Protein AF-E4QTS7-F1 (afdb_monomer_lite)

Secondary structure (DSSP, 8-state):
-EEE-TTS-TT-----TTTS--TTEEE----GGGB-TTGGG--TT-TTSS--PPTTS--TTEEEEEEEES-BSS-GGGGS-HHHHTSTTTTT-EEEEEEEEEEE-GGGBPPPTTSSSHHHHHHHHHTTTTT-TTT--EE-SS-TTT-GGGT---SSTT-TTS-S-PPPEEEEE--BSTT-TT--TTTTHHHHHTTTT-B--EESS-GGGTTT-PPPTT-TT-HHHHHHTS-B-B---GGG---SS-TTEEEHHHH-S--SSSPEE--S---TT-EEEEEEEEEETTEEEEEEEEEEE-----EEEE-SEEE-BBT----TT-TT-EEEETTSEEEEEEEEEETTTTEEEEEESEEEEE--TTTTTT--EEEEETTT---TTB---HHHHHHHHH-TT---SS-TT-TTSPPGGGS--TT---

pLDDT: mean 82.67, std 15.23, range [29.38, 98.25]

Organism: Mesomycoplasma hyopneumoniae (strain 168) (NCBI:txid907287)

Sequence (422 aa):
MTILKPEVGIRTKLKTAKGASDESYLTASFSRENLEQNAKTDNPQNKTAEYISPDGYGIPGIRIIYRATDFMTTSPKDFLSEADKKNEKYKDIEEFADFAVIEVDFSKFKVPDQYSSRNDFIKAITNDYYNKKEDHIKFLKTSYLKNYEKADTKLATTDNSKKENTDQLFIVGYPQATGDFFLDKYQDSYDYNHSKIGYSLWMNSESSFYNNLASDENNPESKSQDNANKGNYLSLNIGYRSFADKPGLADGFITVPKVGKELSKSTIMADPVHKKQVKKEVIENGQKIVKDLGELDVLNQKAYLGYGLYYIPRHFAPHGGASGSSIRNQNNELVGVYFVSNQTAKTGLAVAFRSEGFDYKGLYGKYNLPQYDLIYGGGKEQKTSFRQALETIYGSEFKTNLFKNGVKEIPADYKFNNSNSN

Structure (mmCIF, N/CA/C/O backbone):
data_AF-E4QTS7-F1
#
_entry.id   AF-E4QTS7-F1
#
loop_
_atom_site.group_PDB
_atom_site.id
_atom_site.type_symbol
_atom_site.label_atom_id
_atom_site.label_alt_id
_atom_site.label_comp_id
_atom_site.label_asym_id
_atom_site.label_entity_id
_atom_site.label_seq_id
_atom_site.pdbx_PDB_ins_code
_atom_site.Cartn_x
_atom_site.Cartn_y
_atom_site.Cartn_z
_atom_site.occupancy
_atom_site.B_iso_or_equiv
_atom_site.auth_seq_id
_atom_site.auth_comp_id
_atom_site.auth_asym_id
_atom_site.auth_atom_id
_atom_site.pdbx_PDB_model_num
ATOM 1 N N . MET A 1 1 ? 10.932 6.520 -10.536 1.00 75.69 1 MET A N 1
ATOM 2 C CA . MET A 1 1 ? 10.481 5.142 -10.796 1.00 75.69 1 MET A CA 1
ATOM 3 C C . MET A 1 1 ? 11.635 4.373 -11.403 1.00 75.69 1 MET A C 1
ATOM 5 O O . MET A 1 1 ? 12.238 4.877 -12.341 1.00 75.69 1 MET A O 1
ATOM 9 N N . THR A 1 2 ? 11.944 3.202 -10.863 1.00 75.69 2 THR A N 1
ATOM 10 C CA . THR A 1 2 ? 12.999 2.313 -11.363 1.00 75.69 2 THR A CA 1
ATOM 11 C C . THR A 1 2 ? 12.365 0.959 -11.626 1.00 75.69 2 THR A C 1
ATOM 13 O O . THR A 1 2 ? 11.600 0.484 -10.790 1.00 75.69 2 THR A O 1
ATOM 16 N N . ILE A 1 3 ? 12.643 0.376 -12.787 1.00 78.50 3 ILE A N 1
ATOM 17 C CA . ILE A 1 3 ? 12.151 -0.944 -13.181 1.00 78.50 3 ILE A CA 1
ATOM 18 C C . ILE A 1 3 ? 13.301 -1.770 -13.755 1.00 78.50 3 ILE A C 1
ATOM 20 O O . ILE A 1 3 ? 14.261 -1.220 -14.299 1.00 78.50 3 ILE A O 1
ATOM 24 N N . LEU A 1 4 ? 13.195 -3.089 -13.635 1.00 80.88 4 LEU A N 1
ATOM 25 C CA . LEU A 1 4 ? 14.086 -4.020 -14.319 1.00 80.88 4 LEU A CA 1
ATOM 26 C C . LEU A 1 4 ? 13.683 -4.111 -15.797 1.00 80.88 4 LEU A C 1
ATOM 28 O O . LEU A 1 4 ? 12.489 -4.159 -16.104 1.00 80.88 4 LEU A O 1
ATOM 32 N N . LYS A 1 5 ? 14.659 -4.128 -16.705 1.00 81.44 5 LYS A N 1
ATOM 33 C CA . LYS A 1 5 ? 14.404 -4.322 -18.132 1.00 81.44 5 LYS A CA 1
ATOM 34 C C . LYS A 1 5 ? 13.875 -5.742 -18.405 1.00 81.44 5 LYS A C 1
ATOM 36 O O . LYS A 1 5 ? 14.384 -6.690 -17.803 1.00 81.44 5 LYS A O 1
ATOM 41 N N . PRO A 1 6 ? 12.883 -5.917 -19.298 1.00 72.81 6 PRO A N 1
ATOM 42 C CA . PRO A 1 6 ? 12.313 -7.232 -19.610 1.00 72.81 6 PRO A CA 1
ATOM 43 C C . PRO A 1 6 ? 13.328 -8.271 -20.109 1.00 72.81 6 PRO A C 1
ATOM 45 O O . PRO A 1 6 ? 13.148 -9.462 -19.886 1.00 72.81 6 PRO A O 1
ATOM 48 N N . GLU A 1 7 ? 14.387 -7.826 -20.780 1.00 75.75 7 GLU A N 1
ATOM 49 C CA . GLU A 1 7 ? 15.434 -8.664 -21.369 1.00 75.75 7 GLU A CA 1
ATOM 50 C C . GLU A 1 7 ? 16.499 -9.146 -20.371 1.00 75.75 7 GLU A C 1
ATOM 52 O O . GLU A 1 7 ? 17.404 -9.896 -20.743 1.00 75.75 7 GLU A O 1
ATOM 57 N N . VAL A 1 8 ? 16.416 -8.739 -19.102 1.00 73.69 8 VAL A N 1
ATOM 58 C CA . VAL A 1 8 ? 17.388 -9.161 -18.091 1.00 73.69 8 VAL A CA 1
ATOM 59 C C . VAL A 1 8 ? 17.158 -10.624 -17.737 1.00 73.69 8 VAL A C 1
ATOM 61 O O . VAL A 1 8 ? 16.093 -11.011 -17.259 1.00 73.69 8 VAL A O 1
ATOM 64 N N . GLY A 1 9 ? 18.184 -11.451 -17.943 1.00 65.31 9 GLY A N 1
ATOM 65 C CA . GLY A 1 9 ? 18.127 -12.873 -17.617 1.00 65.31 9 GLY A CA 1
ATOM 66 C C . GLY A 1 9 ? 17.802 -13.126 -16.139 1.00 65.31 9 GLY A C 1
ATOM 67 O O . GLY A 1 9 ? 18.319 -12.445 -15.254 1.00 65.31 9 GLY A O 1
ATOM 68 N N . ILE A 1 10 ? 17.010 -14.169 -15.871 1.00 55.47 10 ILE A N 1
ATOM 69 C CA . ILE A 1 10 ? 16.494 -14.559 -14.537 1.00 55.47 10 ILE A CA 1
ATOM 70 C C . ILE A 1 10 ? 17.617 -14.869 -13.519 1.00 55.47 10 ILE A C 1
ATOM 72 O O . ILE A 1 10 ? 17.391 -14.877 -12.314 1.00 55.47 10 ILE A O 1
ATOM 76 N N . ARG A 1 11 ? 18.847 -15.112 -13.989 1.00 62.03 11 ARG A N 1
ATOM 77 C CA . ARG A 1 11 ? 20.021 -15.472 -13.171 1.00 62.03 11 ARG A CA 1
ATOM 78 C C . ARG A 1 11 ? 21.135 -14.423 -13.225 1.00 62.03 11 ARG A C 1
ATOM 80 O O . ARG A 1 11 ? 22.282 -14.718 -12.900 1.00 62.03 11 ARG A O 1
ATOM 87 N N . THR A 1 12 ? 20.812 -13.212 -13.667 1.00 67.00 12 THR A N 1
ATOM 88 C CA . THR A 1 12 ? 21.771 -12.110 -13.736 1.00 67.00 12 THR A CA 1
ATOM 89 C C . THR A 1 12 ? 22.063 -11.596 -12.330 1.00 67.00 12 THR A C 1
ATOM 91 O O . THR A 1 12 ? 21.145 -11.250 -11.587 1.00 67.00 12 THR A O 1
ATOM 94 N N . LYS A 1 13 ? 23.347 -11.508 -11.962 1.00 72.19 13 LYS A N 1
ATOM 95 C CA . LYS A 1 13 ? 23.762 -10.747 -10.779 1.00 72.19 13 LYS A CA 1
ATOM 96 C C . LYS A 1 13 ? 23.520 -9.265 -11.065 1.00 72.19 13 LYS A C 1
ATOM 98 O O . LYS A 1 13 ? 24.261 -8.658 -11.833 1.00 72.19 13 LYS A O 1
ATOM 103 N N . LEU A 1 14 ? 22.463 -8.712 -10.481 1.00 76.50 14 LEU A N 1
ATOM 104 C CA . LEU A 1 14 ? 22.094 -7.311 -10.658 1.00 76.50 14 LEU A CA 1
ATOM 105 C C . LEU A 1 14 ? 22.999 -6.417 -9.806 1.00 76.50 14 LEU A C 1
ATOM 107 O O . LEU A 1 14 ? 23.213 -6.711 -8.629 1.00 76.50 14 LEU A O 1
ATOM 111 N N . LYS A 1 15 ? 23.505 -5.317 -10.369 1.00 77.38 15 LYS A N 1
ATOM 112 C CA . LYS A 1 15 ? 24.165 -4.269 -9.580 1.00 77.38 15 LYS A CA 1
ATOM 113 C C . LYS A 1 15 ? 23.122 -3.310 -9.014 1.00 77.38 15 LYS A C 1
ATOM 115 O O . LYS A 1 15 ? 21.912 -3.467 -9.214 1.00 77.38 15 LYS A O 1
ATOM 120 N N . THR A 1 16 ? 23.585 -2.309 -8.273 1.00 78.75 16 THR A N 1
ATOM 121 C CA . THR A 1 16 ? 22.693 -1.282 -7.743 1.00 78.75 16 THR A CA 1
ATOM 122 C C . THR A 1 16 ? 22.276 -0.318 -8.859 1.00 78.75 16 THR A C 1
ATOM 124 O O . THR A 1 16 ? 23.092 0.134 -9.663 1.00 78.75 16 THR A O 1
ATOM 127 N N . ALA A 1 17 ? 21.001 0.070 -8.885 1.00 71.31 17 ALA A N 1
ATOM 128 C CA . ALA A 1 17 ? 20.440 0.985 -9.884 1.00 71.31 17 ALA A CA 1
ATOM 129 C C . ALA A 1 17 ? 21.005 2.420 -9.798 1.00 71.31 17 ALA A C 1
ATOM 131 O O . ALA A 1 17 ? 20.700 3.267 -10.637 1.00 71.31 17 ALA A O 1
ATOM 132 N N . LYS A 1 18 ? 21.800 2.725 -8.764 1.00 66.94 18 LYS A N 1
ATOM 133 C CA . LYS A 1 18 ? 22.427 4.034 -8.547 1.00 66.94 18 LYS A CA 1
ATOM 134 C C . LYS A 1 18 ? 23.833 3.848 -7.960 1.00 66.94 18 LYS A C 1
ATOM 136 O O . LYS A 1 18 ? 24.107 4.264 -6.839 1.00 66.94 18 LYS A O 1
ATOM 141 N N . GLY A 1 19 ? 24.693 3.172 -8.721 1.00 57.44 19 GLY A N 1
ATOM 142 C CA . GLY A 1 19 ? 26.057 2.815 -8.305 1.00 57.44 19 GLY A CA 1
ATOM 143 C C . GLY A 1 19 ? 26.930 2.183 -9.398 1.00 57.44 19 GLY A C 1
ATOM 144 O O . GLY A 1 19 ? 28.139 2.146 -9.289 1.00 57.44 19 GLY A O 1
ATOM 145 N N . ALA A 1 20 ? 26.393 1.809 -10.543 1.00 48.53 20 ALA A N 1
ATOM 146 C CA . ALA A 1 20 ? 27.159 1.719 -11.780 1.00 48.53 20 ALA A CA 1
ATOM 147 C C . ALA A 1 20 ? 26.167 1.964 -12.910 1.00 48.53 20 ALA A C 1
ATOM 149 O O . ALA A 1 20 ? 24.959 1.943 -12.679 1.00 48.53 20 ALA A O 1
ATOM 150 N N . SER A 1 21 ? 26.648 2.215 -14.119 1.00 55.75 21 SER A N 1
ATOM 151 C CA . SER A 1 21 ? 25.851 2.207 -15.347 1.00 55.75 21 SER A CA 1
ATOM 152 C C . SER A 1 21 ? 25.290 0.802 -15.625 1.00 55.75 21 SER A C 1
ATOM 154 O O . SER A 1 21 ? 25.652 0.173 -16.615 1.00 55.75 21 SER A O 1
ATOM 156 N N . ASP A 1 22 ? 24.492 0.252 -14.709 1.00 69.25 22 ASP A N 1
ATOM 157 C CA . ASP A 1 22 ? 23.864 -1.045 -14.888 1.00 69.25 22 ASP A CA 1
ATOM 158 C C . ASP A 1 22 ? 22.716 -0.881 -15.877 1.00 69.25 22 ASP A C 1
ATOM 160 O O . ASP A 1 22 ? 21.631 -0.384 -15.559 1.00 69.25 22 ASP A O 1
ATOM 164 N N . GLU A 1 23 ? 22.996 -1.299 -17.106 1.00 74.75 23 GLU A N 1
ATOM 165 C CA . GLU A 1 23 ? 22.057 -1.294 -18.214 1.00 74.75 23 GLU A CA 1
ATOM 166 C C . GLU A 1 23 ? 20.866 -2.227 -17.980 1.00 74.75 23 GLU A C 1
ATOM 168 O O . GLU A 1 23 ? 19.944 -2.207 -18.782 1.00 74.75 23 GLU A O 1
ATOM 173 N N . SER A 1 24 ? 20.824 -3.006 -16.898 1.00 81.25 24 SER A N 1
ATOM 174 C CA . SER A 1 24 ? 19.688 -3.865 -16.547 1.00 81.25 24 SER A CA 1
ATOM 175 C C . SER A 1 24 ? 18.460 -3.081 -16.078 1.00 81.25 24 SER A C 1
ATOM 177 O O . SER A 1 24 ? 17.360 -3.631 -16.044 1.00 81.25 24 SER A O 1
ATOM 179 N N . TYR A 1 25 ? 18.606 -1.803 -15.715 1.00 81.94 25 TYR A N 1
ATOM 180 C CA . TYR A 1 25 ? 17.503 -0.995 -15.191 1.00 81.94 25 TYR A CA 1
ATOM 181 C C . TYR A 1 25 ? 17.075 0.118 -16.147 1.00 81.94 25 TYR A C 1
ATOM 183 O O . TYR A 1 25 ? 17.881 0.728 -16.849 1.00 81.94 25 TYR A O 1
ATOM 191 N N . LEU A 1 26 ? 15.784 0.446 -16.105 1.00 82.75 26 LEU A N 1
ATOM 192 C CA . LEU A 1 26 ? 15.243 1.700 -16.623 1.00 82.75 26 LEU A CA 1
ATOM 193 C C . LEU A 1 26 ? 14.834 2.574 -15.445 1.00 82.75 26 LEU A C 1
ATOM 195 O O . LEU A 1 26 ? 14.128 2.129 -14.539 1.00 82.75 26 LEU A O 1
ATOM 199 N N . THR A 1 27 ? 15.250 3.838 -15.471 1.00 79.12 27 THR A N 1
ATOM 200 C CA . THR A 1 27 ? 14.850 4.822 -14.463 1.00 79.12 27 THR A CA 1
ATOM 201 C C . THR A 1 27 ? 14.159 6.001 -15.130 1.00 79.12 27 THR A C 1
ATOM 203 O O . THR A 1 27 ? 14.709 6.639 -16.022 1.00 79.12 27 THR A O 1
ATOM 206 N N . ALA A 1 28 ? 12.952 6.307 -14.661 1.00 81.81 28 ALA A N 1
ATOM 207 C CA . ALA A 1 28 ? 12.206 7.508 -14.999 1.00 81.81 28 ALA A CA 1
ATOM 208 C C . ALA A 1 28 ? 12.142 8.423 -13.775 1.00 81.81 28 ALA A C 1
ATOM 210 O O . ALA A 1 28 ? 11.649 8.023 -12.714 1.00 81.81 28 ALA A O 1
ATOM 211 N N . SER A 1 29 ? 12.636 9.650 -13.917 1.00 81.62 29 SER A N 1
ATOM 212 C CA . SER A 1 29 ? 12.503 10.690 -12.898 1.00 81.62 29 SER A CA 1
ATOM 213 C C . SER A 1 29 ? 11.458 11.701 -13.346 1.00 81.62 29 SER A C 1
ATOM 215 O O . SER A 1 29 ? 11.518 12.203 -14.465 1.00 81.62 29 SER A O 1
ATOM 217 N N . PHE A 1 30 ? 10.514 12.000 -12.462 1.00 82.56 30 PHE A N 1
ATOM 218 C CA . PHE A 1 30 ? 9.510 13.030 -12.679 1.00 82.56 30 PHE A CA 1
ATOM 219 C C . PHE A 1 30 ? 9.847 14.183 -11.747 1.00 82.56 30 PHE A C 1
ATOM 221 O O . PHE A 1 30 ? 9.784 14.044 -10.527 1.00 82.56 30 PHE A O 1
ATOM 228 N N . SER A 1 31 ? 10.271 15.302 -12.325 1.00 81.94 31 SER A N 1
ATOM 229 C CA . SER A 1 31 ? 10.669 16.499 -11.591 1.00 81.94 31 SER A CA 1
ATOM 230 C C . SER A 1 31 ? 10.212 17.750 -12.337 1.00 81.94 31 SER A C 1
ATOM 232 O O . SER A 1 31 ? 9.872 17.693 -13.521 1.00 81.94 31 SER A O 1
ATOM 234 N N . ARG A 1 32 ? 10.246 18.905 -11.663 1.00 80.75 32 ARG A N 1
ATOM 235 C CA . ARG A 1 32 ? 9.924 20.200 -12.286 1.00 80.75 32 ARG A CA 1
ATOM 236 C C . ARG A 1 32 ? 10.867 20.563 -13.438 1.00 80.75 32 ARG A C 1
ATOM 238 O O . ARG A 1 32 ? 10.468 21.272 -14.360 1.00 80.75 32 ARG A O 1
ATOM 245 N N . GLU A 1 33 ? 12.099 20.063 -13.411 1.00 83.88 33 GLU A N 1
ATOM 246 C CA . GLU A 1 33 ? 13.091 20.281 -14.471 1.00 83.88 33 GLU A CA 1
ATOM 247 C C . GLU A 1 33 ? 12.703 19.550 -15.763 1.00 83.88 33 GLU A C 1
ATOM 249 O O . GLU A 1 33 ? 12.970 20.030 -16.870 1.00 83.88 33 GLU A O 1
ATOM 254 N N . ASN A 1 34 ? 11.997 18.427 -15.615 1.00 85.31 34 ASN A N 1
ATOM 255 C CA . ASN A 1 34 ? 11.533 17.580 -16.705 1.00 85.31 34 ASN A CA 1
ATOM 256 C C . ASN A 1 34 ? 10.153 17.985 -17.244 1.00 85.31 34 ASN A C 1
ATOM 258 O O . ASN A 1 34 ? 9.616 17.260 -18.070 1.00 85.31 34 ASN A O 1
ATOM 262 N N . LEU A 1 35 ? 9.565 19.106 -16.815 1.00 85.75 35 LEU A N 1
ATOM 263 C CA . LEU A 1 35 ? 8.273 19.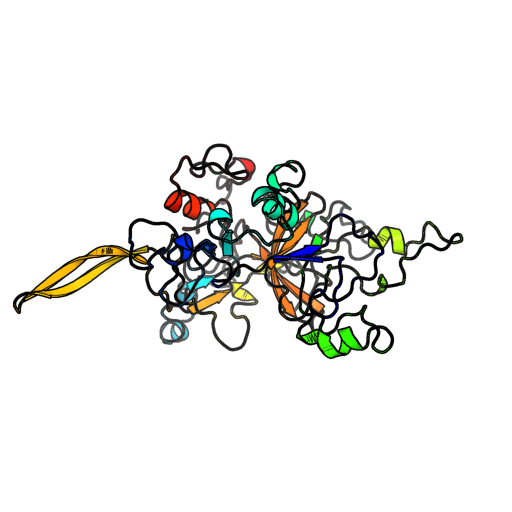564 -17.338 1.00 85.75 35 LEU A CA 1
ATOM 264 C C . LEU A 1 35 ? 8.391 20.171 -18.735 1.00 85.75 35 LEU A C 1
ATOM 266 O O . LEU A 1 35 ? 9.354 20.889 -19.037 1.00 85.75 35 LEU A O 1
ATOM 270 N N . GLU A 1 36 ? 7.361 19.944 -19.546 1.00 86.06 36 GLU A N 1
ATOM 271 C CA . GLU A 1 36 ? 7.130 20.685 -20.785 1.00 86.06 36 GLU A CA 1
ATOM 272 C C . GLU A 1 36 ? 6.985 22.186 -20.492 1.00 86.06 36 GLU A C 1
ATOM 274 O O . GLU A 1 36 ? 6.548 22.593 -19.412 1.00 86.06 36 GLU A O 1
ATOM 279 N N . GLN A 1 37 ? 7.368 23.042 -21.442 1.00 81.00 37 GLN A N 1
ATOM 280 C CA . GLN A 1 37 ? 7.411 24.493 -21.214 1.00 81.00 37 GLN A CA 1
ATOM 281 C C . GLN A 1 37 ? 6.040 25.077 -20.837 1.00 81.00 37 GLN A C 1
ATOM 283 O O . GLN A 1 37 ? 5.960 25.921 -19.948 1.00 81.00 37 GLN A O 1
ATOM 288 N N . ASN A 1 38 ? 4.972 24.589 -21.466 1.00 73.50 38 ASN A N 1
ATOM 289 C CA . ASN A 1 38 ? 3.584 24.966 -21.193 1.00 73.50 38 ASN A CA 1
ATOM 290 C C . ASN A 1 38 ? 3.042 24.396 -19.867 1.00 73.50 38 ASN A C 1
ATOM 292 O O . ASN A 1 38 ? 2.178 25.009 -19.253 1.00 73.50 38 ASN A O 1
ATOM 296 N N . ALA A 1 39 ? 3.566 23.265 -19.386 1.00 74.56 39 ALA A N 1
ATOM 297 C CA . ALA A 1 39 ? 3.173 22.679 -18.101 1.00 74.56 39 ALA A CA 1
ATOM 298 C C . ALA A 1 39 ? 3.758 23.437 -16.894 1.00 74.56 39 ALA A C 1
ATOM 300 O O . ALA A 1 39 ? 3.271 23.314 -15.772 1.00 74.56 39 ALA A O 1
ATOM 301 N N . LYS A 1 40 ? 4.799 24.255 -17.105 1.00 64.00 40 LYS A N 1
ATOM 302 C CA . LYS A 1 40 ? 5.399 25.092 -16.049 1.00 64.00 40 LYS A CA 1
ATOM 303 C C . LYS A 1 40 ? 4.505 26.260 -15.625 1.00 64.00 40 LYS A C 1
ATOM 305 O O . LYS A 1 40 ? 4.711 26.797 -14.540 1.00 64.00 40 LYS A O 1
ATOM 310 N N . THR A 1 41 ? 3.549 26.651 -16.469 1.00 54.56 41 THR A N 1
ATOM 311 C CA . THR A 1 41 ? 2.631 27.777 -16.244 1.00 54.56 41 THR A CA 1
ATOM 312 C C . THR A 1 41 ? 1.259 27.359 -15.718 1.00 54.56 41 THR A C 1
ATOM 314 O O . THR A 1 41 ? 0.414 28.236 -15.549 1.00 54.56 41 THR A O 1
ATOM 317 N N . ASP A 1 42 ? 1.032 26.065 -15.442 1.00 54.84 42 ASP A N 1
ATOM 318 C CA . ASP A 1 42 ? -0.151 25.587 -14.711 1.00 54.84 42 ASP A CA 1
ATOM 319 C C . ASP A 1 42 ? -0.117 26.214 -13.304 1.00 54.84 42 ASP A C 1
ATOM 321 O O . ASP A 1 42 ? 0.546 25.741 -12.381 1.00 54.84 42 ASP A O 1
ATOM 325 N N . ASN A 1 43 ? -0.736 27.391 -13.200 1.00 47.19 43 ASN A N 1
ATOM 326 C CA . ASN A 1 43 ? -0.657 28.285 -12.057 1.00 47.19 43 ASN A CA 1
ATOM 327 C C . ASN A 1 43 ? -1.432 27.678 -10.873 1.00 47.19 43 ASN A C 1
ATOM 329 O O . ASN A 1 43 ? -2.632 27.425 -11.021 1.00 47.19 43 ASN A O 1
ATOM 333 N N . PRO A 1 44 ? -0.814 27.530 -9.688 1.00 43.78 44 PRO A N 1
ATOM 334 C CA . PRO A 1 44 ? -1.474 27.058 -8.464 1.00 43.78 44 PRO A CA 1
ATOM 335 C C . PRO A 1 44 ? -2.714 27.866 -8.045 1.00 43.78 44 PRO A C 1
ATOM 337 O O . PRO A 1 44 ? -3.496 27.411 -7.214 1.00 43.78 44 PRO A O 1
ATOM 340 N N . GLN A 1 45 ? -2.928 29.054 -8.624 1.00 41.50 45 GLN A N 1
ATOM 341 C CA . GLN A 1 45 ? -4.089 29.910 -8.367 1.00 41.50 45 GLN A CA 1
ATOM 342 C C . GLN A 1 45 ? -5.283 29.703 -9.318 1.00 41.50 45 GLN A C 1
ATOM 344 O O . GLN A 1 45 ? -6.330 30.320 -9.101 1.00 41.50 45 GLN A O 1
ATOM 349 N N . ASN A 1 46 ? -5.183 28.860 -10.354 1.00 39.75 46 ASN A N 1
ATOM 350 C CA . ASN A 1 46 ? -6.293 28.627 -11.283 1.00 39.75 46 ASN A CA 1
ATOM 351 C C . ASN A 1 46 ? -7.253 27.551 -10.727 1.00 39.75 46 ASN A C 1
ATOM 353 O O . ASN A 1 46 ? -7.019 26.351 -10.833 1.00 39.75 46 ASN A O 1
ATOM 357 N N . LYS A 1 47 ? -8.327 27.999 -10.066 1.00 42.31 47 LYS A N 1
ATOM 358 C CA . LYS A 1 47 ? -9.210 27.202 -9.185 1.00 42.31 47 LYS A CA 1
ATOM 359 C C . LYS A 1 47 ? -10.183 26.228 -9.878 1.00 42.31 47 LYS A C 1
ATOM 361 O O . LYS A 1 47 ? -11.132 25.787 -9.238 1.00 42.31 47 LYS A O 1
ATOM 366 N N . THR A 1 48 ? -10.006 25.893 -11.155 1.00 36.31 48 THR A N 1
ATOM 367 C CA . THR A 1 48 ? -10.994 25.095 -11.921 1.00 36.31 48 THR A CA 1
ATOM 368 C C . THR A 1 48 ? -10.530 23.676 -12.302 1.00 36.31 48 THR A C 1
ATOM 370 O O . THR A 1 48 ? -11.160 23.055 -13.147 1.00 36.31 48 THR A O 1
ATOM 373 N N . ALA A 1 49 ? -9.547 23.122 -11.565 1.00 38.09 49 ALA A N 1
ATOM 374 C CA . ALA A 1 49 ? -8.849 21.827 -11.770 1.00 38.09 49 ALA A CA 1
ATOM 375 C C . ALA A 1 49 ? -7.722 21.927 -12.829 1.00 38.09 49 ALA A C 1
ATOM 377 O O . ALA A 1 49 ? -7.833 22.704 -13.763 1.00 38.09 49 ALA A O 1
ATOM 378 N N . GLU A 1 50 ? -6.536 21.310 -12.702 1.00 38.25 50 GLU A N 1
ATOM 379 C CA . GLU A 1 50 ? -6.297 19.855 -12.610 1.00 38.25 50 GLU A CA 1
ATOM 380 C C . GLU A 1 50 ? -5.049 19.425 -11.790 1.00 38.25 50 GLU A C 1
ATOM 382 O O . GLU A 1 50 ? -4.918 18.246 -11.473 1.00 38.25 50 GLU A O 1
ATOM 387 N N . TYR A 1 51 ? -4.153 20.331 -11.374 1.00 45.72 51 TYR A N 1
ATOM 388 C CA . TYR A 1 51 ? -2.912 19.978 -10.652 1.00 45.72 51 TYR A CA 1
ATOM 389 C C . TYR A 1 51 ? -2.640 20.925 -9.485 1.00 45.72 51 TYR A C 1
ATOM 391 O O . TYR A 1 51 ? -1.769 21.791 -9.553 1.00 45.72 51 TYR A O 1
ATOM 399 N N . ILE A 1 52 ? -3.380 20.773 -8.387 1.00 38.44 52 ILE A N 1
ATOM 400 C CA . ILE A 1 52 ? -3.137 21.575 -7.184 1.00 38.44 52 ILE A CA 1
ATOM 401 C C . ILE A 1 52 ? -2.034 20.909 -6.364 1.00 38.44 52 ILE A C 1
ATOM 403 O O . ILE A 1 52 ? -2.256 20.162 -5.416 1.00 38.44 52 ILE A O 1
ATOM 407 N N . SER A 1 53 ? -0.803 21.198 -6.759 1.00 40.25 53 SER A N 1
ATOM 408 C CA . SER A 1 53 ? 0.283 21.315 -5.802 1.00 40.25 53 SER A CA 1
ATOM 409 C C . SER A 1 53 ? 0.164 22.697 -5.159 1.00 40.25 53 SER A C 1
ATOM 411 O O . SER A 1 53 ? 0.129 23.674 -5.909 1.00 40.25 53 SER A O 1
ATOM 413 N N . PRO A 1 54 ? 0.202 22.839 -3.824 1.00 40.00 54 PRO A N 1
ATOM 414 C CA . PRO A 1 54 ? 0.449 24.140 -3.208 1.00 40.00 54 PRO A CA 1
ATOM 415 C C . PRO A 1 54 ? 1.703 24.787 -3.818 1.00 40.00 54 PRO A C 1
ATOM 417 O O . PRO A 1 54 ? 2.601 24.068 -4.282 1.00 40.00 54 PRO A O 1
ATOM 420 N N . ASP A 1 55 ? 1.790 26.118 -3.804 1.00 37.62 55 ASP A N 1
ATOM 421 C CA . ASP A 1 55 ? 3.012 26.831 -4.194 1.00 37.62 55 ASP A CA 1
ATOM 422 C C . ASP A 1 55 ? 4.220 26.221 -3.453 1.00 37.62 55 ASP A C 1
ATOM 424 O O . ASP A 1 55 ? 4.279 26.198 -2.224 1.00 37.62 55 ASP A O 1
ATOM 428 N N . GLY A 1 56 ? 5.159 25.642 -4.211 1.00 46.50 56 GLY A N 1
ATOM 429 C CA . GLY A 1 56 ? 6.364 24.993 -3.680 1.00 46.50 56 GLY A CA 1
ATOM 430 C C . GLY A 1 56 ? 6.248 23.526 -3.228 1.00 46.50 56 GLY A C 1
ATOM 431 O O . GLY A 1 56 ? 7.256 22.994 -2.771 1.00 46.50 56 GLY A O 1
ATOM 432 N N . TYR A 1 57 ? 5.099 22.843 -3.362 1.00 48.81 57 TYR A N 1
ATOM 433 C CA . TYR A 1 57 ? 4.875 21.524 -2.725 1.00 48.81 57 TYR A CA 1
ATOM 434 C C . TYR A 1 57 ? 4.290 20.411 -3.621 1.00 48.81 57 TYR A C 1
ATOM 436 O O . TYR A 1 57 ? 3.417 19.653 -3.216 1.00 48.81 57 TYR A O 1
ATOM 444 N N . GLY A 1 58 ? 4.813 20.245 -4.835 1.00 61.31 58 GLY A N 1
ATOM 445 C CA . GLY A 1 58 ? 4.331 19.229 -5.781 1.00 61.31 58 GLY A CA 1
ATOM 446 C C . GLY A 1 58 ? 4.743 19.531 -7.218 1.00 61.31 58 GLY A C 1
ATOM 447 O O . GLY A 1 58 ? 5.362 20.564 -7.494 1.00 61.31 58 GLY A O 1
ATOM 448 N N . ILE A 1 59 ? 4.488 18.595 -8.127 1.00 69.81 59 ILE A N 1
ATOM 449 C CA . ILE A 1 59 ? 4.997 18.615 -9.503 1.00 69.81 59 ILE A CA 1
ATOM 450 C C . ILE A 1 59 ? 3.780 18.621 -10.438 1.00 69.81 59 ILE A C 1
ATOM 452 O O . ILE A 1 59 ? 3.003 17.673 -10.366 1.00 69.81 59 ILE A O 1
ATOM 456 N N . PRO A 1 60 ? 3.584 19.650 -11.288 1.00 73.44 60 PRO A N 1
ATOM 457 C CA . PRO A 1 60 ? 2.588 19.605 -12.362 1.00 73.44 60 PRO A CA 1
ATOM 458 C C . PRO A 1 60 ? 2.637 18.271 -13.121 1.00 73.44 60 PRO A C 1
ATOM 460 O O . PRO A 1 60 ? 3.720 17.765 -13.395 1.00 73.44 60 PRO A O 1
ATOM 463 N N . GLY A 1 61 ? 1.490 17.663 -13.417 1.00 78.81 61 GLY A N 1
ATOM 464 C CA . GLY A 1 61 ? 1.447 16.313 -13.993 1.00 78.81 61 GLY A CA 1
ATOM 465 C C . GLY A 1 61 ? 1.559 15.165 -12.987 1.00 78.81 61 GLY A C 1
ATOM 466 O O . GLY A 1 61 ? 1.407 14.020 -13.387 1.00 78.81 61 GLY A O 1
ATOM 467 N N . ILE A 1 62 ? 1.802 15.422 -11.698 1.00 80.44 62 ILE A N 1
ATOM 468 C CA . ILE A 1 62 ? 1.703 14.412 -10.635 1.00 80.44 62 ILE A CA 1
ATOM 469 C C . ILE A 1 62 ? 0.660 14.848 -9.619 1.00 80.44 62 ILE A C 1
ATOM 471 O O . ILE A 1 62 ? 0.720 15.954 -9.078 1.00 80.44 62 ILE A O 1
ATOM 475 N N . ARG A 1 63 ? -0.261 13.941 -9.305 1.00 78.25 63 ARG A N 1
ATOM 476 C CA . ARG A 1 63 ? -1.342 14.195 -8.360 1.00 78.25 63 ARG A CA 1
ATOM 477 C C . ARG A 1 63 ? -1.530 13.028 -7.408 1.00 78.25 63 ARG A C 1
ATOM 479 O O .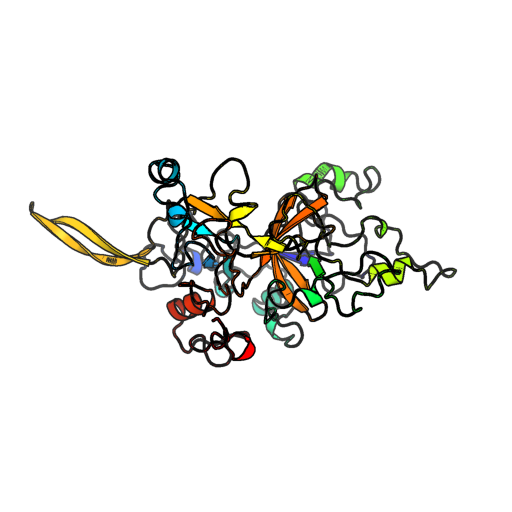 ARG A 1 63 ? -1.532 11.878 -7.824 1.00 78.25 63 ARG A O 1
ATOM 486 N N . ILE A 1 64 ? -1.760 13.322 -6.132 1.00 80.12 64 ILE A N 1
ATOM 487 C CA . ILE A 1 64 ? -2.299 12.325 -5.207 1.00 80.12 64 ILE A CA 1
ATOM 488 C C . ILE A 1 64 ? -3.808 12.247 -5.443 1.00 80.12 64 ILE A C 1
ATOM 490 O O . ILE A 1 64 ? -4.524 13.226 -5.237 1.00 80.12 64 ILE A O 1
ATOM 494 N N . ILE A 1 65 ? -4.279 11.094 -5.906 1.00 83.81 65 ILE A N 1
ATOM 495 C CA . ILE A 1 65 ? -5.704 10.845 -6.137 1.00 83.81 65 ILE A CA 1
ATOM 496 C C . ILE A 1 65 ? -6.391 10.464 -4.837 1.00 83.81 65 ILE A C 1
ATOM 498 O O . ILE A 1 65 ? -7.516 10.880 -4.608 1.00 83.81 65 ILE A O 1
ATOM 502 N N . TYR A 1 66 ? -5.724 9.687 -3.987 1.00 88.94 66 TYR A N 1
ATOM 503 C CA . TYR A 1 66 ? -6.298 9.227 -2.731 1.00 88.94 66 TYR A CA 1
ATOM 504 C C . TYR A 1 66 ? -5.213 8.967 -1.693 1.00 88.94 66 TYR A C 1
ATOM 506 O O . TYR A 1 66 ? -4.163 8.414 -2.023 1.00 88.94 66 TYR A O 1
ATOM 514 N N . ARG A 1 67 ? -5.489 9.313 -0.438 1.00 89.19 67 ARG A N 1
ATOM 515 C CA . ARG A 1 67 ? -4.741 8.908 0.753 1.00 89.19 67 ARG A CA 1
ATOM 516 C C . ARG A 1 67 ? -5.712 8.265 1.727 1.00 89.19 67 ARG A C 1
ATOM 518 O O . ARG A 1 67 ? -6.783 8.805 1.995 1.00 89.19 67 ARG A O 1
ATOM 525 N N . ALA A 1 68 ? -5.311 7.147 2.317 1.00 92.38 68 ALA A N 1
ATOM 526 C CA . ALA A 1 68 ? -6.092 6.500 3.364 1.00 92.38 68 ALA A CA 1
ATOM 527 C C . ALA A 1 68 ? -5.897 7.208 4.716 1.00 92.38 68 ALA A C 1
ATOM 529 O O . ALA A 1 68 ? -5.422 6.616 5.677 1.00 92.38 68 ALA A O 1
ATOM 530 N N . THR A 1 69 ? -6.230 8.495 4.784 1.00 90.19 69 THR A N 1
ATOM 531 C CA . THR A 1 69 ? -6.226 9.319 6.002 1.00 90.19 69 THR A CA 1
ATOM 532 C C . THR A 1 69 ? -7.641 9.772 6.295 1.00 90.19 69 THR A C 1
ATOM 534 O O . THR A 1 69 ? -8.313 10.173 5.348 1.00 90.19 69 THR A O 1
ATOM 537 N N . ASP A 1 70 ? -8.060 9.771 7.564 1.00 90.69 70 ASP A N 1
ATOM 538 C CA . ASP A 1 70 ? -9.401 10.223 7.969 1.00 90.69 70 ASP A CA 1
ATOM 539 C C . ASP A 1 70 ? -10.472 9.592 7.050 1.00 90.69 70 ASP A C 1
ATOM 541 O O . ASP A 1 70 ? -11.292 10.276 6.442 1.00 90.69 70 ASP A O 1
ATOM 545 N N . PHE A 1 71 ? -10.371 8.275 6.834 1.00 93.00 71 PHE A N 1
ATOM 546 C CA . PHE A 1 71 ? -11.168 7.515 5.866 1.00 93.00 71 PHE A CA 1
ATOM 547 C C . PHE A 1 71 ? -12.357 6.790 6.504 1.00 93.00 71 PHE A C 1
ATOM 549 O O . PHE A 1 71 ? -13.200 6.235 5.792 1.00 93.00 71 PHE A O 1
ATOM 556 N N . MET A 1 72 ? -12.468 6.857 7.829 1.00 95.06 72 MET A N 1
ATOM 557 C CA . MET A 1 72 ? -13.459 6.177 8.650 1.00 95.06 72 MET A CA 1
ATOM 558 C C . MET A 1 72 ? -14.501 7.144 9.215 1.00 95.06 72 MET A C 1
ATOM 560 O O . MET A 1 72 ? -14.303 8.356 9.308 1.00 95.06 72 MET A O 1
ATOM 564 N N . THR A 1 73 ? -15.664 6.617 9.583 1.00 93.00 73 THR A N 1
ATOM 565 C CA . THR A 1 73 ? -16.734 7.363 10.257 1.00 93.00 73 THR A CA 1
ATOM 566 C C . THR A 1 73 ? -16.466 7.531 11.751 1.00 93.00 73 THR A C 1
ATOM 568 O O . THR A 1 73 ? -17.041 8.419 12.374 1.00 93.00 73 THR A O 1
ATOM 571 N N . THR A 1 74 ? -15.615 6.679 12.324 1.00 92.19 74 THR A N 1
ATOM 572 C CA . THR A 1 74 ? -15.118 6.761 13.705 1.00 92.19 74 THR A CA 1
ATOM 573 C C . THR A 1 74 ? -13.682 7.250 13.725 1.00 92.19 74 THR A C 1
ATOM 575 O O . THR A 1 74 ? -12.952 7.003 12.772 1.00 92.19 74 THR A O 1
ATOM 578 N N . SER A 1 75 ? -13.257 7.830 14.843 1.00 93.19 75 SER A N 1
ATOM 579 C CA . SER A 1 75 ? -11.910 8.365 15.011 1.00 93.19 75 SER A CA 1
ATOM 580 C C . SER A 1 75 ? -11.160 7.658 16.146 1.00 93.19 75 SER A C 1
ATOM 582 O O . SER A 1 75 ? -11.777 7.318 17.160 1.00 93.19 75 SER A O 1
ATOM 584 N N . PRO A 1 76 ? -9.825 7.485 16.072 1.00 93.88 76 PRO A N 1
ATOM 585 C CA . PRO A 1 76 ? -9.023 6.983 17.184 1.00 93.88 76 PRO A CA 1
ATOM 586 C C . PRO A 1 76 ? -9.291 7.699 18.512 1.00 93.88 76 PRO A C 1
ATOM 588 O O . PRO A 1 76 ? -9.338 7.044 19.554 1.00 93.88 76 PRO A O 1
ATOM 591 N N . LYS A 1 77 ? -9.544 9.019 18.483 1.00 92.62 77 LYS A N 1
ATOM 592 C CA . LYS A 1 77 ? -9.848 9.829 19.680 1.00 92.62 77 LYS A CA 1
ATOM 593 C C . LYS A 1 77 ? -11.079 9.348 20.446 1.00 92.62 77 LYS A C 1
ATOM 595 O O . LYS A 1 77 ? -11.168 9.542 21.659 1.00 92.62 77 LYS A O 1
ATOM 600 N N . ASP A 1 78 ? -12.002 8.668 19.767 1.00 92.94 78 ASP A N 1
ATOM 601 C CA . ASP A 1 78 ? -13.208 8.129 20.384 1.00 92.94 78 ASP A CA 1
ATOM 602 C C . ASP A 1 78 ? -12.879 6.995 21.359 1.00 92.94 78 ASP A C 1
ATOM 604 O O . ASP A 1 78 ? -13.649 6.763 22.294 1.00 92.94 78 ASP A O 1
ATOM 608 N N . PHE A 1 79 ? -11.747 6.317 21.164 1.00 93.44 79 PHE A N 1
ATOM 609 C CA . PHE A 1 79 ? -11.317 5.136 21.916 1.00 93.44 79 PHE A CA 1
ATOM 610 C C . PHE A 1 79 ? -10.222 5.435 22.946 1.00 93.44 79 PHE A C 1
ATOM 612 O O . PHE A 1 79 ? -9.825 4.545 23.694 1.00 93.44 79 PHE A O 1
ATOM 619 N N . LEU A 1 80 ? -9.737 6.677 23.000 1.00 90.81 80 LEU A N 1
ATOM 620 C CA . LEU A 1 80 ? -8.705 7.088 23.946 1.00 90.81 80 LEU A CA 1
ATOM 621 C C . LEU A 1 80 ? -9.255 7.253 25.369 1.00 90.81 80 LEU A C 1
ATOM 623 O O . LEU A 1 80 ? -10.453 7.461 25.584 1.00 90.81 80 LEU A O 1
ATOM 627 N N . SER A 1 81 ? -8.352 7.203 26.350 1.00 90.31 81 SER A N 1
ATOM 628 C CA . SER A 1 81 ? -8.679 7.520 27.741 1.00 90.31 81 SER A CA 1
ATOM 629 C C . SER A 1 81 ? -9.099 8.990 27.895 1.00 90.31 81 SER A C 1
ATOM 631 O O . SER A 1 81 ? -8.718 9.847 27.098 1.00 90.31 81 SER A O 1
ATOM 633 N N . GLU A 1 82 ? -9.842 9.326 28.954 1.00 90.38 82 GLU A N 1
ATOM 634 C CA . GLU A 1 82 ? -10.217 10.725 29.233 1.00 90.38 82 GLU A CA 1
ATOM 635 C C . GLU A 1 82 ? -9.002 11.641 29.452 1.00 90.38 82 GLU A C 1
ATOM 637 O O . GLU A 1 82 ? -9.061 12.834 29.152 1.00 90.38 82 GLU A O 1
ATOM 642 N N . ALA A 1 83 ? -7.891 11.094 29.954 1.00 91.44 83 ALA A N 1
ATOM 643 C CA . ALA A 1 83 ? -6.637 11.830 30.084 1.00 91.44 83 ALA A CA 1
ATOM 644 C C . ALA A 1 83 ? -6.028 12.140 28.707 1.00 91.44 83 ALA A C 1
ATOM 646 O O . ALA A 1 83 ? -5.628 13.275 28.451 1.00 91.44 83 ALA A O 1
ATOM 647 N N . ASP A 1 84 ? -6.018 11.161 27.802 1.00 90.06 84 ASP A N 1
ATOM 648 C CA . ASP A 1 84 ? -5.476 11.323 26.452 1.00 90.06 84 ASP A CA 1
ATOM 649 C C . ASP A 1 84 ? -6.344 12.234 25.581 1.00 90.06 84 ASP A C 1
ATOM 651 O O . ASP A 1 84 ? -5.808 13.039 24.827 1.00 90.06 84 ASP A O 1
ATOM 655 N N . LYS A 1 85 ? -7.674 12.197 25.729 1.00 88.06 85 LYS A N 1
ATOM 656 C CA . LYS A 1 85 ? -8.584 13.123 25.029 1.00 88.06 85 LYS A CA 1
ATOM 657 C C . LYS A 1 85 ? -8.326 14.590 25.374 1.00 88.06 85 LYS A C 1
ATOM 659 O O . LYS A 1 85 ? -8.521 15.462 24.533 1.00 88.06 85 LYS A O 1
ATOM 664 N N . LYS A 1 86 ? -7.888 14.870 26.606 1.00 88.50 86 LYS A N 1
ATOM 665 C CA . LYS A 1 86 ? -7.518 16.222 27.065 1.00 88.50 86 LYS A CA 1
ATOM 666 C C . LYS A 1 86 ? -6.101 16.620 26.656 1.00 88.50 86 LYS A C 1
ATOM 668 O O . LYS A 1 86 ? -5.712 17.769 26.847 1.00 88.50 86 LYS A O 1
ATOM 673 N N . ASN A 1 87 ? -5.317 15.688 26.119 1.00 89.81 87 ASN A N 1
ATOM 674 C CA . ASN A 1 87 ? -3.979 15.970 25.641 1.00 89.81 87 ASN A CA 1
ATOM 675 C C . ASN A 1 87 ? -4.052 16.640 24.262 1.00 89.81 87 ASN A C 1
ATOM 677 O O . ASN A 1 87 ? -4.540 16.056 23.295 1.00 89.81 87 ASN A O 1
ATOM 681 N N . GLU A 1 88 ? -3.492 17.843 24.159 1.00 87.62 88 GLU A N 1
ATOM 682 C CA . GLU A 1 88 ? -3.376 18.618 22.915 1.00 87.62 88 GLU A CA 1
ATOM 683 C C . GLU A 1 88 ? -2.770 17.821 21.749 1.00 87.62 88 GLU A C 1
ATOM 685 O O . GLU A 1 88 ? -3.101 18.053 20.590 1.00 87.62 88 GLU A O 1
ATOM 690 N N . LYS A 1 89 ? -1.922 16.830 22.046 1.00 86.19 89 LYS A N 1
ATOM 691 C CA . LYS A 1 89 ? -1.327 15.941 21.045 1.00 86.19 89 LYS A CA 1
ATOM 692 C C . LYS A 1 89 ? -2.342 15.014 20.364 1.00 86.19 89 LYS A C 1
ATOM 694 O O . LYS A 1 89 ? -2.118 14.626 19.219 1.00 86.19 89 LYS A O 1
ATOM 699 N N . TYR A 1 90 ? -3.405 14.624 21.067 1.00 88.31 90 TYR A N 1
ATOM 700 C CA . TYR A 1 90 ? -4.340 13.583 20.631 1.00 88.31 90 TYR A CA 1
ATOM 701 C C . TYR A 1 90 ? -5.773 14.083 20.420 1.00 88.31 90 TYR A C 1
ATOM 703 O O . TYR A 1 90 ? -6.577 13.361 19.840 1.00 88.31 90 TYR A O 1
ATOM 711 N N . LYS A 1 91 ? -6.103 15.310 20.844 1.00 83.62 91 LYS A N 1
ATOM 712 C CA . LYS A 1 91 ? -7.473 15.848 20.763 1.00 83.62 91 LYS A CA 1
ATOM 713 C C . LYS A 1 91 ? -8.065 15.859 19.343 1.00 83.62 91 LYS A C 1
ATOM 715 O O . LYS A 1 91 ? -9.253 15.604 19.178 1.00 83.62 91 LYS A O 1
ATOM 720 N N . ASP A 1 92 ? -7.223 16.093 18.333 1.00 84.94 92 ASP A N 1
ATOM 721 C CA . ASP A 1 92 ? -7.609 16.206 16.917 1.00 84.94 92 ASP A CA 1
ATOM 722 C C . ASP A 1 92 ? -7.025 15.071 16.059 1.00 84.94 92 ASP A C 1
ATOM 724 O O . ASP A 1 92 ? -6.882 15.209 14.842 1.00 84.94 92 ASP A O 1
ATOM 728 N N . ILE A 1 93 ? -6.623 13.967 16.696 1.00 91.12 93 ILE A N 1
ATOM 729 C CA . ILE A 1 93 ? -6.002 12.849 15.992 1.00 91.12 93 ILE A CA 1
ATOM 730 C C . ILE A 1 93 ? -7.029 12.099 15.150 1.00 91.12 93 ILE A C 1
ATOM 732 O O . ILE A 1 93 ? -8.164 11.908 15.579 1.00 91.12 93 ILE A O 1
ATOM 736 N N . GLU A 1 94 ? -6.613 11.648 13.972 1.00 92.88 94 GLU A N 1
ATOM 737 C CA . GLU A 1 94 ? -7.413 10.772 13.116 1.00 92.88 94 GLU A CA 1
ATOM 738 C C . GLU A 1 94 ? -6.630 9.514 12.746 1.00 92.88 94 GLU A C 1
ATOM 740 O O . GLU A 1 94 ? -5.459 9.339 13.086 1.00 92.88 94 GLU A O 1
ATOM 745 N N . GLU A 1 95 ? -7.285 8.596 12.063 1.00 94.12 95 GLU A N 1
ATOM 746 C CA . GLU A 1 95 ? -6.690 7.365 11.580 1.00 94.12 95 GLU A CA 1
ATOM 747 C C . GLU A 1 95 ? -5.991 7.535 10.232 1.00 94.12 95 GLU A C 1
ATOM 749 O O . GLU A 1 95 ? -6.389 8.342 9.386 1.00 94.12 95 GLU A O 1
ATOM 754 N N . PHE A 1 96 ? -4.957 6.727 10.007 1.00 93.56 96 PHE A N 1
ATOM 755 C CA . PHE A 1 96 ? -4.436 6.485 8.673 1.00 93.56 96 PHE A CA 1
ATOM 756 C C . PHE A 1 96 ? -4.070 5.019 8.463 1.00 93.56 96 PHE A C 1
ATOM 758 O O . PHE A 1 96 ? -3.622 4.322 9.375 1.00 93.56 96 PHE A O 1
ATOM 765 N N . ALA A 1 97 ? -4.203 4.578 7.222 1.00 94.62 97 ALA A N 1
ATOM 766 C CA . ALA A 1 97 ? -3.462 3.451 6.699 1.00 94.62 97 ALA A CA 1
ATOM 767 C C . ALA A 1 97 ? -2.361 4.014 5.789 1.00 94.62 97 ALA A C 1
ATOM 769 O O . ALA A 1 97 ? -2.608 4.949 5.027 1.00 94.62 97 ALA A O 1
ATOM 770 N N . ASP A 1 98 ? -1.136 3.495 5.884 1.00 92.38 98 ASP A N 1
ATOM 771 C CA . ASP A 1 98 ? -0.005 3.958 5.068 1.00 92.38 98 ASP A CA 1
ATOM 772 C C . ASP A 1 98 ? -0.153 3.507 3.602 1.00 92.38 98 ASP A C 1
ATOM 774 O O . ASP A 1 98 ? 0.441 2.535 3.135 1.00 92.38 98 ASP A O 1
ATOM 778 N N . PHE A 1 99 ? -1.060 4.182 2.900 1.00 93.75 99 PHE A N 1
ATOM 779 C CA . PHE A 1 99 ? -1.440 3.930 1.524 1.00 93.75 99 PHE A CA 1
ATOM 780 C C . PHE A 1 99 ? -1.850 5.238 0.847 1.00 93.75 99 PHE A C 1
ATOM 782 O O . PHE A 1 99 ? -2.625 6.036 1.384 1.00 93.75 99 PHE A O 1
ATOM 789 N N . ALA A 1 100 ? -1.356 5.424 -0.372 1.00 91.12 100 ALA A N 1
ATOM 790 C CA . ALA A 1 100 ? -1.795 6.479 -1.264 1.00 91.12 100 ALA A CA 1
ATOM 791 C C . ALA A 1 100 ? -1.776 5.994 -2.716 1.00 91.12 100 ALA A C 1
ATOM 793 O O . ALA A 1 100 ? -0.990 5.119 -3.084 1.00 91.12 100 ALA A O 1
ATOM 794 N N . VAL A 1 101 ? -2.616 6.610 -3.544 1.00 91.00 101 VAL A N 1
ATOM 795 C CA . VAL A 1 101 ? -2.622 6.435 -4.996 1.00 91.00 101 VAL A CA 1
ATOM 796 C C . VAL A 1 101 ? -2.184 7.734 -5.642 1.00 91.00 101 VAL A C 1
ATOM 798 O O . VAL A 1 101 ? -2.731 8.799 -5.352 1.00 91.00 101 VAL A O 1
ATOM 801 N N . ILE A 1 102 ? -1.199 7.633 -6.526 1.00 87.81 102 ILE A N 1
ATOM 802 C CA . ILE A 1 102 ? -0.658 8.752 -7.287 1.00 87.81 102 ILE A CA 1
ATOM 803 C C . ILE A 1 102 ? -0.989 8.531 -8.759 1.00 87.81 102 ILE A C 1
ATOM 805 O O . ILE A 1 102 ? -0.845 7.426 -9.277 1.00 87.81 102 ILE A O 1
ATOM 809 N N . GLU A 1 103 ? -1.406 9.595 -9.423 1.00 86.88 103 GLU A N 1
ATOM 810 C CA . GLU A 1 103 ? -1.569 9.671 -10.865 1.00 86.88 103 GLU A CA 1
ATOM 811 C C . GLU A 1 103 ? -0.426 10.482 -11.471 1.00 86.88 103 GLU A C 1
ATOM 813 O O . GLU A 1 103 ? 0.021 11.481 -10.898 1.00 86.88 103 GLU A O 1
ATOM 818 N N . VAL A 1 104 ? 0.052 10.022 -12.627 1.00 88.25 104 VAL A N 1
ATOM 819 C CA . VAL A 1 104 ? 1.089 10.685 -13.414 1.00 88.25 104 VAL A CA 1
ATOM 820 C C . VAL A 1 104 ? 0.558 10.904 -14.824 1.00 88.25 104 VAL A C 1
ATOM 822 O O . VAL A 1 104 ? 0.332 9.949 -15.567 1.00 88.25 104 VAL A O 1
ATOM 825 N N . ASP A 1 105 ? 0.402 12.162 -15.205 1.00 88.56 105 ASP A N 1
ATOM 826 C CA . ASP A 1 105 ? 0.089 12.575 -16.563 1.00 88.56 105 ASP A CA 1
ATOM 827 C C . ASP A 1 105 ? 1.374 12.829 -17.329 1.00 88.56 105 ASP A C 1
ATOM 829 O O . ASP A 1 105 ? 2.039 13.866 -17.219 1.00 88.56 105 ASP A O 1
ATOM 833 N N . PHE A 1 106 ? 1.708 11.842 -18.150 1.00 90.56 106 PHE A N 1
ATOM 834 C CA . PHE A 1 106 ? 2.887 11.889 -18.985 1.00 90.56 106 PHE A CA 1
ATOM 835 C C . PHE A 1 106 ? 2.884 13.075 -19.930 1.00 90.56 106 PHE A C 1
ATOM 837 O O . PHE A 1 106 ? 3.984 13.469 -20.285 1.00 90.56 106 PHE A O 1
ATOM 844 N N . SER A 1 107 ? 1.735 13.653 -20.318 1.00 89.62 107 SER A N 1
ATOM 845 C CA . SER A 1 107 ? 1.645 14.786 -21.256 1.00 89.62 107 SER A CA 1
ATOM 846 C C . SER A 1 107 ? 2.360 16.050 -20.758 1.00 89.62 107 SER A C 1
ATOM 848 O O . SER A 1 107 ? 2.813 16.861 -21.568 1.00 89.62 107 SER A O 1
ATOM 850 N N . LYS A 1 108 ? 2.528 16.179 -19.436 1.00 88.50 108 LYS A N 1
ATOM 851 C CA . LYS A 1 108 ? 3.163 17.326 -18.770 1.00 88.50 108 LYS A CA 1
ATOM 852 C C . LYS A 1 108 ? 4.688 17.233 -18.703 1.00 88.50 108 LYS A C 1
ATOM 854 O O . LYS A 1 108 ? 5.343 18.227 -18.389 1.00 88.50 108 LYS A O 1
ATOM 859 N N . PHE A 1 109 ? 5.265 16.070 -19.001 1.00 89.19 109 PHE A N 1
ATOM 860 C CA . PHE A 1 109 ? 6.706 15.819 -18.910 1.00 89.19 109 PHE A CA 1
ATOM 861 C C . PHE A 1 109 ? 7.358 15.735 -20.287 1.00 89.19 109 PHE A C 1
ATOM 863 O O . PHE A 1 109 ? 6.762 15.230 -21.230 1.00 89.19 109 PHE A O 1
ATOM 870 N N . LYS A 1 110 ? 8.601 16.193 -20.407 1.00 91.75 110 LYS A N 1
ATOM 871 C CA . LYS A 1 110 ? 9.412 16.030 -21.615 1.00 91.75 110 LYS A CA 1
ATOM 872 C C . LYS A 1 110 ? 9.652 14.551 -21.901 1.00 91.75 110 LYS A C 1
ATOM 874 O O . LYS A 1 110 ? 9.848 13.757 -20.980 1.00 91.75 110 LYS A O 1
ATOM 879 N N . VAL A 1 111 ? 9.705 14.206 -23.182 1.00 92.12 111 VAL A N 1
ATOM 880 C CA . VAL A 1 111 ? 10.162 12.889 -23.638 1.00 92.12 111 VAL A CA 1
ATOM 881 C C . VAL A 1 111 ? 11.694 12.864 -23.578 1.00 92.12 111 VAL A C 1
ATOM 883 O O . VAL A 1 111 ? 12.309 13.764 -24.146 1.00 92.12 111 VAL A O 1
ATOM 886 N N . PRO A 1 112 ? 12.326 11.901 -22.883 1.00 90.06 112 PRO A N 1
ATOM 887 C CA . PRO A 1 112 ? 13.783 11.783 -22.891 1.00 90.06 112 PRO A CA 1
ATOM 888 C C . PRO A 1 112 ? 14.324 11.471 -24.296 1.00 90.06 112 PRO A C 1
ATOM 890 O O . PRO A 1 112 ? 13.717 10.672 -25.007 1.00 90.06 112 PRO A O 1
ATOM 893 N N . ASP A 1 113 ? 15.473 12.050 -24.659 1.00 90.69 113 ASP A N 1
ATOM 894 C CA . ASP A 1 113 ? 16.049 12.002 -26.018 1.00 90.69 113 ASP A CA 1
ATOM 895 C C . ASP A 1 113 ? 16.255 10.579 -26.567 1.00 90.69 113 ASP A C 1
ATOM 897 O O . ASP A 1 113 ? 16.233 10.365 -27.777 1.00 90.69 113 ASP A O 1
ATOM 901 N N . GLN A 1 114 ? 16.432 9.586 -25.689 1.00 89.25 114 GLN A N 1
ATOM 902 C CA . GLN A 1 114 ? 16.581 8.183 -26.079 1.00 89.25 114 GLN A CA 1
ATOM 903 C C . GLN A 1 114 ? 15.283 7.516 -26.573 1.00 89.25 114 GLN A C 1
ATOM 905 O O . GLN A 1 114 ? 15.329 6.373 -27.022 1.00 89.25 114 GLN A O 1
ATOM 910 N N . TYR A 1 115 ? 14.130 8.182 -26.471 1.00 91.94 115 TYR A N 1
ATOM 911 C CA . TYR A 1 115 ? 12.847 7.664 -26.945 1.00 91.94 115 TYR A CA 1
ATOM 912 C C . TYR A 1 115 ? 12.350 8.465 -28.145 1.00 91.94 115 TYR A C 1
ATOM 914 O O . TYR A 1 115 ? 12.279 9.690 -28.112 1.00 91.94 115 TYR A O 1
ATOM 922 N N . SER A 1 116 ? 11.925 7.759 -29.193 1.00 94.12 116 SER A N 1
ATOM 923 C CA . SER A 1 116 ? 11.416 8.379 -30.423 1.00 94.12 116 SER A CA 1
ATOM 924 C C . SER A 1 116 ? 10.079 9.099 -30.231 1.00 94.12 116 SER A C 1
ATOM 926 O O . SER A 1 116 ? 9.747 10.004 -30.996 1.00 94.12 116 SER A O 1
ATOM 928 N N . SER A 1 117 ? 9.293 8.710 -29.223 1.00 95.25 117 SER A N 1
ATOM 929 C CA . SER A 1 117 ? 8.005 9.329 -28.921 1.00 95.25 117 SER A CA 1
ATOM 930 C C . SER A 1 117 ? 7.619 9.197 -27.446 1.00 95.25 117 SER A C 1
ATOM 932 O O . SER A 1 117 ? 8.129 8.352 -26.706 1.00 95.25 117 SER A O 1
ATOM 934 N N . ARG A 1 118 ? 6.635 10.003 -27.020 1.00 93.25 118 ARG A N 1
ATOM 935 C CA . ARG A 1 118 ? 6.018 9.903 -25.685 1.00 93.25 118 ARG A CA 1
ATOM 936 C C . ARG A 1 118 ? 5.412 8.520 -25.440 1.00 93.25 118 ARG A C 1
ATOM 938 O O . ARG A 1 118 ? 5.514 8.001 -24.335 1.00 93.25 118 ARG A O 1
ATOM 945 N N . ASN A 1 119 ? 4.817 7.915 -26.469 1.00 95.00 119 ASN A N 1
ATOM 946 C CA . ASN A 1 119 ? 4.237 6.577 -26.372 1.00 95.00 119 ASN A CA 1
ATOM 947 C C . ASN A 1 119 ? 5.315 5.518 -26.137 1.00 95.00 119 ASN A C 1
ATOM 949 O O . ASN A 1 119 ? 5.117 4.646 -25.296 1.00 95.00 119 ASN A O 1
ATOM 953 N N . ASP A 1 120 ? 6.456 5.613 -26.820 1.00 93.94 120 ASP A N 1
ATOM 954 C CA . ASP A 1 120 ? 7.568 4.675 -26.622 1.00 93.94 120 ASP A CA 1
ATOM 955 C C . ASP A 1 120 ? 8.152 4.808 -25.217 1.00 93.94 120 ASP A C 1
ATOM 957 O O . ASP A 1 120 ? 8.386 3.802 -24.548 1.00 93.94 120 ASP A O 1
ATOM 961 N N . PHE A 1 121 ? 8.288 6.045 -24.728 1.00 92.12 121 PHE A N 1
ATOM 962 C CA . PHE A 1 121 ? 8.683 6.303 -23.347 1.00 92.12 121 PHE A CA 1
ATOM 963 C C . PHE A 1 121 ? 7.712 5.658 -22.348 1.00 92.12 121 PHE A C 1
ATOM 965 O O . PHE A 1 121 ? 8.156 4.912 -21.477 1.00 92.12 121 PHE A O 1
ATOM 972 N N . ILE A 1 122 ? 6.399 5.886 -22.494 1.00 92.88 122 ILE A N 1
ATOM 973 C CA . ILE A 1 122 ? 5.365 5.306 -21.619 1.00 92.88 122 ILE A CA 1
ATOM 974 C C . ILE A 1 122 ? 5.415 3.778 -21.661 1.00 92.88 122 ILE A C 1
ATOM 976 O O . ILE A 1 122 ? 5.401 3.138 -20.609 1.00 92.88 122 ILE A O 1
ATOM 980 N N . LYS A 1 123 ? 5.498 3.174 -22.851 1.00 93.00 123 LYS A N 1
ATOM 981 C CA . LYS A 1 123 ? 5.584 1.717 -22.999 1.00 93.00 123 LYS A CA 1
ATOM 982 C C . LYS A 1 123 ? 6.819 1.157 -22.309 1.00 93.00 123 LYS A C 1
ATOM 984 O O . LYS A 1 123 ? 6.693 0.189 -21.570 1.00 93.00 123 LYS A O 1
ATOM 989 N N . ALA A 1 124 ? 7.980 1.784 -22.480 1.00 90.19 124 ALA A N 1
ATOM 990 C CA . ALA A 1 124 ? 9.210 1.326 -21.845 1.00 90.19 124 ALA A CA 1
ATOM 991 C C . ALA A 1 124 ? 9.095 1.336 -20.314 1.00 90.19 124 ALA A C 1
ATOM 993 O O . ALA A 1 124 ? 9.339 0.326 -19.662 1.00 90.19 124 ALA A O 1
ATOM 994 N N . ILE A 1 125 ? 8.657 2.453 -19.731 1.00 89.50 125 ILE A N 1
ATOM 995 C CA . ILE A 1 125 ? 8.639 2.640 -18.271 1.00 89.50 125 ILE A CA 1
ATOM 996 C C . ILE A 1 125 ? 7.450 1.967 -17.576 1.00 89.50 125 ILE A C 1
ATOM 998 O O . ILE A 1 125 ? 7.513 1.710 -16.378 1.00 89.50 125 ILE A O 1
ATOM 1002 N N . THR A 1 126 ? 6.375 1.660 -18.304 1.00 90.31 126 THR A N 1
ATOM 1003 C CA . THR A 1 126 ? 5.239 0.875 -17.788 1.00 90.31 126 THR A CA 1
ATOM 1004 C C . THR A 1 126 ? 5.296 -0.594 -18.200 1.00 90.31 126 THR A C 1
ATOM 1006 O O . THR A 1 126 ? 4.372 -1.335 -17.884 1.00 90.31 126 THR A O 1
ATOM 1009 N N . ASN A 1 127 ? 6.347 -1.035 -18.901 1.00 90.25 127 ASN A N 1
ATOM 1010 C CA . ASN A 1 127 ? 6.439 -2.376 -19.487 1.00 90.25 127 ASN A CA 1
ATOM 1011 C C . ASN A 1 127 ? 5.225 -2.734 -20.377 1.00 90.25 127 ASN A C 1
ATOM 1013 O O . ASN A 1 127 ? 4.716 -3.855 -20.336 1.00 90.25 127 ASN A O 1
ATOM 1017 N N . ASP A 1 128 ? 4.735 -1.755 -21.142 1.00 92.88 128 ASP A N 1
ATOM 1018 C CA . ASP A 1 128 ? 3.539 -1.820 -21.995 1.00 92.88 128 ASP A CA 1
ATOM 1019 C C . ASP A 1 128 ? 2.298 -2.376 -21.272 1.00 92.88 128 ASP A C 1
ATOM 1021 O O . ASP A 1 128 ? 1.447 -3.046 -21.859 1.00 92.88 128 ASP A O 1
ATOM 1025 N N . TYR A 1 129 ? 2.194 -2.095 -19.968 1.00 91.69 129 TYR A N 1
ATOM 1026 C CA . TYR A 1 129 ? 1.165 -2.650 -19.090 1.00 91.69 129 TYR A CA 1
ATOM 1027 C C . TYR A 1 129 ? -0.252 -2.450 -19.630 1.00 91.69 129 TYR A C 1
ATOM 1029 O O . TYR A 1 129 ? -1.076 -3.345 -19.503 1.00 91.69 129 TYR A O 1
ATOM 1037 N N . TYR A 1 130 ? -0.526 -1.325 -20.305 1.00 92.00 130 TYR A N 1
ATOM 1038 C CA . TYR A 1 130 ? -1.831 -1.056 -20.913 1.00 92.00 130 TYR A CA 1
ATOM 1039 C C . TYR A 1 130 ? -2.293 -2.161 -21.875 1.00 92.00 130 TYR A C 1
ATOM 1041 O O . TYR A 1 130 ? -3.491 -2.446 -21.924 1.00 92.00 130 TYR A O 1
ATOM 1049 N N . ASN A 1 131 ? -1.390 -2.770 -22.648 1.00 94.19 131 ASN A N 1
ATOM 1050 C CA . ASN A 1 131 ? -1.742 -3.806 -23.623 1.00 94.19 131 ASN A CA 1
ATOM 1051 C C . ASN A 1 131 ? -1.732 -5.224 -23.028 1.00 94.19 131 ASN A C 1
ATOM 1053 O O . ASN A 1 131 ? -2.376 -6.109 -23.589 1.00 94.19 131 ASN A O 1
ATOM 1057 N N . LYS A 1 132 ? -1.092 -5.427 -21.871 1.00 93.38 132 LYS A N 1
ATOM 1058 C CA . LYS A 1 132 ? -0.959 -6.722 -21.183 1.00 93.38 132 LYS A CA 1
ATOM 1059 C C . LYS A 1 132 ? -2.125 -6.965 -20.228 1.00 93.38 132 LYS A C 1
ATOM 1061 O O . LYS A 1 132 ? -2.015 -6.839 -19.007 1.00 93.38 132 LYS A O 1
ATOM 1066 N N . LYS A 1 133 ? -3.300 -7.254 -20.793 1.00 92.38 133 LYS A N 1
ATOM 1067 C CA . LYS A 1 133 ? -4.566 -7.357 -20.037 1.00 92.38 133 LYS A CA 1
ATOM 1068 C C . LYS A 1 133 ? -4.551 -8.474 -18.990 1.00 92.38 133 LYS A C 1
ATOM 1070 O O . LYS A 1 133 ? -5.251 -8.379 -17.986 1.00 92.38 133 LYS A O 1
ATOM 1075 N N . GLU A 1 1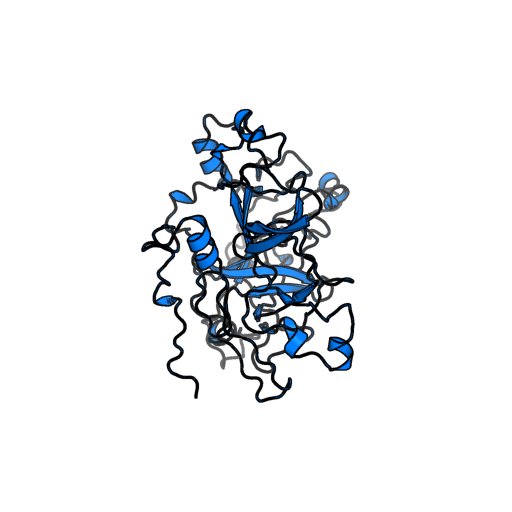34 ? -3.779 -9.519 -19.231 1.00 91.06 134 GLU A N 1
ATOM 1076 C CA . GLU A 1 134 ? -3.512 -10.645 -18.340 1.00 91.06 134 GLU A CA 1
ATOM 1077 C C . GLU A 1 134 ? -2.686 -10.251 -17.107 1.00 91.06 134 GLU A C 1
ATOM 1079 O O . GLU A 1 134 ? -2.950 -10.756 -16.014 1.00 91.06 134 GLU A O 1
ATOM 1084 N N . ASP A 1 135 ? -1.775 -9.287 -17.262 1.00 90.31 135 ASP A N 1
ATOM 1085 C CA . ASP A 1 135 ? -0.917 -8.769 -16.190 1.00 90.31 135 ASP A CA 1
ATOM 1086 C C . ASP A 1 135 ? -1.611 -7.699 -15.349 1.00 90.31 135 ASP A C 1
ATOM 1088 O O . ASP A 1 135 ? -1.129 -7.328 -14.270 1.00 90.31 135 ASP A O 1
ATOM 1092 N N . HIS A 1 136 ? -2.750 -7.196 -15.834 1.00 91.81 136 HIS A N 1
ATOM 1093 C CA . HIS A 1 136 ? -3.521 -6.190 -15.136 1.00 91.81 136 HIS A CA 1
ATOM 1094 C C . HIS A 1 136 ? -3.857 -6.630 -13.713 1.00 91.81 136 HIS A C 1
ATOM 1096 O O . HIS A 1 136 ? -4.418 -7.697 -13.452 1.00 91.81 136 HIS A O 1
ATOM 1102 N N . ILE A 1 137 ? -3.551 -5.726 -12.797 1.00 89.69 137 ILE A N 1
ATOM 1103 C CA . ILE A 1 137 ? -3.687 -5.900 -11.369 1.00 89.69 137 ILE A CA 1
ATOM 1104 C C . ILE A 1 137 ? -5.121 -6.228 -10.980 1.00 89.69 137 ILE A C 1
ATOM 1106 O O . ILE A 1 137 ? -6.089 -5.642 -11.477 1.00 89.69 137 ILE A O 1
ATOM 1110 N N . LYS A 1 138 ? -5.229 -7.155 -10.039 1.00 93.56 138 LYS A N 1
ATOM 1111 C CA . LYS A 1 138 ? -6.462 -7.513 -9.348 1.00 93.56 138 LYS A CA 1
ATOM 1112 C C . LYS A 1 138 ? -6.206 -7.351 -7.863 1.00 93.56 138 LYS A C 1
ATOM 1114 O O . LYS A 1 138 ? -5.064 -7.433 -7.425 1.00 93.56 138 LYS A O 1
ATOM 1119 N N . PHE A 1 139 ? -7.254 -7.112 -7.095 1.00 96.62 139 PHE A N 1
ATOM 1120 C CA . PHE A 1 139 ? -7.163 -7.058 -5.640 1.00 96.62 139 PHE A CA 1
ATOM 1121 C C . PHE A 1 139 ? -7.819 -8.294 -5.053 1.00 96.62 139 PHE A C 1
ATOM 1123 O O . PHE A 1 139 ? -8.804 -8.788 -5.612 1.00 96.62 139 PHE A O 1
ATOM 1130 N N . LEU A 1 140 ? -7.295 -8.753 -3.921 1.00 95.38 140 LEU A N 1
ATOM 1131 C CA . LEU A 1 140 ? -7.896 -9.834 -3.157 1.00 95.38 140 LEU A CA 1
ATOM 1132 C C . LEU A 1 140 ? -9.344 -9.461 -2.789 1.00 95.38 140 LEU A C 1
ATOM 1134 O O . LEU A 1 140 ? -9.599 -8.395 -2.229 1.00 95.38 140 LEU A O 1
ATOM 1138 N N . LYS A 1 141 ? -10.303 -10.327 -3.135 1.00 94.88 141 LYS A N 1
ATOM 1139 C CA . LYS A 1 141 ? -11.747 -10.052 -2.966 1.00 94.88 141 LYS A CA 1
ATOM 1140 C C . LYS A 1 141 ? -12.177 -10.000 -1.499 1.00 94.88 141 LYS A C 1
ATOM 1142 O O . LYS A 1 141 ? -13.080 -9.257 -1.126 1.00 94.88 141 LYS A O 1
ATOM 1147 N N . THR A 1 142 ? -11.528 -10.809 -0.671 1.00 95.38 142 THR A N 1
ATOM 1148 C CA . THR A 1 142 ? -11.740 -10.898 0.776 1.00 95.38 142 THR A CA 1
ATOM 1149 C C . THR A 1 142 ? -10.395 -10.937 1.465 1.00 95.38 142 THR A C 1
ATOM 1151 O O . THR A 1 142 ? -9.504 -11.644 1.005 1.00 95.38 142 THR A O 1
ATOM 1154 N N . SER A 1 143 ? -10.244 -10.229 2.574 1.00 97.06 143 SER A N 1
ATOM 1155 C CA . SER A 1 143 ? -8.987 -10.202 3.306 1.00 97.06 143 SER A CA 1
ATOM 1156 C C . SER A 1 143 ? -8.688 -11.563 3.958 1.00 97.06 143 SER A C 1
ATOM 1158 O O . SER A 1 143 ? -9.589 -12.369 4.226 1.00 97.06 143 SER A O 1
ATOM 1160 N N . TYR A 1 144 ? -7.420 -11.805 4.297 1.00 97.12 144 TYR A N 1
ATOM 1161 C CA . TYR A 1 144 ? -7.026 -12.974 5.092 1.00 97.12 144 TYR A CA 1
ATOM 1162 C C . TYR A 1 144 ? -7.591 -12.973 6.522 1.00 97.12 144 TYR A C 1
ATOM 1164 O O . TYR A 1 144 ? -7.462 -13.975 7.217 1.00 97.12 144 TYR A O 1
ATOM 1172 N N . LEU A 1 145 ? -8.226 -11.886 6.984 1.00 96.88 145 LEU A N 1
ATOM 1173 C CA . LEU A 1 145 ? -8.961 -11.895 8.251 1.00 96.88 145 LEU A CA 1
ATOM 1174 C C . LEU A 1 145 ? -10.198 -12.793 8.157 1.00 96.88 145 LEU A C 1
ATOM 1176 O O . LEU A 1 145 ? -10.481 -13.545 9.090 1.00 96.88 145 LEU A O 1
ATOM 1180 N N . LYS A 1 146 ? -10.915 -12.717 7.029 1.00 95.81 146 LYS A N 1
ATOM 1181 C CA . LYS A 1 146 ? -12.112 -13.520 6.767 1.00 95.81 146 LYS A CA 1
ATOM 1182 C C . LYS A 1 146 ? -11.769 -14.935 6.306 1.00 95.81 146 LYS A C 1
ATOM 1184 O O . LYS A 1 146 ? -12.357 -15.879 6.819 1.00 95.81 146 LYS A O 1
ATOM 1189 N N . ASN A 1 147 ? -10.819 -15.071 5.382 1.00 94.25 147 ASN A N 1
ATOM 1190 C CA . ASN A 1 147 ? -10.408 -16.361 4.813 1.00 94.25 147 ASN A CA 1
ATOM 1191 C C . ASN A 1 147 ? -9.001 -16.733 5.295 1.00 94.25 147 ASN A C 1
ATOM 1193 O O . ASN A 1 147 ? -8.046 -16.788 4.513 1.00 94.25 147 ASN A O 1
ATOM 1197 N N . TYR A 1 148 ? -8.844 -16.916 6.607 1.00 94.12 148 TYR A N 1
ATOM 1198 C CA . TYR A 1 148 ? -7.525 -17.150 7.196 1.00 94.12 148 TYR A CA 1
ATOM 1199 C C . TYR A 1 148 ? -6.910 -18.486 6.771 1.00 94.12 148 TYR A C 1
ATOM 1201 O O . TYR A 1 148 ? -5.693 -18.590 6.679 1.00 94.12 148 TYR A O 1
ATOM 1209 N N . GLU A 1 149 ? -7.715 -19.483 6.409 1.00 91.38 149 GLU A N 1
ATOM 1210 C CA . GLU A 1 149 ? -7.234 -20.765 5.887 1.00 91.38 149 GLU A CA 1
ATOM 1211 C C . GLU A 1 149 ? -6.356 -20.622 4.633 1.00 91.38 149 GLU A C 1
ATOM 1213 O O . GLU A 1 149 ? -5.539 -21.495 4.350 1.00 91.38 149 GLU A O 1
ATOM 1218 N N . LYS A 1 150 ? -6.493 -19.510 3.896 1.00 93.06 150 LYS A N 1
ATOM 1219 C CA . LYS A 1 150 ? -5.626 -19.164 2.764 1.00 93.06 150 LYS A CA 1
ATOM 1220 C C . LYS A 1 150 ? -4.283 -18.576 3.182 1.00 93.06 150 LYS A C 1
ATOM 1222 O O . LYS A 1 150 ? -3.349 -18.644 2.402 1.00 93.06 150 LYS A O 1
ATOM 1227 N N . ALA A 1 151 ? -4.153 -18.030 4.384 1.00 92.31 151 ALA A N 1
ATOM 1228 C CA . ALA A 1 151 ? -2.882 -17.542 4.920 1.00 92.31 151 ALA A CA 1
ATOM 1229 C C . ALA A 1 151 ? -2.254 -18.503 5.943 1.00 92.31 151 ALA A C 1
ATOM 1231 O O . ALA A 1 151 ? -1.070 -18.377 6.271 1.00 92.31 151 ALA A O 1
ATOM 1232 N N . ASP A 1 152 ? -3.027 -19.471 6.440 1.00 89.38 152 ASP A N 1
ATOM 1233 C CA . ASP A 1 152 ? -2.582 -20.420 7.447 1.00 89.38 152 ASP A CA 1
ATOM 1234 C C . ASP A 1 152 ? -1.603 -21.435 6.851 1.00 89.38 152 ASP A C 1
ATOM 1236 O O . ASP A 1 152 ? -1.969 -22.407 6.190 1.00 89.38 152 ASP A O 1
ATOM 1240 N N . THR A 1 153 ? -0.318 -21.173 7.060 1.00 82.62 153 THR A N 1
ATOM 1241 C CA . THR A 1 153 ? 0.761 -21.965 6.477 1.00 82.62 153 THR A CA 1
ATOM 1242 C C . THR A 1 153 ? 1.107 -23.159 7.359 1.00 82.62 153 THR A C 1
ATOM 1244 O O . THR A 1 153 ? 1.223 -23.064 8.588 1.00 82.62 153 THR A O 1
ATOM 1247 N N . LYS A 1 154 ? 1.364 -24.293 6.709 1.00 75.56 154 LYS A N 1
ATOM 1248 C CA . LYS A 1 154 ? 1.949 -25.484 7.324 1.00 75.56 154 LYS A CA 1
ATOM 1249 C C . LYS A 1 154 ? 3.416 -25.242 7.703 1.00 75.56 154 LYS A C 1
ATOM 1251 O O . LYS A 1 154 ? 4.251 -24.976 6.846 1.00 75.56 154 LYS A O 1
ATOM 1256 N N . LEU A 1 155 ? 3.739 -25.339 8.994 1.00 70.12 155 LEU A N 1
ATOM 1257 C CA . LEU A 1 155 ? 5.088 -25.035 9.510 1.00 70.12 155 LEU A CA 1
ATOM 1258 C C . LEU A 1 155 ? 6.044 -26.222 9.473 1.00 70.12 155 LEU A C 1
ATOM 1260 O O . LEU A 1 155 ? 7.256 -26.036 9.405 1.00 70.12 155 LEU A O 1
ATOM 1264 N N . ALA A 1 156 ? 5.498 -27.433 9.524 1.00 67.44 156 ALA A N 1
ATOM 1265 C CA . ALA A 1 156 ? 6.247 -28.674 9.455 1.00 67.44 156 ALA A CA 1
ATOM 1266 C C . ALA A 1 156 ? 5.507 -29.657 8.552 1.00 67.44 156 ALA A C 1
ATOM 1268 O O . ALA A 1 156 ? 4.281 -29.729 8.580 1.00 67.44 156 ALA A O 1
ATOM 1269 N N . THR A 1 157 ? 6.246 -30.450 7.777 1.00 65.06 157 THR A N 1
ATOM 1270 C CA . THR A 1 157 ? 5.692 -31.461 6.857 1.00 65.06 157 THR A CA 1
ATOM 1271 C C . THR A 1 157 ? 4.796 -32.485 7.559 1.00 65.06 157 THR A C 1
ATOM 1273 O O . THR A 1 157 ? 3.892 -33.033 6.936 1.00 65.06 157 THR A O 1
ATOM 1276 N N . THR A 1 158 ? 4.991 -32.687 8.862 1.00 66.50 158 THR A N 1
ATOM 1277 C CA . THR A 1 158 ? 4.209 -33.582 9.722 1.00 66.50 158 THR A CA 1
ATOM 1278 C C . THR A 1 158 ? 2.852 -33.022 10.150 1.00 66.50 158 THR A C 1
ATOM 1280 O O . THR A 1 158 ? 2.011 -33.780 10.627 1.00 66.50 158 THR A O 1
ATOM 1283 N N . ASP A 1 159 ? 2.598 -31.724 9.966 1.00 68.12 159 ASP A N 1
ATOM 1284 C CA . ASP A 1 159 ? 1.317 -31.105 10.310 1.00 68.12 159 ASP A CA 1
ATOM 1285 C C . ASP A 1 159 ? 0.261 -31.380 9.226 1.00 68.12 159 ASP A C 1
ATOM 1287 O O . ASP A 1 159 ? -0.021 -30.572 8.343 1.00 68.12 159 ASP A O 1
ATOM 1291 N N . ASN A 1 160 ? -0.300 -32.585 9.254 1.00 68.38 160 ASN A N 1
ATOM 1292 C CA . ASN A 1 160 ? -1.330 -33.024 8.311 1.00 68.38 160 ASN A CA 1
ATOM 1293 C C . ASN A 1 160 ? -2.714 -32.415 8.594 1.00 68.38 160 ASN A C 1
ATOM 1295 O O . ASN A 1 160 ? -3.660 -32.713 7.870 1.00 68.38 160 ASN A O 1
ATOM 1299 N N . SER A 1 161 ? -2.843 -31.566 9.623 1.00 66.88 161 SER A N 1
ATOM 1300 C CA . SER A 1 161 ? -4.100 -30.882 9.943 1.00 66.88 161 SER A CA 1
ATOM 1301 C C . SER A 1 161 ? -4.383 -29.691 9.017 1.00 66.88 161 SER A C 1
ATOM 1303 O O . SER A 1 161 ? -5.537 -29.287 8.867 1.00 66.88 161 SER A O 1
ATOM 1305 N N . LYS A 1 162 ? -3.348 -29.161 8.347 1.00 65.62 162 LYS A N 1
ATOM 1306 C CA . LYS A 1 162 ? -3.442 -27.996 7.459 1.00 65.62 162 LYS A CA 1
ATOM 1307 C C . LYS A 1 162 ? -3.457 -28.393 5.984 1.00 65.62 162 LYS A C 1
ATOM 1309 O O . LYS A 1 162 ? -2.659 -29.218 5.540 1.00 65.62 162 LYS A O 1
ATOM 1314 N N . LYS A 1 163 ? -4.372 -27.788 5.219 1.00 61.34 163 LYS A N 1
ATOM 1315 C CA . LYS A 1 163 ? -4.518 -28.007 3.770 1.00 61.34 163 LYS A CA 1
ATOM 1316 C C . LYS A 1 163 ? -3.371 -27.339 3.003 1.00 61.34 163 LYS A C 1
ATOM 1318 O O . LYS A 1 163 ? -2.948 -26.250 3.361 1.00 61.34 163 LYS A O 1
ATOM 1323 N N . GLU A 1 164 ? -2.950 -27.934 1.887 1.00 65.06 164 GLU A N 1
ATOM 1324 C CA . GLU A 1 164 ? -1.873 -27.414 1.016 1.00 65.06 164 GLU A CA 1
ATOM 1325 C C . GLU A 1 164 ? -2.243 -26.154 0.201 1.00 65.06 164 GLU A C 1
ATOM 1327 O O . GLU A 1 164 ? -1.483 -25.727 -0.659 1.00 65.06 164 GLU A O 1
ATOM 1332 N N . ASN A 1 165 ? -3.408 -25.546 0.438 1.00 73.44 165 ASN A N 1
ATOM 1333 C CA . ASN A 1 165 ? -3.955 -24.473 -0.403 1.00 73.44 165 ASN A CA 1
ATOM 1334 C C . ASN A 1 165 ? -3.712 -23.067 0.178 1.00 73.44 165 ASN A C 1
ATOM 1336 O O . ASN A 1 165 ? -4.560 -22.182 0.033 1.00 73.44 165 ASN A O 1
ATOM 1340 N N . THR A 1 166 ? -2.589 -22.896 0.879 1.00 87.50 166 THR A N 1
ATOM 1341 C CA . THR A 1 166 ? -2.118 -21.600 1.375 1.00 87.50 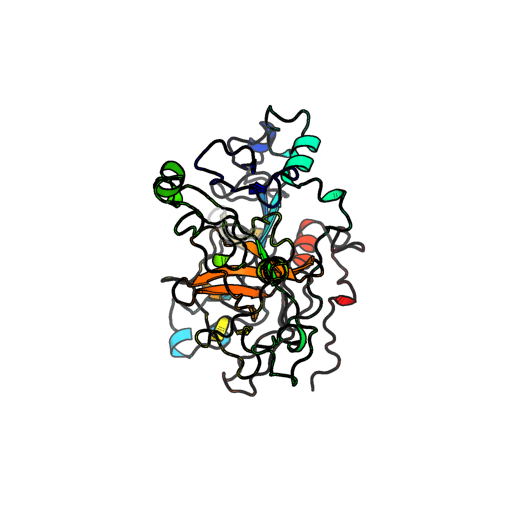166 THR A CA 1
ATOM 1342 C C . THR A 1 166 ? -1.617 -20.757 0.204 1.00 87.50 166 THR A C 1
ATOM 1344 O O . THR A 1 166 ? -0.869 -21.238 -0.647 1.00 87.50 166 THR A O 1
ATOM 1347 N N . ASP A 1 167 ? -1.994 -19.487 0.181 1.00 93.44 167 ASP A N 1
ATOM 1348 C CA . ASP A 1 167 ? -1.446 -18.511 -0.741 1.00 93.44 167 ASP A CA 1
ATOM 1349 C C . ASP A 1 167 ? 0.036 -18.270 -0.452 1.00 93.44 167 ASP A C 1
ATOM 1351 O O . ASP A 1 167 ? 0.467 -18.065 0.686 1.00 93.44 167 ASP A O 1
ATOM 1355 N N . GLN A 1 168 ? 0.812 -18.260 -1.528 1.00 92.75 168 GLN A N 1
ATOM 1356 C CA . GLN A 1 168 ? 2.204 -17.853 -1.515 1.00 92.75 168 GLN A CA 1
ATOM 1357 C C . GLN A 1 168 ? 2.279 -16.365 -1.812 1.00 92.75 168 GLN A C 1
ATOM 1359 O O . GLN A 1 168 ? 1.686 -15.885 -2.774 1.00 92.75 168 GLN A O 1
ATOM 1364 N N . LEU A 1 169 ? 3.031 -15.639 -1.000 1.00 95.06 169 LEU A N 1
ATOM 1365 C CA . LEU A 1 169 ? 3.189 -14.200 -1.082 1.00 95.06 169 LEU A CA 1
ATOM 1366 C C . LEU A 1 169 ? 4.515 -13.840 -1.739 1.00 95.06 169 LEU A C 1
ATOM 1368 O O . LEU A 1 169 ? 5.581 -14.305 -1.330 1.00 95.06 169 LEU A O 1
ATOM 1372 N N . PHE A 1 170 ? 4.442 -12.939 -2.706 1.00 94.31 170 PHE A N 1
ATOM 1373 C CA . PHE A 1 170 ? 5.564 -12.397 -3.453 1.00 94.31 170 PHE A CA 1
ATOM 1374 C C . PHE A 1 170 ? 5.625 -10.895 -3.216 1.00 94.31 170 PHE A C 1
ATOM 1376 O O . PHE A 1 170 ? 4.636 -10.178 -3.393 1.00 94.31 170 PHE A O 1
ATOM 1383 N N . ILE A 1 171 ? 6.794 -10.421 -2.805 1.00 94.12 171 ILE A N 1
ATOM 1384 C CA . ILE A 1 171 ? 7.071 -9.003 -2.594 1.00 94.12 171 ILE A CA 1
ATOM 1385 C C . ILE A 1 171 ? 8.247 -8.641 -3.467 1.00 94.12 171 ILE A C 1
ATOM 1387 O O . ILE A 1 171 ? 9.254 -9.342 -3.449 1.00 94.12 171 ILE A O 1
ATOM 1391 N N . VAL A 1 172 ? 8.112 -7.545 -4.204 1.00 89.31 172 VAL A N 1
ATOM 1392 C CA . VAL A 1 172 ? 9.186 -6.975 -5.012 1.00 89.31 172 VAL A CA 1
ATOM 1393 C C . VAL A 1 172 ? 9.299 -5.498 -4.677 1.00 89.31 172 VAL A C 1
ATOM 1395 O O . VAL A 1 172 ? 8.299 -4.776 -4.685 1.00 89.31 172 VAL A O 1
ATOM 1398 N N . GLY A 1 173 ? 10.515 -5.062 -4.371 1.00 88.62 173 GLY A N 1
ATOM 1399 C CA . GLY A 1 173 ? 10.820 -3.679 -4.031 1.00 88.62 173 GLY A CA 1
ATOM 1400 C C . GLY A 1 173 ? 12.212 -3.270 -4.482 1.00 88.62 173 GLY A C 1
ATOM 1401 O O . GLY A 1 173 ? 13.039 -4.116 -4.813 1.00 88.62 173 GLY A O 1
ATOM 1402 N N . TYR A 1 174 ? 12.467 -1.964 -4.451 1.00 87.50 174 TYR A N 1
ATOM 1403 C CA . TYR A 1 174 ? 13.769 -1.373 -4.768 1.00 87.50 174 TYR A CA 1
ATOM 1404 C C . TYR A 1 174 ? 14.296 -0.539 -3.589 1.00 87.50 174 TYR A C 1
ATOM 1406 O O . TYR A 1 174 ? 14.417 0.681 -3.714 1.00 87.50 174 TYR A O 1
ATOM 1414 N N . PRO A 1 175 ? 14.528 -1.139 -2.407 1.00 89.50 175 PRO A N 1
ATOM 1415 C CA . PRO A 1 175 ? 15.088 -0.418 -1.269 1.00 89.50 175 PRO A CA 1
ATOM 1416 C C . PRO A 1 175 ? 16.526 0.027 -1.515 1.00 89.50 175 PRO A C 1
ATOM 1418 O O . PRO A 1 175 ? 17.189 -0.412 -2.455 1.00 89.50 175 PRO A O 1
ATOM 1421 N N . GLN A 1 176 ? 17.024 0.874 -0.616 1.00 89.06 176 GLN A N 1
ATOM 1422 C CA . GLN A 1 176 ? 18.449 1.157 -0.509 1.00 89.06 176 GLN A CA 1
ATOM 1423 C C . GLN A 1 176 ? 19.238 -0.152 -0.400 1.00 89.06 176 GLN A C 1
ATOM 1425 O O . GLN A 1 176 ? 18.886 -1.014 0.406 1.00 89.06 176 GLN A O 1
ATOM 1430 N N . ALA A 1 177 ? 20.343 -0.241 -1.138 1.00 88.62 177 ALA A N 1
ATOM 1431 C CA . ALA A 1 177 ? 21.237 -1.403 -1.221 1.00 88.62 177 ALA A CA 1
ATOM 1432 C C . ALA A 1 177 ? 22.002 -1.709 0.088 1.00 88.62 177 ALA A C 1
ATOM 1434 O O . ALA A 1 177 ? 22.922 -2.528 0.152 1.00 88.62 177 ALA A O 1
ATOM 1435 N N . THR A 1 178 ? 21.694 -0.978 1.157 1.00 87.06 178 THR A N 1
ATOM 1436 C CA . THR A 1 178 ? 22.365 -1.122 2.443 1.00 87.06 178 THR A CA 1
ATOM 1437 C C . THR A 1 178 ? 22.044 -2.497 3.021 1.00 87.06 178 THR A C 1
ATOM 1439 O O . THR A 1 178 ? 20.880 -2.881 3.117 1.00 87.06 178 THR A O 1
ATOM 1442 N N . GLY A 1 179 ? 23.069 -3.235 3.449 1.00 81.88 179 GLY A N 1
ATOM 1443 C CA . GLY A 1 179 ? 22.875 -4.569 4.021 1.00 81.88 179 GLY A CA 1
ATOM 1444 C C . GLY A 1 179 ? 22.435 -5.631 3.010 1.00 81.88 179 GLY A C 1
ATOM 1445 O O . GLY A 1 179 ? 21.919 -6.664 3.434 1.00 81.88 179 GLY A O 1
ATOM 1446 N N . ASP A 1 180 ? 22.619 -5.389 1.710 1.00 85.56 180 ASP A N 1
ATOM 1447 C CA . ASP A 1 180 ? 22.389 -6.386 0.667 1.00 85.56 180 ASP A CA 1
ATOM 1448 C C . ASP A 1 180 ? 23.244 -7.631 0.903 1.00 85.56 180 ASP A C 1
ATOM 1450 O O . ASP A 1 180 ? 24.470 -7.569 0.974 1.00 85.56 180 ASP A O 1
ATOM 1454 N N . PHE A 1 181 ? 22.586 -8.786 0.971 1.00 78.50 181 PHE A N 1
ATOM 1455 C CA . PHE A 1 181 ? 23.254 -10.072 1.179 1.00 78.50 181 PHE A CA 1
ATOM 1456 C C . PHE A 1 181 ? 24.046 -10.555 -0.046 1.00 78.50 181 PHE A C 1
ATOM 1458 O O . PHE A 1 181 ? 24.820 -11.500 0.075 1.00 78.50 181 PHE A O 1
ATOM 1465 N N . PHE A 1 182 ? 23.840 -9.938 -1.214 1.00 77.69 182 PHE A N 1
ATOM 1466 C CA . PHE A 1 182 ? 24.434 -10.361 -2.484 1.00 77.69 182 PHE A CA 1
ATOM 1467 C C . PHE A 1 182 ? 25.625 -9.505 -2.937 1.00 77.69 182 PHE A C 1
ATOM 1469 O O . PHE A 1 182 ? 26.314 -9.898 -3.880 1.00 77.69 182 PHE A O 1
ATOM 1476 N N . LEU A 1 183 ? 25.866 -8.355 -2.289 1.00 82.88 183 LEU A N 1
ATOM 1477 C CA . LEU A 1 183 ? 27.036 -7.520 -2.559 1.00 82.88 183 LEU A CA 1
ATOM 1478 C C . LEU A 1 183 ? 28.251 -8.101 -1.834 1.00 82.88 183 LEU A C 1
ATOM 1480 O O . LEU A 1 183 ? 28.339 -8.072 -0.604 1.00 82.88 183 LEU A O 1
ATOM 1484 N N . ASP A 1 184 ? 29.210 -8.607 -2.600 1.00 85.94 184 ASP A N 1
ATOM 1485 C CA . ASP A 1 184 ? 30.493 -9.042 -2.071 1.00 85.94 184 ASP A CA 1
ATOM 1486 C C . ASP A 1 184 ? 31.379 -7.819 -1.804 1.00 85.94 184 ASP A C 1
ATOM 1488 O O . ASP A 1 184 ? 31.647 -7.003 -2.686 1.00 85.94 184 ASP A O 1
ATOM 1492 N N . LYS A 1 185 ? 31.870 -7.698 -0.569 1.00 86.12 185 LYS A N 1
ATOM 1493 C CA . LYS A 1 185 ? 32.648 -6.532 -0.120 1.00 86.12 185 LYS A CA 1
ATOM 1494 C C . LYS A 1 185 ? 33.948 -6.300 -0.905 1.00 86.12 185 LYS A C 1
ATOM 1496 O O . LYS A 1 185 ? 34.487 -5.195 -0.853 1.00 86.12 185 LYS A O 1
ATOM 1501 N N . TYR A 1 186 ? 34.474 -7.320 -1.586 1.00 87.44 186 TYR A N 1
ATOM 1502 C CA . TYR A 1 186 ? 35.690 -7.228 -2.388 1.00 87.44 186 TYR A CA 1
ATOM 1503 C C . TYR A 1 186 ? 35.371 -7.122 -3.881 1.00 87.44 186 TYR A C 1
ATOM 1505 O O . TYR A 1 186 ? 35.858 -6.199 -4.534 1.00 87.44 186 TYR A O 1
ATOM 1513 N N . GLN A 1 187 ? 34.544 -8.024 -4.417 1.00 85.69 187 GLN A N 1
ATOM 1514 C CA . GLN A 1 187 ? 34.211 -8.053 -5.846 1.00 85.69 187 GLN A CA 1
ATOM 1515 C C . GLN A 1 187 ? 33.326 -6.871 -6.254 1.00 85.69 187 GLN A C 1
ATOM 1517 O O . GLN A 1 187 ? 33.540 -6.280 -7.309 1.00 85.69 187 GLN A O 1
ATOM 1522 N N . ASP A 1 188 ? 32.387 -6.480 -5.392 1.00 84.94 188 ASP A N 1
ATOM 1523 C CA . ASP A 1 188 ? 31.440 -5.388 -5.627 1.00 84.94 188 ASP A CA 1
ATOM 1524 C C . ASP A 1 188 ? 31.791 -4.163 -4.770 1.00 84.94 188 ASP A C 1
ATOM 1526 O O . ASP A 1 188 ? 30.916 -3.421 -4.330 1.00 84.94 188 ASP A O 1
ATOM 1530 N N . SER A 1 189 ? 33.084 -3.943 -4.503 1.00 87.94 189 SER A N 1
ATOM 1531 C CA . SER A 1 189 ? 33.555 -2.918 -3.559 1.00 87.94 189 SER A CA 1
ATOM 1532 C C . SER A 1 189 ? 33.005 -1.514 -3.842 1.00 87.94 189 SER A C 1
ATOM 1534 O O . SER A 1 189 ? 32.698 -0.781 -2.901 1.00 87.94 189 SER A O 1
ATOM 1536 N N . TYR A 1 190 ? 32.824 -1.136 -5.113 1.00 86.25 190 TYR A N 1
ATOM 1537 C CA . TYR A 1 190 ? 32.193 0.137 -5.462 1.00 86.25 190 TYR A CA 1
ATOM 1538 C C . TYR A 1 190 ? 30.740 0.196 -4.967 1.00 86.25 190 TYR A C 1
ATOM 1540 O O . TYR A 1 190 ? 30.400 1.104 -4.210 1.00 86.25 190 TYR A O 1
ATOM 1548 N N . ASP A 1 191 ? 29.897 -0.762 -5.362 1.00 85.25 191 ASP A N 1
ATOM 1549 C CA . ASP A 1 191 ? 28.482 -0.815 -4.975 1.00 85.25 191 ASP A CA 1
ATOM 1550 C C . ASP A 1 191 ? 28.331 -0.951 -3.454 1.00 85.25 191 ASP A C 1
ATOM 1552 O O . ASP A 1 191 ? 27.539 -0.242 -2.835 1.00 85.25 191 ASP A O 1
ATOM 1556 N N . TYR A 1 192 ? 29.160 -1.790 -2.828 1.00 87.00 192 TYR A N 1
ATOM 1557 C CA . TYR A 1 192 ? 29.193 -1.983 -1.381 1.00 87.00 192 TYR A CA 1
ATOM 1558 C C . TYR A 1 192 ? 29.470 -0.665 -0.636 1.00 87.00 192 TYR A C 1
ATOM 1560 O O . TYR A 1 192 ? 28.742 -0.304 0.296 1.00 87.00 192 TYR A O 1
ATOM 1568 N N . ASN A 1 193 ? 30.473 0.100 -1.084 1.00 87.56 193 ASN A N 1
ATOM 1569 C CA . ASN A 1 193 ? 30.848 1.386 -0.485 1.00 87.56 193 ASN A CA 1
ATOM 1570 C C . ASN A 1 193 ? 29.817 2.501 -0.749 1.00 87.56 193 ASN A C 1
ATOM 1572 O O . ASN A 1 193 ? 29.716 3.438 0.044 1.00 87.56 193 ASN A O 1
ATOM 1576 N N . HIS A 1 194 ? 29.017 2.388 -1.814 1.00 86.12 194 HIS A N 1
ATOM 1577 C CA . HIS A 1 194 ? 27.971 3.350 -2.187 1.00 86.12 194 HIS A CA 1
ATOM 1578 C C . HIS A 1 194 ? 26.547 2.840 -1.899 1.00 86.12 194 HIS A C 1
ATOM 1580 O O . HIS A 1 194 ? 25.559 3.450 -2.308 1.00 86.12 194 HIS A O 1
ATOM 1586 N N . SER A 1 195 ? 26.410 1.774 -1.111 1.00 85.75 195 SER A N 1
ATOM 1587 C CA . SER A 1 195 ? 25.136 1.087 -0.852 1.00 85.75 195 SER A CA 1
ATOM 1588 C C . SER A 1 195 ? 24.073 1.943 -0.143 1.00 85.75 195 SER A C 1
ATOM 1590 O O . SER A 1 195 ? 22.886 1.616 -0.146 1.00 85.75 195 SER A O 1
ATOM 1592 N N . LYS A 1 196 ? 24.465 3.081 0.442 1.00 85.62 196 LYS A N 1
ATOM 1593 C CA . LYS A 1 196 ? 23.540 4.062 1.040 1.00 85.62 196 LYS A CA 1
ATOM 1594 C C . LYS A 1 196 ? 22.815 4.927 0.007 1.00 85.62 196 LYS A C 1
ATOM 1596 O O . LYS A 1 196 ? 21.750 5.466 0.308 1.00 85.62 196 LYS A O 1
ATOM 1601 N N . ILE A 1 197 ? 23.406 5.103 -1.173 1.00 83.75 197 ILE A N 1
ATOM 1602 C CA . ILE A 1 197 ? 22.836 5.894 -2.273 1.00 83.75 197 ILE A CA 1
ATOM 1603 C C . ILE A 1 197 ? 22.343 5.016 -3.429 1.00 83.75 197 ILE A C 1
ATOM 1605 O O . ILE A 1 197 ? 21.511 5.481 -4.210 1.00 83.75 197 ILE A O 1
ATOM 1609 N N . GLY A 1 198 ? 22.825 3.771 -3.505 1.00 83.75 198 GLY A N 1
ATOM 1610 C CA . GLY A 1 198 ? 22.352 2.729 -4.410 1.00 83.75 198 GLY A CA 1
ATOM 1611 C C . GLY A 1 198 ? 21.009 2.135 -3.986 1.00 83.75 198 GLY A C 1
ATOM 1612 O O . GLY A 1 198 ? 20.665 2.125 -2.804 1.00 83.75 198 GLY A O 1
ATOM 1613 N N . TYR A 1 199 ? 20.271 1.612 -4.963 1.00 85.69 199 TYR A N 1
ATOM 1614 C CA . TYR A 1 199 ? 19.034 0.855 -4.759 1.00 85.69 199 TYR A CA 1
ATOM 1615 C C . TYR A 1 199 ? 19.159 -0.507 -5.425 1.00 85.69 199 TYR A C 1
ATOM 1617 O O . TYR A 1 199 ? 19.733 -0.594 -6.510 1.00 85.69 199 TYR A O 1
ATOM 1625 N N . SER A 1 200 ? 18.589 -1.536 -4.815 1.00 85.25 200 SER A N 1
ATOM 1626 C CA . SER A 1 200 ? 18.711 -2.917 -5.284 1.00 85.25 200 SER A CA 1
ATOM 1627 C C . SER A 1 200 ? 17.355 -3.574 -5.392 1.00 85.25 200 SER A C 1
ATOM 1629 O O . SER A 1 200 ? 16.470 -3.291 -4.590 1.00 85.25 200 SER A O 1
ATOM 1631 N N . LEU A 1 201 ? 17.194 -4.483 -6.352 1.00 86.12 201 LEU A N 1
ATOM 1632 C CA . LEU A 1 201 ? 16.012 -5.332 -6.407 1.00 86.12 201 LEU A CA 1
ATOM 1633 C C . LEU A 1 201 ? 15.992 -6.258 -5.185 1.00 86.12 201 LEU A C 1
ATOM 1635 O O . LEU A 1 201 ? 16.913 -7.043 -4.978 1.00 86.12 201 LEU A O 1
ATOM 1639 N N . TRP A 1 202 ? 14.933 -6.179 -4.388 1.00 86.62 202 TRP A N 1
ATOM 1640 C CA . TRP A 1 202 ? 14.692 -7.074 -3.263 1.00 86.62 202 TRP A CA 1
ATOM 1641 C C . TRP A 1 202 ? 13.425 -7.874 -3.490 1.00 86.62 202 TRP A C 1
ATOM 1643 O O . TRP A 1 202 ? 12.391 -7.334 -3.889 1.00 86.62 202 TRP A O 1
ATOM 1653 N N . MET A 1 203 ? 13.506 -9.153 -3.140 1.00 88.75 203 MET A N 1
ATOM 1654 C CA . MET A 1 203 ? 12.369 -10.058 -3.078 1.00 88.75 203 MET A CA 1
ATOM 1655 C C . MET A 1 203 ? 12.280 -10.669 -1.682 1.00 88.75 203 MET A C 1
ATOM 1657 O O . MET A 1 203 ? 13.295 -10.794 -0.998 1.00 88.75 203 MET A O 1
ATOM 1661 N N . ASN A 1 204 ? 11.093 -11.094 -1.252 1.00 90.19 204 ASN A N 1
ATOM 1662 C CA . ASN A 1 204 ? 10.904 -11.822 0.014 1.00 90.19 204 ASN A CA 1
ATOM 1663 C C . ASN A 1 204 ? 11.342 -13.298 -0.065 1.00 90.19 204 ASN A C 1
ATOM 1665 O O . ASN A 1 204 ? 10.702 -14.188 0.501 1.00 90.19 204 ASN A O 1
ATOM 1669 N N . SER A 1 205 ? 12.431 -13.545 -0.787 1.00 86.25 205 SER A N 1
ATOM 1670 C CA . SER A 1 205 ? 13.032 -14.857 -0.989 1.00 86.25 205 SER A CA 1
ATOM 1671 C C . SER A 1 205 ? 14.170 -15.098 0.007 1.00 86.25 205 SER A C 1
ATOM 1673 O O . SER A 1 205 ? 14.588 -14.191 0.732 1.00 86.25 205 SER A O 1
ATOM 1675 N N . GLU A 1 206 ? 14.658 -16.332 0.095 1.00 81.62 206 GLU A N 1
ATOM 1676 C CA . GLU A 1 206 ? 15.752 -16.663 1.006 1.00 81.62 206 GLU A CA 1
ATOM 1677 C C . GLU A 1 206 ? 17.087 -16.128 0.485 1.00 81.62 206 GLU A C 1
ATOM 1679 O O . GLU A 1 206 ? 17.446 -16.313 -0.676 1.00 81.62 206 GLU A O 1
ATOM 1684 N N . SER A 1 207 ? 17.870 -15.496 1.364 1.00 77.12 207 SER A N 1
ATOM 1685 C CA . SER A 1 207 ? 19.196 -14.993 0.991 1.00 77.12 207 SER A CA 1
ATOM 1686 C C . SER A 1 207 ? 20.186 -16.113 0.652 1.00 77.12 207 SER A C 1
ATOM 1688 O O . SER A 1 207 ? 21.164 -15.872 -0.049 1.00 77.12 207 SER A O 1
ATOM 1690 N N . SER A 1 208 ? 19.919 -17.342 1.102 1.00 76.81 208 SER A N 1
ATOM 1691 C CA . SER A 1 208 ? 20.680 -18.546 0.752 1.00 76.81 208 SER A CA 1
ATOM 1692 C C . SER A 1 208 ? 20.684 -18.830 -0.751 1.00 76.81 208 SER A C 1
ATOM 1694 O O . SER A 1 208 ? 21.609 -19.481 -1.227 1.00 76.81 208 SER A O 1
ATOM 1696 N N . PHE A 1 209 ? 19.700 -18.335 -1.506 1.00 77.31 209 PHE A N 1
ATOM 1697 C CA . PHE A 1 209 ? 19.607 -18.545 -2.949 1.00 77.31 209 PHE A CA 1
ATOM 1698 C C . PHE A 1 209 ? 20.599 -17.699 -3.760 1.00 77.31 209 PHE A C 1
ATOM 1700 O O . PHE A 1 209 ? 20.926 -18.054 -4.895 1.00 77.31 209 PHE A O 1
ATOM 1707 N N . TYR A 1 210 ? 21.131 -16.607 -3.206 1.00 72.06 210 TYR A N 1
ATOM 1708 C CA . TYR A 1 210 ? 22.111 -15.792 -3.923 1.00 72.06 210 TYR A CA 1
ATOM 1709 C C . TYR A 1 210 ? 23.378 -16.598 -4.232 1.00 72.06 210 TYR A C 1
ATOM 1711 O O . TYR A 1 210 ? 23.948 -17.235 -3.351 1.00 72.06 210 TYR A O 1
ATOM 1719 N N . ASN A 1 211 ? 23.800 -16.579 -5.501 1.00 68.88 211 ASN A N 1
ATOM 1720 C CA . ASN A 1 211 ? 24.935 -17.334 -6.059 1.00 68.88 211 ASN A CA 1
ATOM 1721 C C . ASN A 1 211 ? 24.871 -18.870 -5.915 1.00 68.88 211 ASN A C 1
ATOM 1723 O O . ASN A 1 211 ? 25.771 -19.551 -6.394 1.00 68.88 211 ASN A O 1
ATOM 1727 N N . ASN A 1 212 ? 23.799 -19.421 -5.338 1.00 70.12 212 ASN A N 1
ATOM 1728 C CA . ASN A 1 212 ? 23.657 -20.854 -5.046 1.00 70.12 212 ASN A CA 1
ATOM 1729 C C . ASN A 1 212 ? 22.523 -21.529 -5.836 1.00 70.12 212 ASN A C 1
ATOM 1731 O O . ASN A 1 212 ? 22.163 -22.668 -5.550 1.00 70.12 212 ASN A O 1
ATOM 1735 N N . LEU A 1 213 ? 21.931 -20.832 -6.812 1.00 69.19 213 LEU A N 1
ATOM 1736 C CA . LEU A 1 213 ? 20.920 -21.399 -7.713 1.00 69.19 213 LEU A CA 1
ATOM 1737 C C . LEU A 1 213 ? 21.490 -21.861 -9.058 1.00 69.19 213 LEU A C 1
ATOM 1739 O O . LEU A 1 213 ? 20.718 -22.350 -9.882 1.00 69.19 213 LEU A O 1
ATOM 1743 N N . ALA A 1 214 ? 22.785 -21.670 -9.323 1.00 61.94 214 ALA A N 1
ATOM 1744 C CA . ALA A 1 214 ? 23.395 -22.123 -10.569 1.00 61.94 214 ALA A CA 1
ATOM 1745 C C . ALA A 1 214 ? 23.262 -23.649 -10.689 1.00 61.94 214 ALA A C 1
ATOM 1747 O O . ALA A 1 214 ? 23.676 -24.385 -9.798 1.00 61.94 214 ALA A O 1
ATOM 1748 N N . SER A 1 215 ? 22.650 -24.102 -11.780 1.00 55.62 215 SER A N 1
ATOM 1749 C CA . SER A 1 215 ? 22.594 -25.513 -12.150 1.00 55.62 215 SER A CA 1
ATOM 1750 C C . SER A 1 215 ? 23.984 -25.915 -12.640 1.00 55.62 215 SER A C 1
ATOM 1752 O O . SER A 1 215 ? 24.477 -25.312 -13.593 1.00 55.62 215 SER A O 1
ATOM 1754 N N . ASP A 1 216 ? 24.631 -26.889 -12.007 1.00 55.69 216 ASP A N 1
ATOM 1755 C CA . ASP A 1 216 ? 25.718 -27.619 -12.656 1.00 55.69 216 ASP A CA 1
ATOM 1756 C C . ASP A 1 216 ? 25.115 -28.767 -13.489 1.00 55.69 216 ASP A C 1
ATOM 1758 O O . ASP A 1 216 ? 23.999 -29.223 -13.229 1.00 55.69 216 ASP A O 1
ATOM 1762 N N . GLU A 1 217 ? 25.823 -29.237 -14.523 1.00 53.75 217 GLU A N 1
ATOM 1763 C CA . GLU A 1 217 ? 25.364 -30.363 -15.366 1.00 53.75 217 GLU A CA 1
ATOM 1764 C C . GLU A 1 217 ? 25.118 -31.655 -14.555 1.00 53.75 217 GLU A C 1
ATOM 1766 O O . GLU A 1 217 ? 24.466 -32.579 -15.036 1.00 53.75 217 GLU A O 1
ATOM 1771 N N . ASN A 1 218 ? 25.602 -31.704 -13.308 1.00 55.69 218 ASN A N 1
ATOM 1772 C CA . ASN A 1 218 ? 25.526 -32.853 -12.412 1.00 55.69 218 ASN A CA 1
ATOM 1773 C C . ASN A 1 218 ? 24.353 -32.800 -11.416 1.00 55.69 218 ASN A C 1
ATOM 1775 O O . ASN A 1 218 ? 24.118 -33.795 -10.728 1.00 55.69 218 ASN A O 1
ATOM 1779 N N . ASN A 1 219 ? 23.620 -31.685 -11.306 1.00 54.25 219 ASN A N 1
ATOM 1780 C CA . ASN A 1 219 ? 22.513 -31.550 -10.354 1.00 54.25 219 ASN A CA 1
ATOM 1781 C C . ASN A 1 219 ? 21.382 -30.622 -10.859 1.00 54.25 219 ASN A C 1
ATOM 1783 O O . ASN A 1 219 ? 21.090 -29.585 -10.251 1.00 54.25 219 ASN A O 1
ATOM 1787 N N . PRO A 1 220 ? 20.709 -30.989 -11.967 1.00 53.59 220 PRO A N 1
ATOM 1788 C CA . PRO A 1 220 ? 19.683 -30.157 -12.601 1.00 53.59 220 PRO A CA 1
ATOM 1789 C C . PRO A 1 220 ? 18.400 -29.966 -11.763 1.00 53.59 220 PRO A C 1
ATOM 1791 O O . PRO A 1 220 ? 17.640 -29.039 -12.037 1.00 53.59 220 PRO A O 1
ATOM 1794 N N . GLU A 1 221 ? 18.171 -30.787 -10.728 1.00 54.75 221 GLU A N 1
ATOM 1795 C CA . GLU A 1 221 ? 16.954 -30.790 -9.892 1.00 54.75 221 GLU A CA 1
ATOM 1796 C C . GLU A 1 221 ? 17.271 -30.782 -8.385 1.00 54.75 221 GLU A C 1
ATOM 1798 O O . GLU A 1 221 ? 16.801 -31.614 -7.605 1.00 54.75 221 GLU A O 1
ATOM 1803 N N . SER A 1 222 ? 18.097 -29.842 -7.923 1.00 61.50 222 SER A N 1
ATOM 1804 C CA . SER A 1 222 ? 18.272 -29.696 -6.475 1.00 61.50 222 SER A CA 1
ATOM 1805 C C . SER A 1 222 ? 16.974 -29.184 -5.823 1.00 61.50 222 SER A C 1
ATOM 1807 O O . SER A 1 222 ? 16.325 -28.267 -6.323 1.00 61.50 222 SER A O 1
ATOM 1809 N N . LYS A 1 223 ? 16.630 -29.693 -4.632 1.00 60.06 223 LYS A N 1
ATOM 1810 C CA . LYS A 1 223 ? 15.519 -29.197 -3.783 1.00 60.06 223 LYS A CA 1
ATOM 1811 C C . LYS A 1 223 ? 15.576 -27.677 -3.518 1.00 60.06 223 LYS A C 1
ATOM 1813 O O . LYS A 1 223 ? 14.572 -27.064 -3.159 1.00 60.06 223 LYS A O 1
ATOM 1818 N N . SER A 1 224 ? 16.755 -27.072 -3.688 1.00 64.75 224 SER A N 1
ATOM 1819 C CA . SER A 1 224 ? 16.967 -25.621 -3.650 1.00 64.75 224 SER A CA 1
ATOM 1820 C C . SER A 1 224 ? 16.208 -24.903 -4.774 1.00 64.75 224 SER A C 1
ATOM 1822 O O . SER A 1 224 ? 15.599 -23.862 -4.547 1.00 64.75 224 SER A O 1
ATOM 1824 N N . GLN A 1 225 ? 16.163 -25.498 -5.968 1.00 68.75 225 GLN A N 1
ATOM 1825 C CA . GLN A 1 225 ? 15.528 -24.929 -7.155 1.00 68.75 225 GLN A CA 1
ATOM 1826 C C . GLN A 1 225 ? 13.995 -24.960 -7.063 1.00 68.75 225 GLN A C 1
ATOM 1828 O O . GLN A 1 225 ? 13.343 -23.961 -7.364 1.00 68.75 225 GLN A O 1
ATOM 1833 N N . ASP A 1 226 ? 13.419 -26.042 -6.531 1.00 71.19 226 ASP A N 1
ATOM 1834 C CA . ASP A 1 226 ? 11.977 -26.124 -6.253 1.00 71.19 226 ASP A CA 1
ATOM 1835 C C . ASP A 1 226 ? 11.520 -25.112 -5.201 1.00 71.19 226 ASP A C 1
ATOM 1837 O O . ASP A 1 226 ? 10.415 -24.574 -5.277 1.00 71.19 226 ASP A O 1
ATOM 1841 N N . ASN A 1 227 ? 12.356 -24.858 -4.193 1.00 74.62 227 ASN A N 1
ATOM 1842 C CA . ASN A 1 227 ? 12.054 -23.878 -3.156 1.00 74.62 227 ASN A CA 1
ATOM 1843 C C . ASN A 1 227 ? 12.220 -22.440 -3.660 1.00 74.62 227 ASN A C 1
ATOM 1845 O O . ASN A 1 227 ? 11.437 -21.582 -3.264 1.00 74.62 227 ASN A O 1
ATOM 1849 N N . ALA A 1 228 ? 13.171 -22.185 -4.561 1.00 76.81 228 ALA A N 1
ATOM 1850 C CA . ALA A 1 228 ? 13.366 -20.870 -5.171 1.00 76.81 228 ALA A CA 1
ATOM 1851 C C . ALA A 1 228 ? 12.177 -20.413 -6.031 1.00 76.81 228 ALA A C 1
ATOM 1853 O O . ALA A 1 228 ? 11.955 -19.214 -6.180 1.00 76.81 228 ALA A O 1
ATOM 1854 N N . ASN A 1 229 ? 11.389 -21.358 -6.552 1.00 77.19 229 ASN A N 1
ATOM 1855 C CA . ASN A 1 229 ? 10.185 -21.077 -7.336 1.00 77.19 229 ASN A CA 1
ATOM 1856 C C . ASN A 1 229 ? 8.928 -20.831 -6.479 1.00 77.19 229 ASN A C 1
ATOM 1858 O O . ASN A 1 229 ? 7.859 -20.571 -7.030 1.00 77.19 229 ASN A O 1
ATOM 1862 N N . LYS A 1 230 ? 9.022 -20.924 -5.146 1.00 82.50 230 LYS A N 1
ATOM 1863 C CA . LYS A 1 230 ? 7.891 -20.710 -4.230 1.00 82.50 230 LYS A CA 1
ATOM 1864 C C . LYS A 1 230 ? 7.944 -19.315 -3.620 1.00 82.50 230 LYS A C 1
ATOM 1866 O O . LYS A 1 230 ? 9.009 -18.814 -3.268 1.00 82.50 230 LYS A O 1
ATOM 1871 N N . GLY A 1 231 ? 6.775 -18.703 -3.450 1.00 86.56 231 GLY A N 1
ATOM 1872 C CA . GLY A 1 231 ? 6.645 -17.491 -2.646 1.00 86.56 231 GLY A CA 1
ATOM 1873 C C . GLY A 1 231 ? 6.749 -17.790 -1.150 1.00 86.56 231 GLY A C 1
ATOM 1874 O O . GLY A 1 231 ? 6.781 -18.941 -0.710 1.00 86.56 231 GLY A O 1
ATOM 1875 N N . ASN A 1 232 ? 6.796 -16.726 -0.357 1.00 90.56 232 ASN A N 1
ATOM 1876 C CA . ASN A 1 232 ? 6.858 -16.819 1.096 1.00 90.56 232 ASN A CA 1
ATOM 1877 C C . ASN A 1 232 ? 5.459 -16.753 1.719 1.00 90.56 232 ASN A C 1
ATOM 1879 O O . ASN A 1 232 ? 4.452 -16.793 1.025 1.00 90.56 232 ASN A O 1
ATOM 1883 N N . TYR A 1 233 ? 5.384 -16.622 3.037 1.00 92.12 233 TYR A N 1
ATOM 1884 C CA . TYR A 1 233 ? 4.119 -16.607 3.768 1.00 92.12 233 TYR A CA 1
ATOM 1885 C C . TYR A 1 233 ? 4.041 -15.428 4.737 1.00 92.12 233 TYR A C 1
ATOM 1887 O O . TYR A 1 233 ? 4.935 -14.576 4.794 1.00 92.12 233 TYR A O 1
ATOM 1895 N N . LEU A 1 234 ? 2.975 -15.374 5.533 1.00 94.25 234 LEU A N 1
ATOM 1896 C CA . LEU A 1 234 ? 2.943 -14.473 6.674 1.00 94.25 234 LEU A CA 1
ATOM 1897 C C . LEU A 1 234 ? 3.878 -14.976 7.784 1.00 94.25 234 LEU A C 1
ATOM 1899 O O . LEU A 1 234 ? 4.065 -16.169 8.020 1.00 94.25 234 LEU A O 1
ATOM 1903 N N . SER A 1 235 ? 4.507 -14.029 8.459 1.00 92.81 235 SER A N 1
ATOM 1904 C CA . SER A 1 235 ? 5.419 -14.237 9.568 1.00 92.81 235 SER A CA 1
ATOM 1905 C C . SER A 1 235 ? 4.646 -14.597 10.827 1.00 92.81 235 SER A C 1
ATOM 1907 O O . SER A 1 235 ? 3.647 -13.972 11.170 1.00 92.81 235 SER A O 1
ATOM 1909 N N . LEU A 1 236 ? 5.168 -15.552 11.590 1.00 90.44 236 LEU A N 1
ATOM 1910 C CA . LEU A 1 236 ? 4.595 -15.927 12.882 1.00 90.44 236 LEU A CA 1
ATOM 1911 C C . LEU A 1 236 ? 5.054 -15.040 14.040 1.00 90.44 236 LEU A C 1
ATOM 1913 O O . LEU A 1 236 ? 4.790 -15.375 15.200 1.00 90.44 236 LEU A O 1
ATOM 1917 N N . ASN A 1 237 ? 5.759 -13.946 13.737 1.00 89.50 237 ASN A N 1
ATOM 1918 C CA . ASN A 1 237 ? 6.333 -13.061 14.735 1.00 89.50 237 ASN A CA 1
ATOM 1919 C C . ASN A 1 237 ? 5.280 -12.653 15.778 1.00 89.50 237 ASN A C 1
ATOM 1921 O O . ASN A 1 237 ? 4.226 -12.110 15.454 1.00 89.50 237 ASN A O 1
ATOM 1925 N N . ILE A 1 238 ? 5.576 -12.945 17.043 1.00 89.38 238 ILE A N 1
ATOM 1926 C CA . ILE A 1 238 ? 4.653 -12.716 18.157 1.00 89.38 238 ILE A CA 1
ATOM 1927 C C . ILE A 1 238 ? 4.564 -11.240 18.561 1.00 89.38 238 ILE A C 1
ATOM 1929 O O . ILE A 1 238 ? 3.562 -10.840 19.140 1.00 89.38 238 ILE A O 1
ATOM 1933 N N . GLY A 1 239 ? 5.574 -10.425 18.240 1.00 89.50 239 GLY A N 1
ATOM 1934 C CA . GLY A 1 239 ? 5.677 -9.035 18.694 1.00 89.50 239 GLY A CA 1
ATOM 1935 C C . GLY A 1 239 ? 4.640 -8.092 18.082 1.00 89.50 239 GLY A C 1
ATOM 1936 O O . GLY A 1 239 ? 4.360 -7.050 18.662 1.00 89.50 239 GLY A O 1
ATOM 1937 N N . TYR A 1 240 ? 4.051 -8.466 16.946 1.00 92.06 240 TYR A N 1
ATOM 1938 C CA . TYR A 1 240 ? 2.992 -7.707 16.270 1.00 92.06 240 TYR A CA 1
ATOM 1939 C C . TYR A 1 240 ? 1.619 -8.386 16.360 1.00 92.06 240 TYR A C 1
ATOM 1941 O O . TYR A 1 240 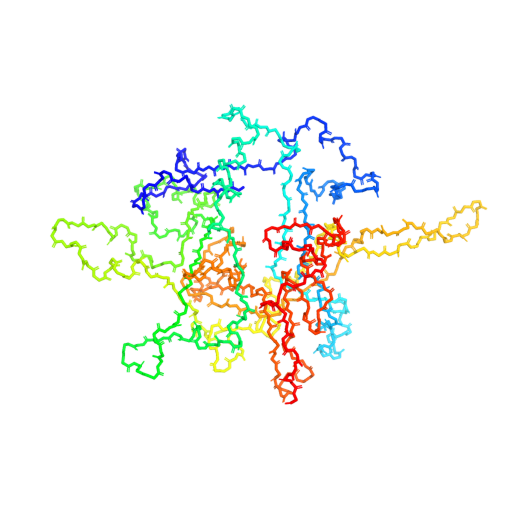? 0.675 -7.965 15.701 1.00 92.06 240 TYR A O 1
ATOM 1949 N N . ARG A 1 241 ? 1.483 -9.470 17.128 1.00 87.94 241 ARG A N 1
ATOM 1950 C CA . ARG A 1 241 ? 0.256 -10.270 17.140 1.00 87.94 241 ARG A CA 1
ATOM 1951 C C . ARG A 1 241 ? -0.842 -9.581 17.958 1.00 87.94 241 ARG A C 1
ATOM 1953 O O . ARG A 1 241 ? -0.639 -9.278 19.126 1.00 87.94 241 ARG A O 1
ATOM 1960 N N . SER A 1 242 ? -2.023 -9.422 17.365 1.00 93.38 242 SER A N 1
ATOM 1961 C CA . SER A 1 242 ? -3.269 -9.037 18.069 1.00 93.38 242 SER A CA 1
ATOM 1962 C C . SER A 1 242 ? -4.382 -10.074 17.940 1.00 93.38 242 SER A C 1
ATOM 1964 O O . SER A 1 242 ? -5.267 -10.122 18.788 1.00 93.38 242 SER A O 1
ATOM 1966 N N . PHE A 1 243 ? -4.325 -10.950 16.935 1.00 94.69 243 PHE A N 1
ATOM 1967 C CA . PHE A 1 243 ? -5.231 -12.091 16.815 1.00 94.69 243 PHE A CA 1
ATOM 1968 C C . PHE A 1 243 ? -4.567 -13.345 17.383 1.00 94.69 243 PHE A C 1
ATOM 1970 O O . PHE A 1 243 ? -3.484 -13.735 16.942 1.00 94.69 243 PHE A O 1
ATOM 1977 N N . ALA A 1 244 ? -5.208 -13.986 18.361 1.00 89.56 244 ALA A N 1
ATOM 1978 C CA . ALA A 1 244 ? -4.655 -15.171 19.016 1.00 89.56 244 ALA A CA 1
ATOM 1979 C C . ALA A 1 244 ? -4.534 -16.370 18.057 1.00 89.56 244 ALA A C 1
ATOM 1981 O O . ALA A 1 244 ? -3.548 -17.106 18.108 1.00 89.56 244 ALA A O 1
ATOM 1982 N N . ASP A 1 245 ? -5.514 -16.525 17.167 1.00 90.94 245 ASP A N 1
ATOM 1983 C CA . ASP A 1 245 ? -5.704 -17.664 16.266 1.00 90.94 245 ASP A CA 1
ATOM 1984 C C . ASP A 1 245 ? -5.299 -17.379 14.809 1.00 90.94 245 ASP A C 1
ATOM 1986 O O . ASP A 1 245 ? -5.352 -18.281 13.978 1.00 90.94 245 ASP A O 1
ATOM 1990 N N . LYS A 1 246 ? -4.885 -16.144 14.491 1.00 94.31 246 LYS A N 1
ATOM 1991 C CA . LYS A 1 246 ? -4.521 -15.715 13.128 1.00 94.31 246 LYS A CA 1
ATOM 1992 C C . LYS A 1 246 ? -3.118 -15.102 13.082 1.00 94.31 246 LYS A C 1
ATOM 1994 O O . LYS A 1 246 ? -2.974 -13.898 12.848 1.00 94.31 246 LYS A O 1
ATOM 1999 N N . PRO A 1 247 ? -2.056 -15.882 13.364 1.00 93.12 247 PRO A N 1
ATOM 2000 C CA . PRO A 1 247 ? -0.698 -15.365 13.293 1.00 93.12 247 PRO A CA 1
ATOM 2001 C C . PRO A 1 247 ? -0.376 -14.812 11.899 1.00 93.12 247 PRO A C 1
ATOM 2003 O O . PRO A 1 247 ? -0.819 -15.336 10.878 1.00 93.12 247 PRO A O 1
ATOM 2006 N N . GLY A 1 248 ? 0.403 -13.733 11.869 1.00 94.88 248 GLY A N 1
ATOM 2007 C CA . GLY A 1 248 ? 0.707 -13.011 10.635 1.00 94.88 248 GLY A CA 1
ATOM 2008 C C . GLY A 1 248 ? -0.256 -11.872 10.307 1.00 94.88 248 GLY A C 1
ATOM 2009 O O . GLY A 1 248 ? 0.039 -11.082 9.411 1.00 94.88 248 GLY A O 1
ATOM 2010 N N . LEU A 1 249 ? -1.363 -11.752 11.044 1.00 97.06 249 LEU A N 1
ATOM 2011 C CA . LEU A 1 249 ? -2.283 -10.624 10.970 1.00 97.06 249 LEU A CA 1
ATOM 2012 C C . LEU A 1 249 ? -2.151 -9.767 12.224 1.00 97.06 249 LEU A C 1
ATOM 2014 O O . LEU A 1 249 ? -1.891 -10.269 13.324 1.00 97.06 249 LEU A O 1
ATOM 2018 N N . ALA A 1 250 ? -2.371 -8.471 12.050 1.00 97.06 250 ALA A N 1
ATOM 2019 C CA . ALA A 1 250 ? -2.364 -7.515 13.136 1.00 97.06 250 ALA A CA 1
ATOM 2020 C C . ALA A 1 250 ? -3.405 -6.417 12.915 1.00 97.06 250 ALA A C 1
ATOM 2022 O O . ALA A 1 250 ? -3.581 -5.938 11.803 1.00 97.06 250 ALA A O 1
ATOM 2023 N N . ASP A 1 251 ? -4.072 -5.988 13.973 1.00 97.62 251 ASP A N 1
ATOM 2024 C CA . ASP A 1 251 ? -4.751 -4.706 14.033 1.00 97.62 251 ASP A CA 1
ATOM 2025 C C . ASP A 1 251 ? -3.714 -3.601 14.259 1.00 97.62 251 ASP A C 1
ATOM 2027 O O . ASP A 1 251 ? -2.996 -3.581 15.268 1.00 97.62 251 ASP A O 1
ATOM 2031 N N . GLY A 1 252 ? -3.615 -2.699 13.289 1.00 95.56 252 GLY A N 1
ATOM 2032 C CA . GLY A 1 252 ? -2.657 -1.609 13.285 1.00 95.56 252 GLY A CA 1
ATOM 2033 C C . GLY A 1 252 ? -2.854 -0.615 14.420 1.00 95.56 252 GLY A C 1
ATOM 2034 O O . GLY A 1 252 ? -1.865 -0.123 14.952 1.00 95.56 252 GLY A O 1
ATOM 2035 N N . PHE A 1 253 ? -4.090 -0.377 14.855 1.00 95.62 253 PHE A N 1
ATOM 2036 C CA . PHE A 1 253 ? -4.368 0.564 15.936 1.00 95.62 253 PHE A CA 1
ATOM 2037 C C . PHE A 1 253 ? -3.960 0.010 17.296 1.00 95.62 253 PHE A C 1
ATOM 2039 O O . PHE A 1 253 ? -3.426 0.733 18.135 1.00 95.62 253 PHE A O 1
ATOM 2046 N N . ILE A 1 254 ? -4.158 -1.290 17.502 1.00 95.12 254 ILE A N 1
ATOM 2047 C CA . ILE A 1 254 ? -3.781 -1.951 18.752 1.00 95.12 254 ILE A CA 1
ATOM 2048 C C . ILE A 1 254 ? -2.267 -2.173 18.818 1.00 95.12 254 ILE A C 1
ATOM 2050 O O . ILE A 1 254 ? -1.644 -1.944 19.854 1.00 95.12 254 ILE A O 1
ATOM 2054 N N . THR A 1 255 ? -1.667 -2.657 17.730 1.00 93.44 255 THR A N 1
ATOM 2055 C CA . THR A 1 255 ? -0.294 -3.187 17.769 1.00 93.44 255 THR A CA 1
ATOM 2056 C C . THR A 1 255 ? 0.759 -2.174 17.344 1.00 93.44 255 THR A C 1
ATOM 2058 O O . THR A 1 255 ? 1.864 -2.179 17.887 1.00 93.44 255 THR A O 1
ATOM 2061 N N . VAL A 1 256 ? 0.442 -1.303 16.380 1.00 92.50 256 VAL A N 1
ATOM 2062 C CA . VAL A 1 256 ? 1.395 -0.350 15.789 1.00 92.50 256 VAL A CA 1
ATOM 2063 C C . VAL A 1 256 ? 0.720 1.002 15.509 1.00 92.50 256 VAL A C 1
ATOM 2065 O O . VAL A 1 256 ? 0.768 1.502 14.382 1.00 92.50 256 VAL A O 1
ATOM 2068 N N . PRO A 1 257 ? 0.118 1.656 16.525 1.00 91.12 257 PRO A N 1
ATOM 2069 C CA . PRO A 1 257 ? -0.594 2.921 16.325 1.00 91.12 257 PRO A CA 1
ATOM 2070 C C . PRO A 1 257 ? 0.335 4.062 15.896 1.00 91.12 257 PRO A C 1
ATOM 2072 O O . PRO A 1 257 ? -0.123 5.099 15.426 1.00 91.12 257 PRO A O 1
ATOM 2075 N N . LYS A 1 258 ? 1.652 3.905 16.056 1.00 91.19 258 LYS A N 1
ATOM 2076 C CA . LYS A 1 258 ? 2.657 4.897 15.676 1.00 91.19 258 LYS A CA 1
ATOM 2077 C C . LYS A 1 258 ? 3.898 4.211 15.118 1.00 91.19 258 LYS A C 1
ATOM 2079 O O . LYS A 1 258 ? 4.430 3.290 15.736 1.00 91.19 258 LYS A O 1
ATOM 2084 N N . VAL A 1 259 ? 4.411 4.735 14.009 1.00 84.62 259 VAL A N 1
ATOM 2085 C CA . VAL A 1 259 ? 5.700 4.344 13.430 1.00 84.62 259 VAL A CA 1
ATOM 2086 C C . VAL A 1 259 ? 6.700 5.478 13.653 1.00 84.62 259 VAL A C 1
ATOM 2088 O O . VAL A 1 259 ? 6.459 6.614 13.260 1.00 84.62 259 VAL A O 1
ATOM 2091 N N . GLY A 1 260 ? 7.834 5.180 14.289 1.00 84.69 260 GLY A N 1
ATOM 2092 C CA . GLY A 1 260 ? 8.860 6.179 14.605 1.00 84.69 260 GLY A CA 1
ATOM 2093 C C . GLY A 1 260 ? 8.614 6.951 15.910 1.00 84.69 260 GLY A C 1
ATOM 2094 O O . GLY A 1 260 ? 7.825 6.552 16.769 1.00 84.69 260 GLY A O 1
ATOM 2095 N N . LYS A 1 261 ? 9.370 8.041 16.108 1.00 84.19 261 LYS A N 1
ATOM 2096 C CA . LYS A 1 261 ? 9.357 8.818 17.364 1.00 84.19 261 LYS A CA 1
ATOM 2097 C C . LYS A 1 261 ? 8.111 9.697 17.486 1.00 84.19 261 LYS A C 1
ATOM 2099 O O . LYS A 1 261 ? 7.450 9.685 18.530 1.00 84.19 261 LYS A O 1
ATOM 2104 N N . GLU A 1 262 ? 7.774 10.390 16.405 1.00 87.06 262 GLU A N 1
ATOM 2105 C CA . GLU A 1 262 ? 6.664 11.338 16.328 1.00 87.06 262 GLU A CA 1
ATOM 2106 C C . GLU A 1 262 ? 5.402 10.704 15.746 1.00 87.06 262 GLU A C 1
ATOM 2108 O O . GLU A 1 262 ? 5.450 9.639 15.137 1.00 87.06 262 GLU A O 1
ATOM 2113 N N . LEU A 1 263 ? 4.259 11.357 15.963 1.00 86.94 263 LEU A N 1
ATOM 2114 C CA . LEU A 1 263 ? 3.032 10.998 15.256 1.00 86.94 263 LEU A CA 1
ATOM 2115 C C . LEU A 1 263 ? 3.159 11.350 13.779 1.00 86.94 263 LEU A C 1
ATOM 2117 O O . LEU A 1 263 ? 3.739 12.383 13.432 1.00 86.94 263 LEU A O 1
ATOM 2121 N N . SER A 1 264 ? 2.546 10.527 12.935 1.00 85.81 264 SER A N 1
ATOM 2122 C CA . SER A 1 264 ? 2.374 10.847 11.525 1.00 85.81 264 SER A CA 1
ATOM 2123 C C . SER A 1 264 ? 1.598 12.154 11.402 1.00 85.81 264 SER A C 1
ATOM 2125 O O . SER A 1 264 ? 0.588 12.352 12.073 1.00 85.81 264 SER A O 1
ATOM 2127 N N . LYS A 1 265 ? 2.074 13.065 10.559 1.00 81.31 265 LYS A N 1
ATOM 2128 C CA . LYS A 1 265 ? 1.383 14.316 10.235 1.00 81.31 265 LYS A CA 1
ATOM 2129 C C . LYS A 1 265 ? 1.213 14.384 8.732 1.00 81.31 265 LYS A C 1
ATOM 2131 O O . LYS A 1 265 ? 2.148 14.058 7.998 1.00 81.31 265 LYS A O 1
ATOM 2136 N N . SER A 1 266 ? 0.046 14.823 8.271 1.00 67.38 266 SER A N 1
ATOM 2137 C CA . SER A 1 266 ? -0.084 15.148 6.854 1.00 67.38 266 SER A CA 1
ATOM 2138 C C . SER A 1 266 ? 0.718 16.414 6.560 1.00 67.38 266 SER A C 1
ATOM 2140 O O . SER A 1 266 ? 0.689 17.387 7.311 1.00 67.38 266 SER A O 1
ATOM 2142 N N . THR A 1 267 ? 1.454 16.403 5.455 1.00 56.81 267 THR A N 1
ATOM 2143 C CA . THR A 1 267 ? 1.956 17.627 4.826 1.00 56.81 267 THR A CA 1
ATOM 2144 C C . THR A 1 267 ? 0.822 18.302 4.041 1.00 56.81 267 THR A C 1
ATOM 2146 O O . THR A 1 267 ? -0.235 17.703 3.837 1.00 56.81 267 THR A O 1
ATOM 2149 N N . ILE A 1 268 ? 1.040 19.546 3.597 1.00 51.97 268 ILE A N 1
ATOM 2150 C CA . ILE A 1 268 ? 0.067 20.479 2.976 1.00 51.97 268 ILE A CA 1
ATOM 2151 C C . ILE A 1 268 ? -0.501 19.983 1.621 1.00 51.97 268 ILE A C 1
ATOM 2153 O O . ILE A 1 268 ? -1.093 20.743 0.865 1.00 51.97 268 ILE A O 1
ATOM 2157 N N . MET A 1 269 ? -0.331 18.716 1.256 1.00 50.69 269 MET A N 1
ATOM 2158 C CA . MET A 1 269 ? -0.865 18.222 -0.009 1.00 50.69 269 MET A CA 1
ATOM 2159 C C . MET A 1 269 ? -2.369 17.994 0.106 1.00 50.69 269 MET A C 1
ATOM 2161 O O . MET A 1 269 ? -2.821 17.158 0.890 1.00 50.69 269 MET A O 1
ATOM 2165 N N . ALA A 1 270 ? -3.108 18.765 -0.686 1.00 53.62 270 ALA A N 1
ATOM 2166 C CA . ALA A 1 270 ? -4.530 18.623 -0.919 1.00 53.62 270 ALA A CA 1
ATOM 2167 C C . ALA A 1 270 ? -4.856 17.208 -1.416 1.00 53.62 270 ALA A C 1
ATOM 2169 O O . ALA A 1 270 ? -4.418 16.809 -2.494 1.00 53.62 270 ALA A O 1
ATOM 2170 N N . ASP A 1 271 ? -5.617 16.444 -0.634 1.00 58.44 271 ASP A N 1
ATOM 2171 C CA . ASP A 1 271 ? -6.310 15.263 -1.144 1.00 58.44 271 ASP A CA 1
ATOM 2172 C C . ASP A 1 271 ? -7.705 15.714 -1.619 1.00 58.44 271 ASP A C 1
ATOM 2174 O O . ASP A 1 271 ? -8.408 16.377 -0.847 1.00 58.44 271 ASP A O 1
ATOM 2178 N N . PRO A 1 272 ? -8.126 15.368 -2.852 1.00 58.06 272 PRO A N 1
ATOM 2179 C CA . PRO A 1 272 ? -9.400 15.800 -3.429 1.00 58.06 272 PRO A CA 1
ATOM 2180 C C . PRO A 1 272 ? -10.644 15.437 -2.614 1.00 58.06 272 PRO A C 1
ATOM 2182 O O . PRO A 1 272 ? -11.689 16.048 -2.837 1.00 58.06 272 PRO A O 1
ATOM 2185 N N . VAL A 1 273 ? -10.558 14.477 -1.689 1.00 59.44 273 VAL A N 1
ATOM 2186 C CA . VAL A 1 273 ? -11.684 14.070 -0.838 1.00 59.44 273 VAL A CA 1
ATOM 2187 C C . VAL A 1 273 ? -11.806 14.926 0.436 1.00 59.44 273 VAL A C 1
ATOM 2189 O O . VAL A 1 273 ? -12.850 14.927 1.081 1.00 59.44 273 VAL A O 1
ATOM 2192 N N . HIS A 1 274 ? -10.786 15.718 0.787 1.00 62.00 274 HIS A N 1
ATOM 2193 C CA . HIS A 1 274 ? -10.744 16.535 2.011 1.00 62.00 274 HIS A CA 1
ATOM 2194 C C . HIS A 1 274 ? -11.002 18.029 1.758 1.00 62.00 274 HIS A C 1
ATOM 2196 O O . HIS A 1 274 ? -10.404 18.903 2.396 1.00 62.00 274 HIS A O 1
ATOM 2202 N N . LYS A 1 275 ? -11.915 18.338 0.837 1.00 60.50 275 LYS A N 1
ATOM 2203 C CA . LYS A 1 275 ? -12.381 19.707 0.608 1.00 60.50 275 LYS A CA 1
ATOM 2204 C C . LYS A 1 275 ? -13.339 20.129 1.718 1.00 60.50 275 LYS A C 1
ATOM 2206 O O . LYS A 1 275 ? -14.186 19.349 2.151 1.00 60.50 275 LYS A O 1
ATOM 2211 N N . LYS A 1 276 ? -13.230 21.374 2.181 1.00 56.31 276 LYS A N 1
ATOM 2212 C CA . LYS A 1 276 ? -14.273 21.990 3.016 1.00 56.31 276 LYS A CA 1
ATOM 2213 C C . LYS A 1 276 ? -14.779 23.251 2.354 1.00 56.31 276 LYS A C 1
ATOM 2215 O O . LYS A 1 276 ? -14.013 23.989 1.740 1.00 56.31 276 LYS A O 1
ATOM 2220 N N . GLN A 1 277 ? -16.057 23.534 2.566 1.00 59.62 277 GLN A N 1
ATOM 2221 C CA . GLN A 1 277 ? -16.603 24.854 2.306 1.00 59.62 277 GLN A CA 1
ATOM 2222 C C . GLN A 1 277 ? -15.934 25.851 3.259 1.00 59.62 277 GLN A C 1
ATOM 2224 O O . GLN A 1 277 ? -16.087 25.762 4.481 1.00 59.62 277 GLN A O 1
ATOM 2229 N N . VAL A 1 278 ? -15.148 26.772 2.710 1.00 55.75 278 VAL A N 1
ATOM 2230 C CA . VAL A 1 278 ? -14.427 27.770 3.498 1.00 55.75 278 VAL A CA 1
ATOM 2231 C C . VAL A 1 278 ? -15.192 29.078 3.457 1.00 55.75 278 VAL A C 1
ATOM 2233 O O . VAL A 1 278 ? -15.370 29.685 2.406 1.00 55.75 278 VAL A O 1
ATOM 2236 N N . LYS A 1 279 ? -15.587 29.553 4.636 1.00 63.34 279 LYS A N 1
ATOM 2237 C CA . LYS A 1 279 ? -16.121 30.900 4.831 1.00 63.34 279 LYS A CA 1
ATOM 2238 C C . LYS A 1 279 ? -15.070 31.731 5.557 1.00 63.34 279 LYS A C 1
ATOM 2240 O O . LYS A 1 279 ? -14.544 31.290 6.577 1.00 63.34 279 LYS A O 1
ATOM 2245 N N . LYS A 1 280 ? -14.734 32.909 5.031 1.00 60.31 280 LYS A N 1
ATOM 2246 C CA . LYS A 1 280 ? -13.738 33.811 5.627 1.00 60.31 280 LYS A CA 1
ATOM 2247 C C . LYS A 1 280 ? -14.378 35.144 5.975 1.00 60.31 280 LYS A C 1
ATOM 2249 O O . LYS A 1 280 ? -14.998 35.775 5.122 1.00 60.31 280 LYS A O 1
ATOM 2254 N N . GLU A 1 281 ? -14.190 35.582 7.214 1.00 63.09 281 GLU A N 1
ATOM 2255 C CA . GLU A 1 281 ? -14.513 36.948 7.615 1.00 63.09 281 GLU A CA 1
ATOM 2256 C C . GLU A 1 281 ? -13.477 37.901 7.006 1.00 63.09 281 GLU A C 1
ATOM 2258 O O . GLU A 1 281 ? -12.268 37.737 7.193 1.00 63.09 281 GLU A O 1
ATOM 2263 N N . VAL A 1 282 ? -13.947 38.870 6.231 1.00 70.44 282 VAL A N 1
ATOM 2264 C CA . VAL A 1 282 ? -13.132 39.934 5.647 1.00 70.44 282 VAL A CA 1
ATOM 2265 C C . VAL A 1 282 ? -13.727 41.281 6.026 1.00 70.44 282 VAL A C 1
ATOM 2267 O O . VAL A 1 282 ? -14.930 41.400 6.244 1.00 70.44 282 VAL A O 1
ATOM 2270 N N . ILE A 1 283 ? -12.874 42.296 6.127 1.00 73.88 283 ILE A N 1
ATOM 2271 C CA . ILE A 1 283 ? -13.319 43.667 6.352 1.00 73.88 283 ILE A CA 1
ATOM 2272 C C . ILE A 1 283 ? -13.416 44.345 4.989 1.00 73.88 283 ILE A C 1
ATOM 2274 O O . ILE A 1 283 ? -12.399 44.537 4.327 1.00 73.88 283 ILE A O 1
ATOM 2278 N N . GLU A 1 284 ? -14.628 44.711 4.583 1.00 70.44 284 GLU A N 1
ATOM 2279 C CA . GLU A 1 284 ? -14.877 45.557 3.415 1.00 70.44 284 GLU A CA 1
ATOM 2280 C C . GLU A 1 284 ? -15.549 46.844 3.874 1.00 70.44 284 GLU A C 1
ATOM 2282 O O . GLU A 1 284 ? -16.516 46.817 4.632 1.00 70.44 284 GLU A O 1
ATOM 2287 N N . ASN A 1 285 ? -15.001 47.987 3.456 1.00 79.69 285 ASN A N 1
ATOM 2288 C CA . ASN A 1 285 ? -15.502 49.317 3.819 1.00 79.69 285 ASN A CA 1
ATOM 2289 C C . ASN A 1 285 ? -15.690 49.519 5.338 1.00 79.69 285 ASN A C 1
ATOM 2291 O O . ASN A 1 285 ? -16.646 50.149 5.783 1.00 79.69 285 ASN A O 1
ATOM 2295 N N . GLY A 1 286 ? -14.786 48.960 6.148 1.00 80.19 286 GLY A N 1
ATOM 2296 C CA . GLY A 1 286 ? -14.837 49.062 7.611 1.00 80.19 286 GLY A CA 1
ATOM 2297 C C . GLY A 1 286 ? -15.862 48.145 8.290 1.00 80.19 286 GLY A C 1
ATOM 2298 O O . GLY A 1 286 ? -15.966 48.173 9.514 1.00 80.19 286 GLY A O 1
ATOM 2299 N N . GLN A 1 287 ? -16.582 47.305 7.540 1.00 66.69 287 GLN A N 1
ATOM 2300 C CA . GLN A 1 287 ? -17.537 46.336 8.079 1.00 66.69 287 GLN A CA 1
ATOM 2301 C C . GLN A 1 287 ? -17.039 44.901 7.906 1.00 66.69 287 GLN A C 1
ATOM 2303 O O . GLN A 1 287 ? -16.491 44.529 6.870 1.00 66.69 287 GLN A O 1
ATOM 2308 N N . LYS A 1 288 ? -17.249 44.080 8.939 1.00 80.62 288 LYS A N 1
ATOM 2309 C CA . LYS A 1 288 ? -16.977 42.641 8.900 1.00 80.62 288 LYS A CA 1
ATOM 2310 C C . LYS A 1 288 ? -18.066 41.944 8.092 1.00 80.62 288 LYS A C 1
ATOM 2312 O O . LYS A 1 288 ? -19.233 41.986 8.472 1.00 80.62 288 LYS A O 1
ATOM 2317 N N . ILE A 1 289 ? -17.675 41.276 7.016 1.00 78.44 289 ILE A N 1
ATOM 2318 C CA . ILE A 1 289 ? -18.556 40.456 6.186 1.00 78.44 289 ILE A CA 1
ATOM 2319 C C . ILE A 1 289 ? -17.983 39.043 6.068 1.00 78.44 289 ILE A C 1
ATOM 2321 O O . ILE A 1 289 ? -16.770 38.848 6.012 1.00 78.44 289 ILE A O 1
ATOM 2325 N N . VAL A 1 290 ? -18.851 38.035 6.022 1.00 76.06 290 VAL A N 1
ATOM 2326 C CA . VAL A 1 290 ? -18.443 36.640 5.812 1.00 76.06 290 VAL A CA 1
ATOM 2327 C C . VAL A 1 290 ? -18.559 36.326 4.325 1.00 76.06 290 VAL A C 1
ATOM 2329 O O . VAL A 1 290 ? -19.663 36.280 3.789 1.00 76.06 290 VAL A O 1
ATOM 2332 N N . LYS A 1 291 ? -17.426 36.103 3.653 1.00 66.44 291 LYS A N 1
ATOM 2333 C CA . LYS A 1 291 ? -17.396 35.661 2.254 1.00 66.44 291 LYS A CA 1
ATOM 2334 C C . LYS A 1 291 ? -17.324 34.146 2.168 1.00 66.44 291 LYS A C 1
ATOM 2336 O O . LYS A 1 291 ? -16.490 33.527 2.831 1.00 66.44 291 LYS A O 1
ATOM 2341 N N . ASP A 1 292 ? -18.164 33.571 1.315 1.00 70.69 292 ASP A N 1
ATOM 2342 C CA . ASP A 1 292 ? -18.014 32.188 0.875 1.00 70.69 292 ASP A CA 1
ATOM 2343 C C . ASP A 1 292 ? -16.875 32.128 -0.149 1.00 70.69 292 ASP A C 1
ATOM 2345 O O . ASP A 1 292 ? -16.900 32.820 -1.168 1.00 70.69 292 ASP A O 1
ATOM 2349 N N . LEU A 1 293 ? -15.833 31.366 0.169 1.00 56.03 293 LEU A N 1
ATOM 2350 C CA . LEU A 1 293 ? -14.673 31.167 -0.697 1.00 56.03 293 LEU A CA 1
ATOM 2351 C C . LEU A 1 293 ? -14.781 29.874 -1.518 1.00 56.03 293 LEU A C 1
ATOM 2353 O O . LEU A 1 293 ? -13.834 29.544 -2.236 1.00 56.03 293 LEU A O 1
ATOM 2357 N N . GLY A 1 294 ? -15.917 29.177 -1.427 1.00 60.16 294 GLY A N 1
ATOM 2358 C CA . GLY A 1 294 ? -16.170 27.899 -2.074 1.00 60.16 294 GLY A CA 1
ATOM 2359 C C . GLY A 1 294 ? -15.517 26.726 -1.348 1.00 60.16 294 GLY A C 1
ATOM 2360 O O . GLY A 1 294 ? -15.065 26.824 -0.203 1.00 60.16 294 GLY A O 1
ATOM 2361 N N . GLU A 1 295 ? -15.480 25.588 -2.031 1.00 55.94 295 GLU A N 1
ATOM 2362 C CA . GLU A 1 295 ? -14.765 24.403 -1.574 1.00 55.94 295 GLU A CA 1
ATOM 2363 C C . GLU A 1 295 ? -13.267 24.581 -1.809 1.00 55.94 295 GLU A C 1
ATOM 2365 O O . GLU A 1 295 ? -12.807 24.648 -2.949 1.00 55.94 295 GLU A O 1
ATOM 2370 N N . LEU A 1 296 ? -12.506 24.674 -0.721 1.00 54.56 296 LEU A N 1
ATOM 2371 C CA . LEU A 1 296 ? -11.053 24.763 -0.776 1.00 54.56 296 LEU A CA 1
ATOM 2372 C C . LEU A 1 296 ? -10.426 23.526 -0.150 1.00 54.56 296 LEU A C 1
ATOM 2374 O O . LEU A 1 296 ? -10.955 22.938 0.801 1.00 54.56 296 LEU A O 1
ATOM 2378 N N . ASP A 1 297 ? -9.251 23.188 -0.664 1.00 54.75 297 ASP A N 1
ATOM 2379 C CA . ASP A 1 297 ? -8.365 22.231 -0.030 1.00 54.75 297 ASP A CA 1
ATOM 2380 C C . ASP A 1 297 ? -7.926 22.792 1.324 1.00 54.75 297 ASP A C 1
ATOM 2382 O O . ASP A 1 297 ? -7.401 23.906 1.430 1.00 54.75 297 ASP A O 1
ATOM 2386 N N . VAL A 1 298 ? -8.190 22.041 2.388 1.00 52.25 298 VAL A N 1
ATOM 2387 C CA . VAL A 1 298 ? -7.885 22.500 3.740 1.00 52.25 298 VAL A CA 1
ATOM 2388 C C . VAL A 1 298 ? -6.474 22.084 4.101 1.00 52.25 298 VAL A C 1
ATOM 2390 O O . VAL A 1 298 ? -6.107 20.916 3.981 1.00 52.25 298 VAL A O 1
ATOM 2393 N N . LEU A 1 299 ? -5.694 23.041 4.603 1.00 52.12 299 LEU A N 1
ATOM 2394 C CA . LEU A 1 299 ? -4.398 22.773 5.209 1.00 52.12 299 LEU A CA 1
ATOM 2395 C C . LEU A 1 299 ? -4.576 21.754 6.345 1.00 52.12 299 LEU A C 1
ATOM 2397 O O . LEU A 1 299 ? -5.125 22.062 7.403 1.00 52.12 299 LEU A O 1
ATOM 2401 N N . ASN A 1 300 ? -4.141 20.524 6.102 1.00 58.75 300 ASN A N 1
ATOM 2402 C CA . ASN A 1 300 ? -4.369 19.419 7.012 1.00 58.75 300 ASN A CA 1
ATOM 2403 C C . ASN A 1 300 ? -3.197 19.286 7.991 1.00 58.75 300 ASN A C 1
ATOM 2405 O O . ASN A 1 300 ? -2.174 18.689 7.671 1.00 58.75 300 ASN A O 1
ATOM 2409 N N . GLN A 1 301 ? -3.345 19.875 9.179 1.00 67.00 301 GLN A N 1
ATOM 2410 C CA . GLN A 1 301 ? -2.365 19.779 10.272 1.00 67.00 301 GLN A CA 1
ATOM 2411 C C . GLN A 1 301 ? -2.668 18.634 11.247 1.00 67.00 301 GLN A C 1
ATOM 2413 O O . GLN A 1 301 ? -2.063 18.570 12.320 1.00 67.00 301 GLN A O 1
ATOM 2418 N N . LYS A 1 302 ? -3.615 17.748 10.912 1.00 77.94 302 LYS A N 1
ATOM 2419 C CA . LYS A 1 302 ? -3.991 16.653 11.800 1.00 77.94 302 LYS A CA 1
ATOM 2420 C C . LYS A 1 302 ? -2.810 15.704 12.003 1.00 77.94 302 LYS A C 1
ATOM 2422 O O . LYS A 1 302 ? -2.001 15.458 11.100 1.00 77.94 302 LYS A O 1
ATOM 2427 N N . ALA A 1 303 ? -2.721 15.190 13.222 1.00 88.38 303 ALA A N 1
ATOM 2428 C CA . ALA A 1 303 ? -1.879 14.051 13.532 1.00 88.38 303 ALA A CA 1
ATOM 2429 C C . ALA A 1 303 ? -2.652 12.759 13.252 1.00 88.38 303 ALA A C 1
ATOM 2431 O O . ALA A 1 303 ? -3.885 12.758 13.259 1.00 88.38 303 ALA A O 1
ATOM 2432 N N . TYR A 1 304 ? -1.923 11.667 13.043 1.00 91.56 304 TYR A N 1
ATOM 2433 C CA . TYR A 1 304 ? -2.500 10.399 12.632 1.00 91.56 304 TYR A CA 1
ATOM 2434 C C . TYR A 1 304 ? -1.953 9.202 13.409 1.00 91.56 304 TYR A C 1
ATOM 2436 O O . TYR A 1 304 ? -0.756 9.152 13.715 1.00 91.56 304 TYR A O 1
ATOM 2444 N N . LEU A 1 305 ? -2.827 8.228 13.681 1.00 94.44 305 LEU A N 1
ATOM 2445 C CA . LEU A 1 305 ? -2.469 6.904 14.202 1.00 94.44 305 LEU A CA 1
ATOM 2446 C C . LEU A 1 305 ? -2.703 5.814 13.165 1.00 94.44 305 LEU A C 1
ATOM 2448 O O . LEU A 1 305 ? -3.695 5.845 12.436 1.00 94.44 305 LEU A O 1
ATOM 2452 N N . GLY A 1 306 ? -1.783 4.852 13.134 1.00 94.19 306 GLY A N 1
ATOM 2453 C CA . GLY A 1 306 ? -1.895 3.659 12.309 1.00 94.19 306 GLY A CA 1
ATOM 2454 C C . GLY A 1 306 ? -3.183 2.917 12.642 1.00 94.19 306 GLY A C 1
ATOM 2455 O O . GLY A 1 306 ? -3.542 2.782 13.811 1.00 94.19 306 GLY A O 1
ATOM 2456 N N . TYR A 1 307 ? -3.903 2.495 11.612 1.00 94.69 307 TYR A N 1
ATOM 2457 C CA . TYR A 1 307 ? -5.232 1.923 11.750 1.00 94.69 307 TYR A CA 1
ATOM 2458 C C . TYR A 1 307 ? -5.515 0.910 10.645 1.00 94.69 307 TYR A C 1
ATOM 2460 O O . TYR A 1 307 ? -4.923 0.963 9.563 1.00 94.69 307 TYR A O 1
ATOM 2468 N N . GLY A 1 308 ? -6.453 0.006 10.917 1.00 96.12 308 GLY A N 1
ATOM 2469 C CA . GLY A 1 308 ? -6.871 -1.033 9.984 1.00 96.12 308 GLY A CA 1
ATOM 2470 C C . GLY A 1 308 ? -6.096 -2.341 10.132 1.00 96.12 308 GLY A C 1
ATOM 2471 O O . GLY A 1 308 ? -5.359 -2.556 11.091 1.00 96.12 308 GLY A O 1
ATOM 2472 N N . LEU A 1 309 ? -6.306 -3.244 9.179 1.00 98.25 309 LEU A N 1
ATOM 2473 C CA . LEU A 1 309 ? -5.707 -4.570 9.156 1.00 98.25 309 LEU A CA 1
ATOM 2474 C C . LEU A 1 309 ? -4.317 -4.524 8.520 1.00 98.25 309 LEU A C 1
ATOM 2476 O O . LEU A 1 309 ? -4.153 -4.043 7.397 1.00 98.25 309 LEU A O 1
ATOM 2480 N N . TYR A 1 310 ? -3.332 -5.091 9.208 1.00 97.94 310 TYR A N 1
ATOM 2481 C CA . TYR A 1 310 ? -1.968 -5.265 8.731 1.00 97.94 310 TYR A CA 1
ATOM 2482 C C . TYR A 1 310 ? -1.624 -6.738 8.525 1.00 97.94 310 TYR A C 1
ATOM 2484 O O . TYR A 1 310 ? -2.032 -7.620 9.285 1.00 97.94 310 TYR A O 1
ATOM 2492 N N . TYR A 1 311 ? -0.808 -6.983 7.506 1.00 97.75 311 TYR A N 1
ATOM 2493 C CA . TYR A 1 311 ? -0.142 -8.253 7.259 1.00 97.75 311 TYR A CA 1
ATOM 2494 C C . TYR A 1 311 ? 1.327 -8.150 7.637 1.00 97.75 311 TYR A C 1
ATOM 2496 O O . TYR A 1 311 ? 1.984 -7.140 7.386 1.00 97.75 311 TYR A O 1
ATOM 2504 N N . ILE A 1 312 ? 1.846 -9.217 8.230 1.00 96.75 312 ILE A N 1
ATOM 2505 C CA . ILE A 1 312 ? 3.227 -9.308 8.682 1.00 96.75 312 ILE A CA 1
ATOM 2506 C C . ILE A 1 312 ? 3.963 -10.227 7.695 1.00 96.75 312 ILE A C 1
ATOM 2508 O O . ILE A 1 312 ? 3.928 -11.440 7.877 1.00 96.75 312 ILE A O 1
ATOM 2512 N N . PRO A 1 313 ? 4.592 -9.728 6.619 1.00 95.25 313 PRO A N 1
ATOM 2513 C CA . PRO A 1 313 ? 5.251 -10.590 5.641 1.00 95.25 313 PRO A CA 1
ATOM 2514 C C . PRO A 1 313 ? 6.542 -11.210 6.176 1.00 95.25 313 PRO A C 1
ATOM 2516 O O . PRO A 1 313 ? 7.353 -10.537 6.814 1.00 95.25 313 PRO A O 1
ATOM 2519 N N . ARG A 1 314 ? 6.771 -12.485 5.859 1.00 91.88 314 ARG A N 1
ATOM 2520 C CA . ARG A 1 314 ? 8.005 -13.197 6.200 1.00 91.88 314 ARG A CA 1
ATOM 2521 C C . ARG A 1 314 ? 9.146 -12.863 5.229 1.00 91.88 314 ARG A C 1
ATOM 2523 O O . ARG A 1 314 ? 8.920 -12.651 4.042 1.00 91.88 314 ARG A O 1
ATOM 2530 N N . HIS A 1 315 ? 10.373 -12.839 5.762 1.00 89.62 315 HIS A N 1
ATOM 2531 C CA . HIS A 1 315 ? 11.639 -12.638 5.034 1.00 89.62 315 HIS A CA 1
ATOM 2532 C C . HIS A 1 315 ? 11.686 -11.363 4.171 1.00 89.62 315 HIS A C 1
ATOM 2534 O O . HIS A 1 315 ? 12.343 -11.327 3.137 1.00 89.62 315 HIS A O 1
ATOM 2540 N N . PHE A 1 316 ? 11.025 -10.289 4.610 1.00 91.56 316 PHE A N 1
ATOM 2541 C CA . PHE A 1 316 ? 11.119 -8.986 3.955 1.00 91.56 316 PHE A CA 1
ATOM 2542 C C . PHE A 1 316 ? 11.275 -7.873 4.995 1.00 91.56 316 PHE A C 1
ATOM 2544 O O . PHE A 1 316 ? 10.307 -7.396 5.592 1.00 91.56 316 PHE A O 1
ATOM 2551 N N . ALA A 1 317 ? 12.530 -7.497 5.240 1.00 92.19 317 ALA A N 1
ATOM 2552 C CA . ALA A 1 317 ? 12.915 -6.428 6.162 1.00 92.19 317 ALA A CA 1
ATOM 2553 C C . ALA A 1 317 ? 14.069 -5.580 5.590 1.00 92.19 317 ALA A C 1
ATOM 2555 O O . ALA A 1 317 ? 15.156 -5.541 6.173 1.00 92.19 317 ALA A O 1
ATOM 2556 N N . PRO A 1 318 ? 13.867 -4.936 4.427 1.00 90.56 318 PRO A N 1
ATOM 2557 C CA . PRO A 1 318 ? 14.877 -4.087 3.801 1.00 90.56 318 PRO A CA 1
ATOM 2558 C C . PRO A 1 318 ? 15.185 -2.810 4.599 1.00 90.56 318 PRO A C 1
ATOM 2560 O O . PRO A 1 318 ? 14.537 -2.495 5.601 1.00 90.56 318 PRO A O 1
ATOM 2563 N N . HIS A 1 319 ? 16.184 -2.053 4.145 1.00 89.75 319 HIS A N 1
ATOM 2564 C CA . HIS A 1 319 ? 16.419 -0.674 4.585 1.00 89.75 319 HIS A CA 1
ATOM 2565 C C . HIS A 1 319 ? 15.395 0.300 3.963 1.00 89.75 319 HIS A C 1
ATOM 2567 O O . HIS A 1 319 ? 14.380 -0.112 3.394 1.00 89.75 319 HIS A O 1
ATOM 2573 N N . GLY A 1 320 ? 15.624 1.608 4.122 1.00 86.50 320 GLY A N 1
ATOM 2574 C CA . GLY A 1 320 ? 14.742 2.651 3.599 1.00 86.50 320 GLY A CA 1
ATOM 2575 C C . GLY A 1 320 ? 14.500 2.530 2.090 1.00 86.50 320 GLY A C 1
ATOM 2576 O O . GLY A 1 320 ? 15.309 1.969 1.357 1.00 86.50 320 GLY A O 1
ATOM 2577 N N . GLY A 1 321 ? 13.367 3.056 1.619 1.00 85.06 321 GLY A N 1
ATOM 2578 C CA . GLY A 1 321 ? 12.992 3.037 0.197 1.00 85.06 321 GLY A CA 1
ATOM 2579 C C . GLY A 1 321 ? 12.137 1.843 -0.245 1.00 85.06 321 GLY A C 1
ATOM 2580 O O . GLY A 1 321 ? 11.722 1.800 -1.394 1.00 85.06 321 GLY A O 1
ATOM 2581 N N . ALA A 1 322 ? 11.821 0.902 0.651 1.00 89.06 322 ALA A N 1
ATOM 2582 C CA . ALA A 1 322 ? 10.923 -0.219 0.350 1.00 89.06 322 ALA A CA 1
ATOM 2583 C C . ALA A 1 322 ? 9.423 0.115 0.420 1.00 89.06 322 ALA A C 1
ATOM 2585 O O . ALA A 1 322 ? 8.595 -0.709 0.024 1.00 89.06 322 ALA A O 1
ATOM 2586 N N . SER A 1 323 ? 9.052 1.266 0.985 1.00 89.38 323 SER A N 1
ATOM 2587 C CA . SER A 1 323 ? 7.651 1.665 1.136 1.00 89.38 323 SER A CA 1
ATOM 2588 C C . SER A 1 323 ? 6.966 1.728 -0.230 1.00 89.38 323 SER A C 1
ATOM 2590 O O . SER A 1 323 ? 7.528 2.255 -1.188 1.00 89.38 323 SER A O 1
ATOM 2592 N N . GLY A 1 324 ? 5.764 1.168 -0.328 1.00 90.88 324 GLY A N 1
ATOM 2593 C CA . GLY A 1 324 ? 5.052 1.035 -1.600 1.00 90.88 324 GLY A CA 1
ATOM 2594 C C . GLY A 1 324 ? 5.333 -0.268 -2.356 1.00 90.88 324 GLY A C 1
ATOM 2595 O O . GLY A 1 324 ? 4.705 -0.496 -3.388 1.00 90.88 324 GLY A O 1
ATOM 2596 N N . SER A 1 325 ? 6.220 -1.144 -1.860 1.00 93.50 325 SER A N 1
ATOM 2597 C CA . SER A 1 325 ? 6.430 -2.468 -2.470 1.00 93.50 325 SER A CA 1
ATOM 2598 C C . SER A 1 325 ? 5.123 -3.261 -2.474 1.00 93.50 325 SER A C 1
ATOM 2600 O O . SER A 1 325 ? 4.459 -3.397 -1.439 1.00 93.50 325 SER A O 1
ATOM 2602 N N . SER A 1 326 ? 4.749 -3.785 -3.641 1.00 92.94 326 SER A N 1
ATOM 2603 C CA . SER A 1 326 ? 3.525 -4.568 -3.789 1.00 92.94 326 SER A CA 1
ATOM 2604 C C . SER A 1 326 ? 3.678 -5.937 -3.148 1.00 92.94 326 SER A C 1
ATOM 2606 O O . SER A 1 326 ? 4.677 -6.610 -3.404 1.00 92.94 326 SER A O 1
ATOM 2608 N N . ILE A 1 327 ? 2.660 -6.376 -2.410 1.00 96.00 327 ILE A N 1
ATOM 2609 C CA . ILE A 1 327 ? 2.538 -7.763 -1.958 1.00 96.00 327 ILE A CA 1
ATOM 2610 C C . ILE A 1 327 ? 1.451 -8.430 -2.787 1.00 96.00 327 ILE A C 1
ATOM 2612 O O . ILE A 1 327 ? 0.313 -7.953 -2.822 1.00 96.00 327 ILE A O 1
ATOM 2616 N N . ARG A 1 328 ? 1.811 -9.522 -3.458 1.00 95.31 328 ARG A N 1
ATOM 2617 C CA . ARG A 1 328 ? 0.931 -10.265 -4.362 1.00 95.31 328 ARG A CA 1
ATOM 2618 C C . ARG A 1 328 ? 0.862 -11.728 -3.972 1.00 95.31 328 ARG A C 1
ATOM 2620 O O . ARG A 1 328 ? 1.835 -12.244 -3.432 1.00 95.31 328 ARG A O 1
ATOM 2627 N N . ASN A 1 329 ? -0.247 -12.390 -4.279 1.00 94.56 329 ASN A N 1
ATOM 2628 C CA . ASN A 1 329 ? -0.300 -13.849 -4.248 1.00 94.56 329 ASN A CA 1
ATOM 2629 C C . ASN A 1 329 ? 0.092 -14.465 -5.609 1.00 94.56 329 ASN A C 1
ATOM 2631 O O . ASN A 1 329 ? 0.309 -13.753 -6.594 1.00 94.56 329 ASN A O 1
ATOM 2635 N N . GLN A 1 330 ? 0.138 -15.797 -5.681 1.00 91.94 330 GLN A N 1
ATOM 2636 C CA . GLN A 1 330 ? 0.423 -16.564 -6.902 1.00 91.94 330 GLN A CA 1
ATOM 2637 C C . GLN A 1 330 ? -0.575 -16.331 -8.053 1.00 91.94 330 GLN A C 1
ATOM 2639 O O . GLN A 1 330 ? -0.272 -16.652 -9.197 1.00 91.94 330 GLN A O 1
ATOM 2644 N N . ASN A 1 331 ? -1.747 -15.748 -7.778 1.00 91.94 331 ASN A N 1
ATOM 2645 C CA . ASN A 1 331 ? -2.759 -15.407 -8.783 1.00 91.94 331 ASN A CA 1
ATOM 2646 C C . ASN A 1 331 ? -2.619 -13.963 -9.303 1.00 91.94 331 ASN A C 1
ATOM 2648 O O . ASN A 1 331 ? -3.522 -13.461 -9.977 1.00 91.94 331 ASN A O 1
ATOM 2652 N N . ASN A 1 332 ? -1.511 -13.286 -8.976 1.00 92.06 332 ASN A N 1
ATOM 2653 C CA . ASN A 1 332 ? -1.265 -11.875 -9.282 1.00 92.06 332 ASN A CA 1
ATOM 2654 C C . ASN A 1 332 ? -2.298 -10.919 -8.642 1.00 92.06 332 ASN A C 1
ATOM 2656 O O . ASN A 1 332 ? -2.556 -9.821 -9.144 1.00 92.06 332 ASN A O 1
ATOM 2660 N N . GLU A 1 333 ? -2.894 -11.318 -7.516 1.00 95.50 333 GLU A N 1
ATOM 2661 C CA . GLU A 1 333 ? -3.784 -10.461 -6.735 1.00 95.50 333 GLU A CA 1
ATOM 2662 C C . GLU A 1 333 ? -2.968 -9.673 -5.711 1.00 95.50 333 GLU A C 1
ATOM 2664 O O . GLU A 1 333 ? -2.217 -10.247 -4.925 1.00 95.50 333 GLU A O 1
ATOM 2669 N N . LEU A 1 334 ? -3.125 -8.351 -5.696 1.00 96.50 334 LEU A N 1
ATOM 2670 C CA . LEU A 1 334 ? -2.637 -7.499 -4.625 1.00 96.50 334 LEU A CA 1
ATOM 2671 C C . LEU A 1 334 ? -3.363 -7.820 -3.324 1.00 96.50 334 LEU A C 1
ATOM 2673 O O . LEU A 1 334 ? -4.588 -7.695 -3.234 1.00 96.50 334 LEU A O 1
ATOM 2677 N N . VAL A 1 335 ? -2.582 -8.150 -2.301 1.00 96.06 335 VAL A N 1
ATOM 2678 C CA . VAL A 1 335 ? -3.090 -8.418 -0.950 1.00 96.06 335 VAL A CA 1
ATOM 2679 C C . VAL A 1 335 ? -2.844 -7.230 -0.020 1.00 96.06 335 VAL A C 1
ATOM 2681 O O . VAL A 1 335 ? -3.661 -6.934 0.847 1.00 96.06 335 VAL A O 1
ATOM 2684 N N . GLY A 1 336 ? -1.748 -6.499 -0.229 1.00 96.88 336 GLY A N 1
ATOM 2685 C CA . GLY A 1 336 ? -1.391 -5.341 0.579 1.00 96.88 336 GLY A CA 1
ATOM 2686 C C . GLY A 1 336 ? -0.212 -4.559 0.013 1.00 96.88 336 GLY A C 1
ATOM 2687 O O . GLY A 1 336 ? 0.368 -4.921 -1.016 1.00 96.88 336 GLY A O 1
ATOM 2688 N N . VAL A 1 337 ? 0.149 -3.488 0.711 1.00 96.69 337 VAL A N 1
ATOM 2689 C CA . VAL A 1 337 ? 1.291 -2.628 0.380 1.00 96.69 337 VAL A CA 1
ATOM 2690 C C . VAL A 1 337 ? 2.235 -2.519 1.571 1.00 96.69 337 VAL A C 1
ATOM 2692 O O . VAL A 1 337 ? 1.810 -2.263 2.696 1.00 96.69 337 VAL A O 1
ATOM 2695 N N . TYR A 1 338 ? 3.522 -2.755 1.338 1.00 96.94 338 TYR A N 1
ATOM 2696 C CA . TYR A 1 338 ? 4.541 -2.727 2.385 1.00 96.94 338 TYR A CA 1
ATOM 2697 C C . TYR A 1 338 ? 4.873 -1.294 2.818 1.00 96.94 338 TYR A C 1
ATOM 2699 O O . TYR A 1 338 ? 5.049 -0.426 1.960 1.00 96.94 338 TYR A O 1
ATOM 2707 N N . PHE A 1 339 ? 5.028 -1.050 4.125 1.00 94.00 339 PHE A N 1
ATOM 2708 C CA . PHE A 1 339 ? 5.330 0.297 4.634 1.00 94.00 339 PHE A CA 1
ATOM 2709 C C . PHE A 1 339 ? 6.333 0.358 5.798 1.00 94.00 339 PHE A C 1
ATOM 2711 O O . PHE A 1 339 ? 7.077 1.334 5.885 1.00 94.00 339 PHE A O 1
ATOM 2718 N N . VAL A 1 340 ? 6.438 -0.677 6.646 1.00 92.44 340 VAL A N 1
ATOM 2719 C CA . VAL A 1 340 ? 7.400 -0.710 7.774 1.00 92.44 340 VAL A CA 1
ATOM 2720 C C . VAL A 1 340 ? 8.340 -1.889 7.661 1.00 92.44 340 VAL A C 1
ATOM 2722 O O . VAL A 1 340 ? 7.894 -3.008 7.439 1.00 92.44 340 VAL A O 1
ATOM 2725 N N . SER A 1 341 ? 9.616 -1.647 7.955 1.00 93.19 341 SER A N 1
ATOM 2726 C CA . SER A 1 341 ? 10.629 -2.681 8.151 1.00 93.19 341 SER A CA 1
ATOM 2727 C C . SER A 1 341 ? 11.076 -2.765 9.608 1.00 93.19 341 SER A C 1
ATOM 2729 O O . SER A 1 341 ? 11.328 -1.746 10.253 1.00 93.19 341 SER A O 1
ATOM 2731 N N . ASN A 1 342 ? 11.201 -3.989 10.125 1.00 91.50 342 ASN A N 1
ATOM 2732 C CA . ASN A 1 342 ? 11.809 -4.294 11.413 1.00 91.50 342 ASN A CA 1
ATOM 2733 C C . ASN A 1 342 ? 12.932 -5.323 11.217 1.00 91.50 342 ASN A C 1
ATOM 2735 O O . ASN A 1 342 ? 12.731 -6.541 11.218 1.00 91.50 342 ASN A O 1
ATOM 2739 N N . GLN A 1 343 ? 14.150 -4.806 11.074 1.00 88.31 343 GLN A N 1
ATOM 2740 C CA . GLN A 1 343 ? 15.347 -5.599 10.794 1.00 88.31 343 GLN A CA 1
ATOM 2741 C C . GLN A 1 343 ? 15.757 -6.530 11.940 1.00 88.31 343 GLN A C 1
ATOM 2743 O O . GLN A 1 343 ? 16.406 -7.549 11.688 1.00 88.31 343 GLN A O 1
ATOM 2748 N N . THR A 1 344 ? 15.375 -6.209 13.179 1.00 88.25 344 THR A N 1
ATOM 2749 C CA . THR A 1 344 ? 15.609 -7.063 14.352 1.00 88.25 344 THR A CA 1
ATOM 2750 C C . THR A 1 344 ? 14.685 -8.274 14.315 1.00 88.25 344 THR A C 1
ATOM 2752 O O . THR A 1 344 ? 15.131 -9.402 14.488 1.00 88.25 344 THR A O 1
ATOM 2755 N N . ALA A 1 345 ? 13.406 -8.051 14.009 1.00 89.31 345 ALA A N 1
ATOM 2756 C CA . ALA A 1 345 ? 12.393 -9.096 13.893 1.00 89.31 345 ALA A CA 1
ATOM 2757 C C . ALA A 1 345 ? 12.432 -9.863 12.554 1.00 89.31 345 ALA A C 1
ATOM 2759 O O . ALA A 1 345 ? 11.661 -10.807 12.382 1.00 89.31 345 ALA A O 1
ATOM 2760 N N . LYS A 1 346 ? 13.299 -9.451 11.613 1.00 89.25 346 LYS A N 1
ATOM 2761 C CA . LYS A 1 346 ? 13.433 -10.008 10.249 1.00 89.25 346 LYS A CA 1
ATOM 2762 C C . LYS A 1 346 ? 12.100 -10.057 9.491 1.00 89.25 346 LYS A C 1
ATOM 2764 O O . LYS A 1 346 ? 11.828 -10.979 8.723 1.00 89.25 346 LYS A O 1
ATOM 2769 N N . THR A 1 347 ? 11.267 -9.049 9.726 1.00 93.12 347 THR A N 1
ATOM 2770 C CA . THR A 1 347 ? 9.909 -8.938 9.194 1.00 93.12 347 THR A CA 1
ATOM 2771 C C . THR A 1 347 ? 9.570 -7.471 8.953 1.00 93.12 347 THR A C 1
ATOM 2773 O O . THR A 1 347 ? 10.304 -6.578 9.378 1.00 93.12 347 THR A O 1
ATOM 2776 N N . GLY A 1 348 ? 8.437 -7.205 8.318 1.00 94.56 348 GLY A N 1
ATOM 2777 C CA . GLY A 1 348 ? 7.871 -5.862 8.265 1.00 94.56 348 GLY A CA 1
ATOM 2778 C C . GLY A 1 348 ? 6.368 -5.863 8.465 1.00 94.56 348 GLY A C 1
ATOM 2779 O O . GLY A 1 348 ? 5.814 -6.839 8.968 1.00 94.56 348 GLY A O 1
ATOM 2780 N N . LEU A 1 349 ? 5.731 -4.771 8.057 1.00 95.88 349 LEU A N 1
ATOM 2781 C CA . LEU A 1 349 ? 4.284 -4.607 8.067 1.00 95.88 349 LEU A CA 1
ATOM 2782 C C . LEU A 1 349 ? 3.815 -4.106 6.711 1.00 95.88 349 LEU A C 1
ATOM 2784 O O . LEU A 1 349 ? 4.478 -3.295 6.053 1.00 95.88 349 LEU A O 1
ATOM 2788 N N . ALA A 1 350 ? 2.639 -4.578 6.336 1.00 97.25 350 ALA A N 1
ATOM 2789 C CA . ALA A 1 350 ? 1.942 -4.174 5.141 1.00 97.25 350 ALA A CA 1
ATOM 2790 C C . ALA A 1 350 ? 0.498 -3.826 5.461 1.00 97.25 350 ALA A C 1
ATOM 2792 O O . ALA A 1 350 ? -0.156 -4.538 6.218 1.00 97.25 350 ALA A O 1
ATOM 2793 N N . VAL A 1 351 ? -0.000 -2.753 4.863 1.00 97.69 351 VAL A N 1
ATOM 2794 C CA . VAL A 1 351 ? -1.410 -2.383 4.944 1.00 97.69 351 VAL A CA 1
ATOM 2795 C C . VAL A 1 351 ? -2.209 -3.342 4.074 1.00 97.69 351 VAL A C 1
ATOM 2797 O O . VAL A 1 351 ? -1.927 -3.463 2.879 1.00 97.69 351 VAL A O 1
ATOM 2800 N N . ALA A 1 352 ? -3.215 -4.001 4.649 1.00 98.19 352 ALA A N 1
ATOM 2801 C CA . ALA A 1 352 ? -4.217 -4.708 3.868 1.00 98.19 352 ALA A CA 1
ATOM 2802 C C . ALA A 1 352 ? -5.179 -3.693 3.239 1.00 98.19 352 ALA A C 1
ATOM 2804 O O . ALA A 1 352 ? -5.671 -2.780 3.912 1.00 98.19 352 ALA A O 1
ATOM 2805 N N . PHE A 1 353 ? -5.492 -3.874 1.955 1.00 98.00 353 PHE A N 1
ATOM 2806 C CA . PHE A 1 353 ? -6.425 -2.988 1.249 1.00 98.00 353 PHE A CA 1
ATOM 2807 C C . PHE A 1 353 ? -7.858 -3.089 1.773 1.00 98.00 353 PHE A C 1
ATOM 2809 O O . PHE A 1 353 ? -8.646 -2.174 1.560 1.00 98.00 353 PHE A O 1
ATOM 2816 N N . ARG A 1 354 ? -8.195 -4.187 2.452 1.00 97.69 354 ARG A N 1
ATOM 2817 C CA . ARG A 1 354 ? -9.550 -4.514 2.881 1.00 97.69 354 ARG A CA 1
ATOM 2818 C C . ARG A 1 354 ? -9.550 -5.157 4.263 1.00 97.69 354 ARG A C 1
ATOM 2820 O O . ARG A 1 354 ? -8.660 -5.943 4.578 1.00 97.69 354 ARG A O 1
ATOM 2827 N N . SER A 1 355 ? -10.591 -4.870 5.034 1.00 97.62 355 SER A N 1
ATOM 2828 C CA . SER A 1 355 ? -10.946 -5.548 6.280 1.00 97.62 355 SER A CA 1
ATOM 2829 C C . SER A 1 355 ? -12.446 -5.817 6.291 1.00 97.62 355 SER A C 1
ATOM 2831 O O . SER A 1 355 ? -13.243 -4.933 5.981 1.00 97.62 355 SER A O 1
ATOM 2833 N N . GLU A 1 356 ? -12.849 -7.024 6.676 1.00 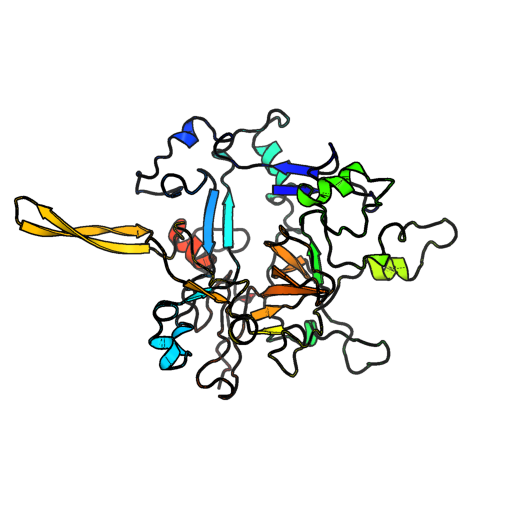97.00 356 GLU A N 1
ATOM 2834 C CA . GLU A 1 356 ? -14.256 -7.363 6.908 1.00 97.00 356 GLU A CA 1
ATOM 2835 C C . GLU A 1 356 ? -14.781 -6.906 8.273 1.00 97.00 356 GLU A C 1
ATOM 2837 O O . GLU A 1 356 ? -15.986 -6.990 8.513 1.00 97.00 356 GLU A O 1
ATOM 2842 N N . GLY A 1 357 ? -13.892 -6.376 9.116 1.00 96.56 357 GLY A N 1
ATOM 2843 C CA . GLY A 1 357 ? -14.155 -6.007 10.498 1.00 96.56 357 GLY A CA 1
ATOM 2844 C C . GLY A 1 357 ? -13.960 -7.172 11.467 1.00 96.56 357 GLY A C 1
ATOM 2845 O O . GLY A 1 357 ? -14.047 -8.343 11.093 1.00 96.56 357 GLY A O 1
ATOM 2846 N N . PHE A 1 358 ? -13.669 -6.851 12.726 1.00 97.06 358 PHE A N 1
ATOM 2847 C CA . PHE A 1 358 ? -13.519 -7.840 13.790 1.00 97.06 358 PHE A CA 1
ATOM 2848 C C . PHE A 1 358 ? -14.091 -7.318 15.105 1.00 97.06 358 PHE A C 1
ATOM 2850 O O . PHE A 1 358 ? -13.689 -6.262 15.594 1.00 97.06 358 PHE A O 1
ATOM 2857 N N . ASP A 1 359 ? -15.015 -8.087 15.678 1.00 96.25 359 ASP A N 1
ATOM 2858 C CA . ASP A 1 359 ? -15.597 -7.809 16.986 1.00 96.25 359 ASP A CA 1
ATOM 2859 C C . ASP A 1 359 ? -14.743 -8.438 18.090 1.00 96.25 359 ASP A C 1
ATOM 2861 O O . ASP A 1 359 ? -14.683 -9.662 18.233 1.00 96.25 359 ASP A O 1
ATOM 2865 N N . TYR A 1 360 ? -14.108 -7.590 18.895 1.00 96.19 360 TYR A N 1
ATOM 2866 C CA . TYR A 1 360 ? -13.260 -7.998 20.011 1.00 96.19 360 TYR A CA 1
ATOM 2867 C C . TYR A 1 360 ? -14.044 -8.389 21.269 1.00 96.19 360 TYR A C 1
ATOM 2869 O O . TYR A 1 360 ? -13.434 -8.625 22.313 1.00 96.19 360 TYR A O 1
ATOM 2877 N N . LYS A 1 361 ? -15.383 -8.448 21.212 1.00 96.50 361 LYS A N 1
ATOM 2878 C CA . LYS A 1 361 ? -16.252 -8.843 22.335 1.00 96.50 361 LYS A CA 1
ATOM 2879 C C . LYS A 1 361 ? -15.987 -8.023 23.602 1.00 96.50 361 LYS A C 1
ATOM 2881 O O . LYS A 1 361 ? -16.044 -8.534 24.717 1.00 96.50 361 LYS A O 1
ATOM 2886 N N . GLY A 1 362 ? -15.678 -6.740 23.417 1.00 95.38 362 GLY A N 1
ATOM 2887 C CA . GLY A 1 362 ? -15.416 -5.798 24.503 1.00 95.38 362 GLY A CA 1
ATOM 2888 C C . GLY A 1 362 ? -13.992 -5.814 25.068 1.00 95.38 362 GLY A C 1
ATOM 2889 O O . GLY A 1 362 ? -13.715 -5.029 25.974 1.00 95.38 362 GLY A O 1
ATOM 2890 N N . LEU A 1 363 ? -13.074 -6.643 24.546 1.00 94.50 363 LEU A N 1
ATOM 2891 C CA . LEU A 1 363 ? -11.692 -6.733 25.051 1.00 94.50 363 LEU A CA 1
ATOM 2892 C C . LEU A 1 363 ? -10.958 -5.380 25.031 1.00 94.50 363 LEU A C 1
ATOM 2894 O O . LEU A 1 363 ? -10.174 -5.091 25.930 1.00 94.50 363 LEU A O 1
ATOM 2898 N N . TYR A 1 364 ? -11.255 -4.534 24.040 1.00 93.56 364 TYR A N 1
ATOM 2899 C CA . TYR A 1 364 ? -10.710 -3.178 23.899 1.00 93.56 364 TYR A CA 1
ATOM 2900 C C . TYR A 1 364 ? -11.782 -2.101 24.139 1.00 93.56 364 TYR A C 1
ATOM 2902 O O . TYR A 1 364 ? -11.820 -1.056 23.485 1.00 93.56 364 TYR A O 1
ATOM 2910 N N . GLY A 1 365 ? -12.701 -2.361 25.073 1.00 92.81 365 GLY A N 1
ATOM 2911 C CA . GLY A 1 365 ? -13.840 -1.488 25.336 1.00 92.81 365 GLY A CA 1
ATOM 2912 C C . GLY A 1 365 ? -14.790 -1.454 24.140 1.00 92.81 365 GLY A C 1
ATOM 2913 O O . GLY A 1 365 ? -15.215 -2.494 23.650 1.00 92.81 365 GLY A O 1
ATOM 2914 N N . LYS A 1 366 ? -15.128 -0.255 23.654 1.00 94.12 366 LYS A N 1
ATOM 2915 C CA . LYS A 1 366 ? -16.012 -0.090 22.485 1.00 94.12 366 LYS A CA 1
ATOM 2916 C C . LYS A 1 366 ? -15.294 -0.221 21.133 1.00 94.12 366 LYS A C 1
ATOM 2918 O O . LYS A 1 366 ? -15.938 -0.067 20.100 1.00 94.12 366 LYS A O 1
ATOM 2923 N N . TYR A 1 367 ? -13.971 -0.398 21.134 1.00 95.75 367 TYR A N 1
ATOM 2924 C CA . TYR A 1 367 ? -13.195 -0.501 19.904 1.00 95.75 367 TYR A CA 1
ATOM 2925 C C . TYR A 1 367 ? -13.360 -1.876 19.254 1.00 95.75 367 TYR A C 1
ATOM 2927 O O . TYR A 1 367 ? -13.208 -2.899 19.918 1.00 95.75 367 TYR A O 1
ATOM 2935 N N . ASN A 1 368 ? -13.595 -1.863 17.944 1.00 96.81 368 ASN A N 1
ATOM 2936 C CA . ASN A 1 368 ? -13.586 -3.016 17.055 1.00 96.81 368 ASN A CA 1
ATOM 2937 C C . ASN A 1 368 ? -12.763 -2.669 15.815 1.00 96.81 368 ASN A C 1
ATOM 2939 O O . ASN A 1 368 ? -12.758 -1.509 15.392 1.00 96.81 368 ASN A O 1
ATOM 2943 N N . LEU A 1 369 ? -12.107 -3.667 15.216 1.00 97.38 369 LEU A N 1
ATOM 2944 C CA . LEU A 1 369 ? -11.463 -3.462 13.923 1.00 97.38 369 LEU A CA 1
ATOM 2945 C C . LEU A 1 369 ? -12.574 -3.163 12.908 1.00 97.38 369 LEU A C 1
ATOM 2947 O O . LEU A 1 369 ? -13.506 -3.964 12.782 1.00 97.38 369 LEU A O 1
ATOM 2951 N N . PRO A 1 370 ? -12.515 -2.040 12.187 1.00 96.50 370 PRO A N 1
ATOM 2952 C CA . PRO A 1 370 ? -13.582 -1.659 11.273 1.00 96.50 370 PRO A CA 1
ATOM 2953 C C . PRO A 1 370 ? -13.630 -2.485 9.984 1.00 96.50 370 PRO A C 1
ATOM 2955 O O . PRO A 1 370 ? -12.629 -3.070 9.549 1.00 96.50 370 PRO A O 1
ATOM 2958 N N . GLN A 1 371 ? -14.782 -2.425 9.316 1.00 97.69 371 GLN A N 1
ATOM 2959 C CA . GLN A 1 371 ? -14.958 -2.878 7.946 1.00 97.69 371 GLN A CA 1
ATOM 2960 C C . GLN A 1 371 ? -14.641 -1.744 6.956 1.00 97.69 371 GLN A C 1
ATOM 2962 O O . GLN A 1 371 ? -15.240 -0.669 7.011 1.00 97.69 371 GLN A O 1
ATOM 2967 N N . TYR A 1 372 ? -13.720 -1.984 6.020 1.00 98.00 372 TYR A N 1
ATOM 2968 C CA . TYR A 1 372 ? -13.326 -1.008 4.997 1.00 98.00 372 TYR A CA 1
ATOM 2969 C C . TYR A 1 372 ? -12.715 -1.676 3.761 1.00 98.00 372 TYR A C 1
ATOM 2971 O O . TYR A 1 372 ? -12.178 -2.781 3.841 1.00 98.00 372 TYR A O 1
ATOM 2979 N N . ASP A 1 373 ? -12.733 -0.970 2.631 1.00 98.12 373 ASP A N 1
ATOM 2980 C CA . ASP A 1 373 ? -11.975 -1.298 1.420 1.00 98.12 373 ASP A CA 1
ATOM 2981 C C . ASP A 1 373 ? -11.372 -0.016 0.821 1.00 98.12 373 ASP A C 1
ATOM 2983 O O . ASP A 1 373 ? -12.089 0.860 0.336 1.00 98.12 373 ASP A O 1
ATOM 2987 N N . LEU A 1 374 ? -10.048 0.132 0.870 1.00 97.75 374 LEU A N 1
ATOM 2988 C CA . LEU A 1 374 ? -9.338 1.344 0.440 1.00 97.75 374 LEU A CA 1
ATOM 2989 C C . LEU A 1 374 ? -9.442 1.594 -1.072 1.00 97.75 374 LEU A C 1
ATOM 2991 O O . LEU A 1 374 ? -9.229 2.721 -1.522 1.00 97.75 374 LEU A O 1
ATOM 2995 N N . ILE A 1 375 ? -9.771 0.565 -1.858 1.00 97.94 375 ILE A N 1
ATOM 2996 C CA . ILE A 1 375 ? -9.839 0.635 -3.319 1.00 97.94 375 ILE A CA 1
ATOM 2997 C C . ILE A 1 375 ? -11.276 0.876 -3.770 1.00 97.94 375 ILE A C 1
ATOM 2999 O O . ILE A 1 375 ? -11.559 1.873 -4.435 1.00 97.94 375 ILE A O 1
ATOM 3003 N N . TYR A 1 376 ? -12.183 -0.024 -3.395 1.00 97.81 376 TYR A N 1
ATOM 3004 C CA . TYR A 1 376 ? -13.565 -0.052 -3.875 1.00 97.81 376 TYR A CA 1
ATOM 3005 C C . TYR A 1 376 ? -14.545 0.673 -2.940 1.00 97.81 376 TYR A C 1
ATOM 3007 O O . TYR A 1 376 ? -15.606 1.123 -3.385 1.00 97.81 376 TYR A O 1
ATOM 3015 N N . GLY A 1 377 ? -14.194 0.833 -1.664 1.00 96.25 377 GLY A N 1
ATOM 3016 C CA . GLY A 1 377 ? -15.068 1.404 -0.642 1.00 96.25 377 GLY A CA 1
ATOM 3017 C C . GLY A 1 377 ? -16.215 0.476 -0.231 1.00 96.25 377 GLY A C 1
ATOM 3018 O O . GLY A 1 377 ? -16.195 -0.732 -0.461 1.00 96.25 377 GLY A O 1
ATOM 3019 N N . GLY A 1 378 ? -17.254 1.065 0.366 1.00 94.94 378 GLY A N 1
ATOM 3020 C CA . GLY A 1 378 ? -18.481 0.353 0.743 1.00 94.94 378 GLY A CA 1
ATOM 3021 C C . GLY A 1 378 ? -18.429 -0.356 2.097 1.00 94.94 378 GLY A C 1
ATOM 3022 O O . GLY A 1 378 ? -19.374 -1.072 2.425 1.00 94.94 378 GLY A O 1
ATOM 3023 N N . GLY A 1 379 ? -17.357 -0.171 2.875 1.00 96.00 379 GLY A N 1
ATOM 3024 C CA . GLY A 1 379 ? -17.313 -0.622 4.264 1.00 96.00 379 GLY A CA 1
ATOM 3025 C C . GLY A 1 379 ? -18.313 0.137 5.133 1.00 96.00 379 GLY A C 1
ATOM 3026 O O . GLY A 1 379 ? -18.544 1.329 4.928 1.00 96.00 379 GLY A O 1
ATOM 3027 N N . LYS A 1 380 ? -18.912 -0.552 6.107 1.00 94.94 380 LYS A N 1
ATOM 3028 C CA . LYS A 1 380 ? -19.935 0.019 6.995 1.00 94.94 380 LYS A CA 1
ATOM 3029 C C . LYS A 1 380 ? -19.444 1.248 7.769 1.00 94.94 380 LYS A C 1
ATOM 3031 O O . LYS A 1 380 ? -20.194 2.209 7.911 1.00 94.94 380 LYS A O 1
ATOM 3036 N N . GLU A 1 381 ? -18.209 1.220 8.261 1.00 92.81 381 GLU A N 1
ATOM 3037 C CA . GLU A 1 381 ? -17.606 2.321 9.017 1.00 92.81 381 GLU A CA 1
ATOM 3038 C C . GLU A 1 381 ? -16.747 3.246 8.136 1.00 92.81 381 GLU A C 1
ATOM 3040 O O . GLU A 1 381 ? -15.982 4.054 8.651 1.00 92.81 381 GLU A O 1
ATOM 3045 N N . GLN A 1 382 ? -16.828 3.145 6.807 1.00 94.94 382 GLN A N 1
ATOM 3046 C CA . GLN A 1 382 ? -15.942 3.855 5.885 1.00 94.94 382 GLN A CA 1
ATOM 3047 C C . GLN A 1 382 ? -16.648 5.040 5.214 1.00 94.94 382 GLN A C 1
ATOM 3049 O O . GLN A 1 382 ? -17.776 4.918 4.740 1.00 94.94 382 GLN A O 1
ATOM 3054 N N . LYS A 1 383 ? -15.956 6.180 5.097 1.00 92.81 383 LYS A N 1
ATOM 3055 C CA . LYS A 1 383 ? -16.457 7.366 4.377 1.00 92.81 383 LYS A CA 1
ATOM 3056 C C . LYS A 1 383 ? -15.701 7.690 3.085 1.00 92.81 383 LYS A C 1
ATOM 3058 O O . LYS A 1 383 ? -16.321 8.244 2.180 1.00 92.81 383 LYS A O 1
ATOM 3063 N N . THR A 1 384 ? -14.417 7.335 2.957 1.00 93.69 384 THR A N 1
ATOM 3064 C CA . THR A 1 384 ? -13.621 7.614 1.741 1.00 93.69 384 THR A CA 1
ATOM 3065 C C . THR A 1 384 ? -12.861 6.387 1.227 1.00 93.69 384 THR A C 1
ATOM 3067 O O . THR A 1 384 ? -12.497 5.492 1.989 1.00 93.69 384 THR A O 1
ATOM 3070 N N . SER A 1 385 ? -12.608 6.347 -0.084 1.00 96.00 385 SER A N 1
ATOM 3071 C CA . SER A 1 385 ? -11.879 5.294 -0.809 1.00 96.00 385 SER A CA 1
ATOM 3072 C C . SER A 1 385 ? -11.323 5.849 -2.123 1.00 96.00 385 SER A C 1
ATOM 3074 O O . SER A 1 385 ? -11.770 6.901 -2.591 1.00 96.00 385 SER A O 1
ATOM 3076 N N . PHE A 1 386 ? -10.412 5.116 -2.767 1.00 95.69 386 PHE A N 1
ATOM 3077 C CA . PHE A 1 386 ? -9.902 5.464 -4.096 1.00 95.69 386 PHE A CA 1
ATOM 3078 C C . PHE A 1 386 ? -11.018 5.625 -5.139 1.00 95.69 386 PHE A C 1
ATOM 3080 O O . PHE A 1 386 ? -11.021 6.603 -5.884 1.00 95.69 386 PHE A O 1
ATOM 3087 N N . ARG A 1 387 ? -12.007 4.720 -5.161 1.00 96.44 387 ARG A N 1
ATOM 3088 C CA . ARG A 1 387 ? -13.183 4.826 -6.040 1.00 96.44 387 ARG A CA 1
ATOM 3089 C C . ARG A 1 387 ? -13.920 6.155 -5.864 1.00 96.44 387 ARG A C 1
ATOM 3091 O O . ARG A 1 387 ? -14.207 6.828 -6.848 1.00 96.44 387 ARG A O 1
ATOM 3098 N N . GLN A 1 388 ? -14.224 6.526 -4.619 1.00 92.62 388 GLN A N 1
ATOM 3099 C CA . GLN A 1 388 ? -14.925 7.779 -4.315 1.00 92.62 388 GLN A CA 1
ATOM 3100 C C . GLN A 1 388 ? -14.078 8.996 -4.689 1.00 92.62 388 GLN A C 1
ATOM 3102 O O . GLN A 1 388 ? -14.614 9.991 -5.161 1.00 92.62 388 GLN A O 1
ATOM 3107 N N . ALA A 1 389 ? -12.756 8.908 -4.531 1.00 88.88 389 ALA A N 1
ATOM 3108 C CA . ALA A 1 389 ? -11.863 9.960 -4.982 1.00 88.88 389 ALA A CA 1
ATOM 3109 C C . ALA A 1 389 ? -11.908 10.135 -6.507 1.00 88.88 389 ALA A C 1
ATOM 3111 O O . ALA A 1 389 ? -12.046 11.258 -6.981 1.00 88.88 389 ALA A O 1
ATOM 3112 N N . LEU A 1 390 ? -11.878 9.042 -7.279 1.00 87.62 390 LEU A N 1
ATOM 3113 C CA . LEU A 1 390 ? -12.057 9.115 -8.732 1.00 87.62 390 LEU A CA 1
ATOM 3114 C C . LEU A 1 390 ? -13.412 9.717 -9.116 1.00 87.62 390 LEU A C 1
ATOM 3116 O O . LEU A 1 390 ? -13.464 10.540 -10.023 1.00 87.62 390 LEU A O 1
ATOM 3120 N N . GLU A 1 391 ? -14.491 9.342 -8.426 1.00 87.19 391 GLU A N 1
ATOM 3121 C CA . GLU A 1 391 ? -15.830 9.895 -8.660 1.00 87.19 391 GLU A CA 1
ATOM 3122 C C . GLU A 1 391 ? -15.875 11.411 -8.425 1.00 87.19 391 GLU A C 1
ATOM 3124 O O . GLU A 1 391 ? -16.398 12.142 -9.263 1.00 87.19 391 GLU A O 1
ATOM 3129 N N . THR A 1 392 ? -15.258 11.903 -7.348 1.00 81.62 392 THR A N 1
ATOM 3130 C CA . THR A 1 392 ? -15.150 13.343 -7.059 1.00 81.62 392 THR A CA 1
ATOM 3131 C C . THR A 1 392 ? -14.363 14.101 -8.128 1.00 81.62 392 THR A C 1
ATOM 3133 O O . THR A 1 392 ? -14.656 15.261 -8.410 1.00 81.62 392 THR A O 1
ATOM 3136 N N . ILE A 1 393 ? -13.331 13.478 -8.698 1.00 80.00 393 ILE A N 1
ATOM 3137 C CA . ILE A 1 393 ? -12.421 14.139 -9.641 1.00 80.00 393 ILE A CA 1
ATOM 3138 C C . ILE A 1 393 ? -12.966 14.110 -11.068 1.00 80.00 393 ILE A C 1
ATOM 3140 O O . ILE A 1 393 ? -12.925 15.124 -11.758 1.00 80.00 393 ILE A O 1
ATOM 3144 N N . TYR A 1 394 ? -13.432 12.943 -11.508 1.00 84.44 394 TYR A N 1
ATOM 3145 C CA . TYR A 1 394 ? -13.733 12.649 -12.908 1.00 84.44 394 TYR A CA 1
ATOM 3146 C C . TYR A 1 394 ? -15.224 12.427 -13.178 1.00 84.44 394 TYR A C 1
ATOM 3148 O O . TYR A 1 394 ? -15.629 12.289 -14.332 1.00 84.44 394 TYR A O 1
ATOM 3156 N N . GLY A 1 395 ? -16.050 12.398 -12.132 1.00 84.88 395 GLY A N 1
ATOM 3157 C CA . GLY A 1 395 ? -17.476 12.118 -12.222 1.00 84.88 395 GLY A CA 1
ATOM 3158 C C . GLY A 1 395 ? -17.811 10.624 -12.199 1.00 84.88 395 GLY A C 1
ATOM 3159 O O . GLY A 1 395 ? -16.977 9.749 -12.432 1.00 84.88 395 GLY A O 1
ATOM 3160 N N . SER A 1 396 ? -19.083 10.335 -11.928 1.00 92.25 396 SER A N 1
ATOM 3161 C CA . SER A 1 396 ? -19.622 8.989 -11.691 1.00 92.25 396 SER A CA 1
ATOM 3162 C C . SER A 1 396 ? -19.423 7.994 -12.847 1.00 92.25 396 SER A C 1
ATOM 3164 O O . SER A 1 396 ? -19.250 6.798 -12.607 1.00 92.25 396 SER A O 1
ATOM 3166 N N . GLU A 1 397 ? -19.417 8.476 -14.092 1.00 96.00 397 GLU A N 1
ATOM 3167 C CA . GLU A 1 397 ? -19.306 7.647 -15.303 1.00 96.00 397 GLU A CA 1
ATOM 3168 C C . GLU A 1 397 ? -17.851 7.351 -15.708 1.00 96.00 397 GLU A C 1
ATOM 3170 O O . GLU A 1 397 ? -17.618 6.658 -16.701 1.00 96.00 397 GLU A O 1
ATOM 3175 N N . PHE A 1 398 ? -16.858 7.866 -14.971 1.00 94.50 398 PHE A N 1
ATOM 3176 C CA . PHE A 1 398 ? -15.447 7.658 -15.290 1.00 94.50 398 PHE A CA 1
ATOM 3177 C C . PHE A 1 398 ? -15.076 6.176 -15.225 1.00 94.50 398 PHE A C 1
ATOM 3179 O O . PHE A 1 398 ? -15.351 5.500 -14.235 1.00 94.50 398 PHE A O 1
ATOM 3186 N N . LYS A 1 399 ? -14.436 5.662 -16.280 1.00 96.06 399 LYS A N 1
ATOM 3187 C CA . LYS A 1 399 ? -14.103 4.240 -16.420 1.00 96.06 399 LYS A CA 1
ATOM 3188 C C . LYS A 1 399 ? -12.613 4.006 -16.271 1.00 96.06 399 LYS A C 1
ATOM 3190 O O . LYS A 1 399 ? -11.793 4.741 -16.810 1.00 96.06 399 LYS A O 1
ATOM 3195 N N . THR A 1 400 ? -12.271 2.908 -15.612 1.00 93.31 400 THR A N 1
ATOM 3196 C CA . THR A 1 400 ? -10.893 2.412 -15.525 1.00 93.31 400 THR A CA 1
ATOM 3197 C C . THR A 1 400 ? -10.867 0.905 -15.753 1.00 93.31 400 THR A C 1
ATOM 3199 O O . THR A 1 400 ? -11.911 0.262 -15.878 1.00 93.31 400 THR A O 1
ATOM 3202 N N . ASN A 1 401 ? -9.675 0.302 -15.760 1.00 92.44 401 ASN A N 1
ATOM 3203 C CA . ASN A 1 401 ? -9.566 -1.157 -15.783 1.00 92.44 401 ASN A CA 1
ATOM 3204 C C . ASN A 1 401 ? -10.244 -1.831 -14.569 1.00 92.44 401 ASN A C 1
ATOM 3206 O O . ASN A 1 401 ? -10.754 -2.942 -14.704 1.00 92.44 401 ASN A O 1
ATOM 3210 N N . LEU A 1 402 ? -10.266 -1.158 -13.410 1.00 94.69 402 LEU A N 1
ATOM 3211 C CA . LEU A 1 402 ? -10.912 -1.645 -12.184 1.00 94.69 402 LEU A CA 1
ATOM 3212 C C . LEU A 1 402 ? -12.422 -1.347 -12.168 1.00 94.69 402 LEU A C 1
ATOM 3214 O O . LEU A 1 402 ? -13.200 -2.142 -11.648 1.00 94.69 402 LEU A O 1
ATOM 3218 N N . PHE A 1 403 ? -12.841 -0.235 -12.780 1.00 95.88 403 PHE A N 1
ATOM 3219 C CA . PHE A 1 403 ? -14.227 0.246 -12.810 1.00 95.88 403 PHE A CA 1
ATOM 3220 C C . PHE A 1 403 ? -14.750 0.311 -14.251 1.00 95.88 403 PHE A C 1
ATOM 3222 O O . PHE A 1 403 ? -14.932 1.386 -14.823 1.00 95.88 403 PHE A O 1
ATOM 3229 N N . LYS A 1 404 ? -14.968 -0.854 -14.873 1.00 94.19 404 LYS A N 1
ATOM 3230 C CA . LYS A 1 404 ? -15.365 -0.951 -16.295 1.00 94.19 404 LYS A CA 1
ATOM 3231 C C . LYS A 1 404 ? -16.743 -0.341 -16.592 1.00 94.19 404 LYS A C 1
ATOM 3233 O O . LYS A 1 404 ? -16.968 0.151 -17.698 1.00 94.19 404 LYS A O 1
ATOM 3238 N N . ASN A 1 405 ? -17.631 -0.338 -15.600 1.00 95.44 405 ASN A N 1
ATOM 3239 C CA . ASN A 1 405 ? -18.990 0.206 -15.691 1.00 95.44 405 ASN A CA 1
ATOM 3240 C C . ASN A 1 405 ? -19.112 1.636 -15.137 1.00 95.44 405 ASN A C 1
ATOM 3242 O O . ASN A 1 405 ? -20.221 2.136 -15.010 1.00 95.44 405 ASN A O 1
ATOM 3246 N N . GLY A 1 406 ? -17.994 2.294 -14.821 1.00 96.19 406 GLY A N 1
ATOM 3247 C CA . GLY A 1 406 ? -17.990 3.590 -14.145 1.00 96.19 406 GLY A CA 1
ATOM 3248 C C . GLY A 1 406 ? -17.674 3.464 -12.652 1.00 96.19 406 GLY A C 1
ATOM 3249 O O . GLY A 1 406 ? -17.965 2.447 -12.022 1.00 96.19 406 GLY A O 1
ATOM 3250 N N . VAL A 1 407 ? -17.067 4.501 -12.075 1.00 94.88 407 VAL A N 1
ATOM 3251 C CA . VAL A 1 407 ? -16.663 4.555 -10.655 1.00 94.88 407 VAL A CA 1
ATOM 3252 C C . VAL A 1 407 ? -17.837 4.635 -9.680 1.00 94.88 407 VAL A C 1
ATOM 3254 O O . VAL A 1 407 ? -17.654 4.390 -8.491 1.00 94.88 407 VAL A O 1
ATOM 3257 N N . LYS A 1 408 ? -19.054 4.916 -10.151 1.00 94.69 408 LYS A N 1
ATOM 3258 C CA . LYS A 1 408 ? -20.266 4.857 -9.320 1.00 94.69 408 LYS A CA 1
ATOM 3259 C C . LYS A 1 408 ? -20.582 3.445 -8.820 1.00 94.69 408 LYS A C 1
ATOM 3261 O O . LYS A 1 408 ? -21.124 3.280 -7.728 1.00 94.69 408 LYS A O 1
ATOM 3266 N N . GLU A 1 409 ? -20.265 2.423 -9.613 1.00 94.62 409 GLU A N 1
ATOM 3267 C CA . GLU A 1 409 ? -20.587 1.035 -9.294 1.00 94.62 409 GLU A CA 1
ATOM 3268 C C . GLU A 1 409 ? -19.401 0.327 -8.622 1.00 94.62 409 GLU A C 1
ATOM 3270 O O . GLU A 1 409 ? -18.290 0.278 -9.150 1.00 94.62 409 GLU A O 1
ATOM 3275 N N . ILE A 1 410 ? -19.648 -0.284 -7.460 1.00 96.44 410 ILE A N 1
ATOM 3276 C CA . ILE A 1 410 ? -18.725 -1.267 -6.878 1.00 96.44 410 ILE A CA 1
ATOM 3277 C C . ILE A 1 410 ? -18.965 -2.608 -7.586 1.00 96.44 410 ILE A C 1
ATOM 3279 O O . ILE A 1 410 ? -20.107 -3.081 -7.553 1.00 96.44 410 ILE A O 1
ATOM 3283 N N . PRO A 1 411 ? -17.949 -3.262 -8.183 1.00 95.50 411 PRO A N 1
ATOM 3284 C CA . PRO A 1 411 ? -18.142 -4.575 -8.790 1.00 95.50 411 PRO A CA 1
ATOM 3285 C C . PRO A 1 411 ? -18.622 -5.601 -7.753 1.00 95.50 411 PRO A C 1
ATOM 3287 O O . PRO A 1 411 ? -18.178 -5.581 -6.605 1.00 95.50 411 PRO A O 1
ATOM 3290 N N . ALA A 1 412 ? -19.530 -6.498 -8.152 1.00 94.19 412 ALA A N 1
ATOM 3291 C CA . ALA A 1 412 ? -20.243 -7.402 -7.238 1.00 94.19 412 ALA A CA 1
ATOM 3292 C C . ALA A 1 412 ? -19.314 -8.196 -6.301 1.00 94.19 412 ALA A C 1
ATOM 3294 O O . ALA A 1 412 ? -19.573 -8.263 -5.102 1.00 94.19 412 ALA A O 1
ATOM 3295 N N . ASP A 1 413 ? -18.201 -8.699 -6.832 1.00 93.38 413 ASP A N 1
ATOM 3296 C CA . ASP A 1 413 ? -17.195 -9.480 -6.102 1.00 93.38 413 ASP A CA 1
ATOM 3297 C C . ASP A 1 413 ? -16.503 -8.722 -4.954 1.00 93.38 413 ASP A C 1
ATOM 3299 O O . ASP A 1 413 ? -15.917 -9.355 -4.079 1.00 93.38 413 ASP A O 1
ATOM 3303 N N . TYR A 1 414 ? -16.560 -7.386 -4.952 1.00 95.69 414 TYR A N 1
ATOM 3304 C CA . TYR A 1 414 ? -15.924 -6.525 -3.948 1.00 95.69 414 TYR A CA 1
ATOM 3305 C C . TYR A 1 414 ? -16.928 -5.881 -2.980 1.00 95.69 414 TYR A C 1
ATOM 3307 O O . TYR A 1 414 ? -16.531 -5.205 -2.025 1.00 95.69 414 TYR A O 1
ATOM 3315 N N . LYS A 1 415 ? -18.237 -6.101 -3.169 1.00 95.94 415 LYS A N 1
ATOM 3316 C CA . LYS A 1 415 ? -19.260 -5.620 -2.230 1.00 95.94 415 LYS A CA 1
ATOM 3317 C C . LYS A 1 415 ? -19.174 -6.382 -0.907 1.00 95.94 415 LYS A C 1
ATOM 3319 O O . LYS A 1 415 ? -18.914 -7.583 -0.867 1.00 95.94 415 LYS A O 1
ATOM 3324 N N . PHE A 1 416 ? -19.402 -5.687 0.205 1.00 94.75 416 PHE A N 1
ATOM 3325 C CA . PHE A 1 416 ? -19.571 -6.347 1.497 1.00 94.75 416 PHE A CA 1
ATOM 3326 C C . PHE A 1 416 ? -20.958 -6.991 1.578 1.00 94.75 416 PHE A C 1
ATOM 3328 O O . PHE A 1 416 ? -21.978 -6.325 1.406 1.00 94.75 416 PHE A O 1
ATOM 3335 N N . ASN A 1 417 ? -21.000 -8.291 1.876 1.00 84.69 417 ASN A N 1
ATOM 3336 C CA . ASN A 1 417 ? -22.244 -8.994 2.177 1.00 84.69 417 ASN A CA 1
ATOM 3337 C C . ASN A 1 417 ? -22.617 -8.740 3.640 1.00 84.69 417 ASN A C 1
ATOM 3339 O O . ASN A 1 417 ? -22.350 -9.570 4.506 1.00 84.69 417 ASN A O 1
ATOM 3343 N N . ASN A 1 418 ? -23.242 -7.595 3.909 1.00 67.88 418 ASN A N 1
ATOM 3344 C CA . ASN A 1 418 ? -23.695 -7.217 5.254 1.00 67.88 418 ASN A CA 1
ATOM 3345 C C . ASN A 1 418 ? -24.968 -7.961 5.702 1.00 67.88 418 ASN A C 1
ATOM 3347 O O . ASN A 1 418 ? -25.574 -7.610 6.707 1.00 67.88 418 ASN A O 1
ATOM 3351 N N . SER A 1 419 ? -25.377 -8.995 4.964 1.00 52.34 419 SER A N 1
ATOM 3352 C CA . SER A 1 419 ? -26.613 -9.739 5.207 1.00 52.34 419 SER A CA 1
ATOM 3353 C C . SER A 1 419 ? -26.536 -10.729 6.376 1.00 52.34 419 SER A C 1
ATOM 3355 O O . SER A 1 419 ? -27.566 -11.292 6.715 1.00 52.34 419 SER A O 1
ATOM 3357 N N . ASN A 1 420 ? -25.366 -10.953 6.990 1.00 37.62 420 ASN A N 1
ATOM 3358 C CA . ASN A 1 420 ? -25.177 -11.941 8.064 1.00 37.62 420 ASN A CA 1
ATOM 3359 C C . ASN A 1 420 ? -24.229 -11.433 9.166 1.00 37.62 420 ASN A C 1
ATOM 3361 O O . ASN A 1 420 ? -23.157 -11.996 9.385 1.00 37.62 420 ASN A O 1
ATOM 3365 N N . SER A 1 421 ? -24.615 -10.373 9.867 1.00 34.59 421 SER A N 1
ATOM 3366 C CA . SER A 1 421 ? -23.966 -9.974 11.121 1.00 34.59 421 SER A CA 1
ATOM 3367 C C . SER A 1 421 ? -25.025 -9.677 12.182 1.00 34.59 421 SER A C 1
ATOM 3369 O O . SER A 1 421 ? -25.355 -8.523 12.439 1.00 34.59 421 SER A O 1
ATOM 3371 N N . ASN A 1 422 ? -25.557 -10.757 12.763 1.00 29.38 422 ASN A N 1
ATOM 3372 C CA . ASN A 1 422 ? -26.197 -10.783 14.080 1.00 29.38 422 ASN A CA 1
ATOM 3373 C C . ASN A 1 422 ? -25.370 -11.681 14.996 1.00 29.38 422 ASN A C 1
ATOM 3375 O O . ASN A 1 422 ? -25.066 -12.814 14.553 1.00 29.38 422 ASN A O 1
#

Radius of gyration: 23.76 Å; chains: 1; bounding box: 62×83×60 Å

InterPro domains:
  IPR022382 Mycoplasma immunoglobulin protease [PF01732] (26-339)

Foldseek 3Di:
DKDFFPPDDPQDPFFFPQQDPGPRMDDDDQDQVFFDPVQVPPDCPPPPDDDNDDVPGDGRQKAWLDFQWLFFLDAPLVLDDPVQCPDPQRVQAGAGALDTDMGGRLVGGHDPPVAPDSVRSCCRVVVPVVVPLLLDEAADLAACVVVVLQQDDDPDPPPPVHDPNHWFKKWKFWFQQAPPLQQDCPVNVRSNVCSRVTTDIDMLADSVCHVVVDDDPVPNDDPSVVRRPTHFGQDQQPLQDPDPPRRQKHFQVVRPFADDDGFDFDAQRFHLVQWDFDWDFDQDPNDTDIDGPGTDRDRGGHTYTYGAMKGKTAQDAGDPRRFQIFMATPSNHTQFTWHAHDVVSSIGITHGQFDLKADPVCPSNPDTRFGFGQDLTQTPRGDDHSLVSCCSNPNQCDDDSCRNRGSVDRPPSNHRPPVDDD